Protein AF-0000000078030167 (afdb_homodimer)

Foldseek 3Di:
DEEEEEVLLDPLNVLLLVLCVVVPYAYEYEEADLPSHDPVSCVRHPYYQHAPDLPRLVSLLVRLAPGAAYEYQDDLDLCCLAVSQVSNQVSNVVNVHQFYAHNAAAFDCVLPDQPLALSVNRNVVNQVCCVPPHPFAYAHEYAFAELLCCQALQRAQGWDDDPAEIEREAAADCQQVFWTFYAHSNQVSLVVSCCCVPNPCNSVSPHYYAYRYLDIGGSVRLQVLLCVLVVHHYYYYYPYYLVVLVVVLVVCCVVPNPVVSVVCNSSSSNSVRNVNSRGDDPVRHDPSVVRDDRDDSNNSCNVND/DEEEEEVLLDPLNVLLLVLCVVVPYAYEYEEADLPSHDPVSCVRHPYYQHANDLPRLVSLLVRLAPGAAYEYQDDLDLCCLAVSQVSNLVSNQVNVHQFYAHNAAAFDCVLPDQPLAVSVNRNVVNQVCCVPPHPFAYAHEYAFAELLCCQALQRAQGWDDDPQEIEREAAADCQQVFWTFYAHSNQVSLVVSCCCVPNPCNSVSPHYYAYRYLDIGGSVRLQVLLCVLVVHHYYYYYPYYLVVLVVVLVVCCVVPPPVVSVVCNSSSSNSCRNVNSRGDDPVRHDPSVVRDPRDDSNNSCNVND

Nearest PDB structures (foldseek):
  2vut-assembly15_G  TM=6.793E-01  e=3.525E-13  Aspergillus nidulans FGSC A4
  2vut-assembly16_H  TM=6.956E-01  e=9.840E-13  Aspergillus nidulans FGSC A4
  2vut-assembly10_B  TM=7.172E-01  e=4.335E-12  Aspergillus nidulans FGSC A4
  1ti7-assembly1_A  TM=6.714E-01  e=8.779E-13  Aspergillus nidulans
  1k6x-assembly1_A  TM=6.812E-01  e=2.186E-12  Aspergillus nidulans

Radius of gyration: 26.74 Å; Cα contacts (8 Å, |Δi|>4): 1290; chains: 2; bounding box: 50×79×65 Å

pLDDT: mean 96.55, std 2.64, range [83.44, 98.94]

Sequence (610 aa):
MVVLIAGITGSLGQRLARTALDRGLAVRGLGRSPDKLDPTIAASLESFVQSASHEDIPALDKAVAGVDSIINAYSPIDVLNLDGSILLLRAAERAGIKVFIASSWNNDWTRMKYGTFEHYDIRIAFEHQAALTSTIRPVYLFTGIFSSYMLTPFGPGAPAVRPEKTVFRYWGDDGLKTKHPWVTQDDAAAYTIDVLLHGQGVQDGQGGFFYIPSGRSTIAEIAEAYGRVSGKPYDIEKAGSLDELRQQVDESRKQLGRGRAWDYAPLAGELQTSSGIFELADEQLYDVNKVKTATTLYDALRELVMVVLIAGITGSLGQRLARTALDRGLAVRGLGRSPDKLDPTIAASLESFVQSASHEDIPALDKAVAGVDSIINAYSPIDVLNLDGSILLLRAAERAGIKVFIASSWNNDWTRMKYGTFEHYDIRIAFEHQAALTSTIRPVYLFTGIFSSYMLTPFGPGAPAVRPEKTVFRYWGDDGLKTKHPWVTQDDAAAYTIDVLLHGQGVQDGQGGFFYIPSGRSTIAEIAEAYGRVSGKPYDIEKAGSLDELRQQVDESRKQLGRGRAWDYAPLAGELQTSSGIFELADEQLYDVNKVKTATTLYDALRELV

InterPro domains:
  IPR008030 NmrA-like domain [PF05368] (3-238)
  IPR036291 NAD(P)-binding domain superfamily [SSF51735] (1-240)
  IPR051609 NmrA-type/Isoflavone reductase-like domain-containing protein [PTHR47706] (2-296)

Structure (mmCIF, N/CA/C/O backbone):
data_AF-0000000078030167-model_v1
#
loop_
_entity.id
_entity.type
_entity.pdbx_description
1 polymer 'NmrA-like domain-containing protein'
#
loop_
_atom_site.group_PDB
_atom_site.id
_atom_site.type_symbol
_atom_site.label_atom_id
_atom_site.label_alt_id
_atom_site.label_comp_id
_atom_site.label_asym_id
_atom_site.label_entity_id
_atom_site.label_seq_id
_atom_site.pdbx_PDB_ins_code
_atom_site.Cartn_x
_atom_site.Cartn_y
_atom_site.Cartn_z
_atom_site.occupancy
_atom_site.B_iso_or_equiv
_atom_site.auth_seq_id
_atom_site.auth_comp_id
_atom_site.auth_asym_id
_atom_site.auth_atom_id
_atom_site.pdbx_PDB_model_num
ATOM 1 N N . MET A 1 1 ? 20.016 -26.297 2.654 1 94.19 1 MET A N 1
ATOM 2 C CA . MET A 1 1 ? 19.25 -25.062 2.561 1 94.19 1 MET A CA 1
ATOM 3 C C . MET A 1 1 ? 17.875 -25.219 3.201 1 94.19 1 MET A C 1
ATOM 5 O O . MET A 1 1 ? 17.188 -26.203 2.955 1 94.19 1 MET A O 1
ATOM 9 N N . VAL A 1 2 ? 17.547 -24.391 4.145 1 98.44 2 VAL A N 1
ATOM 10 C CA . VAL A 1 2 ? 16.234 -24.422 4.777 1 98.44 2 VAL A CA 1
ATOM 11 C C . VAL A 1 2 ? 15.344 -23.328 4.188 1 98.44 2 VAL A C 1
ATOM 13 O O . VAL A 1 2 ? 15.727 -22.156 4.18 1 98.44 2 VAL A O 1
ATOM 16 N N . VAL A 1 3 ? 14.219 -23.719 3.693 1 98.88 3 VAL A N 1
ATOM 17 C CA . VAL A 1 3 ? 13.266 -22.766 3.129 1 98.88 3 VAL A CA 1
ATOM 18 C C . VAL A 1 3 ? 12.031 -22.672 4.023 1 98.88 3 VAL A C 1
ATOM 20 O O . VAL A 1 3 ? 11.469 -23.703 4.422 1 98.88 3 VAL A O 1
ATOM 23 N N . LEU A 1 4 ? 11.703 -21.469 4.41 1 98.94 4 LEU A N 1
ATOM 24 C CA . LEU A 1 4 ? 10.43 -21.234 5.086 1 98.94 4 LEU A CA 1
ATOM 25 C C . LEU A 1 4 ? 9.297 -21.062 4.074 1 98.94 4 LEU A C 1
ATOM 27 O O . LEU A 1 4 ? 9.406 -20.266 3.143 1 98.94 4 LEU A O 1
ATOM 31 N N . ILE A 1 5 ? 8.281 -21.781 4.207 1 98.94 5 ILE A N 1
ATOM 32 C CA . ILE A 1 5 ? 7.07 -21.594 3.418 1 98.94 5 ILE A CA 1
ATOM 33 C C . ILE A 1 5 ? 5.941 -21.094 4.316 1 98.94 5 ILE A C 1
ATOM 35 O O . ILE A 1 5 ? 5.391 -21.859 5.117 1 98.94 5 ILE A O 1
ATOM 39 N N . ALA A 1 6 ? 5.645 -19.797 4.242 1 98.88 6 ALA A N 1
ATOM 40 C CA . ALA A 1 6 ? 4.484 -19.219 4.922 1 98.88 6 ALA A CA 1
ATOM 41 C C . ALA A 1 6 ? 3.193 -19.578 4.188 1 98.88 6 ALA A C 1
ATOM 43 O O . ALA A 1 6 ? 3.137 -19.516 2.957 1 98.88 6 ALA A O 1
ATOM 44 N N . GLY A 1 7 ? 2.156 -19.875 4.91 1 98.44 7 GLY A N 1
ATOM 45 C CA . GLY A 1 7 ? 0.952 -20.391 4.273 1 98.44 7 GLY A CA 1
ATOM 46 C C . GLY A 1 7 ? 1.098 -21.812 3.777 1 98.44 7 GLY A C 1
ATOM 47 O O . GLY A 1 7 ? 0.535 -22.172 2.74 1 98.44 7 GLY A O 1
ATOM 48 N N . ILE A 1 8 ? 1.813 -22.594 4.473 1 98.69 8 ILE A N 1
ATOM 49 C CA . ILE A 1 8 ? 2.195 -23.922 3.994 1 98.69 8 ILE A CA 1
ATOM 50 C C . ILE A 1 8 ? 0.971 -24.828 3.975 1 98.69 8 ILE A C 1
ATOM 52 O O . ILE A 1 8 ? 0.95 -25.828 3.256 1 98.69 8 ILE A O 1
ATOM 56 N N . THR A 1 9 ? -0.043 -24.484 4.75 1 97.94 9 THR A N 1
ATOM 57 C CA . THR A 1 9 ? -1.185 -25.391 4.875 1 97.94 9 THR A CA 1
ATOM 58 C C . THR A 1 9 ? -2.156 -25.188 3.715 1 97.94 9 THR A C 1
ATOM 60 O O . THR A 1 9 ? -3.102 -25.969 3.553 1 97.94 9 THR A O 1
ATOM 63 N N . GLY A 1 10 ? -1.956 -24.141 2.936 1 97.38 10 GLY A N 1
ATOM 64 C CA . GLY A 1 10 ? -2.793 -23.938 1.766 1 97.38 10 GLY A CA 1
ATOM 65 C C . GLY A 1 10 ? -2.486 -24.891 0.633 1 97.38 10 GLY A C 1
ATOM 66 O O . GLY A 1 10 ? -1.485 -25.609 0.676 1 97.38 10 GLY A O 1
ATOM 67 N N . SER A 1 11 ? -3.338 -24.906 -0.408 1 97 11 SER A N 1
ATOM 68 C CA . SER A 1 11 ? -3.195 -25.797 -1.554 1 97 11 SER A CA 1
ATOM 69 C C . SER A 1 11 ? -1.833 -25.625 -2.217 1 97 11 SER A C 1
ATOM 71 O O . SER A 1 11 ? -1.085 -26.594 -2.357 1 97 11 SER A O 1
ATOM 73 N N . LEU A 1 12 ? -1.472 -24.422 -2.574 1 98.12 12 LEU A N 1
ATOM 74 C CA . LEU A 1 12 ? -0.177 -24.188 -3.203 1 98.12 12 LEU A CA 1
ATOM 75 C C . LEU A 1 12 ? 0.958 -24.406 -2.211 1 98.12 12 LEU A C 1
ATOM 77 O O . LEU A 1 12 ? 2.014 -24.938 -2.578 1 98.12 12 LEU A O 1
ATOM 81 N N . GLY A 1 13 ? 0.786 -24 -0.924 1 98.69 13 GLY A N 1
ATOM 82 C CA . GLY A 1 13 ? 1.803 -24.188 0.1 1 98.69 13 GLY A CA 1
ATOM 83 C C . GLY A 1 13 ? 2.26 -25.625 0.24 1 98.69 13 GLY A C 1
ATOM 84 O O . GLY A 1 13 ? 3.459 -25.891 0.317 1 98.69 13 GLY A O 1
ATOM 85 N N . GLN A 1 14 ? 1.32 -26.531 0.229 1 98.62 14 GLN A N 1
ATOM 86 C CA . GLN A 1 14 ? 1.656 -27.938 0.393 1 98.62 14 GLN A CA 1
ATOM 87 C C . GLN A 1 14 ? 2.375 -28.484 -0.839 1 98.62 14 GLN A C 1
ATOM 89 O O . GLN A 1 14 ? 3.273 -29.312 -0.723 1 98.62 14 GLN A O 1
ATOM 94 N N . ARG A 1 15 ? 1.963 -28.016 -2.025 1 98.5 15 ARG A N 1
ATOM 95 C CA . ARG A 1 15 ? 2.635 -28.438 -3.252 1 98.5 15 ARG A CA 1
ATOM 96 C C . ARG A 1 15 ? 4.066 -27.906 -3.299 1 98.5 15 ARG A C 1
ATOM 98 O O . ARG A 1 15 ? 4.98 -28.625 -3.727 1 98.5 15 ARG A O 1
ATOM 105 N N . LEU A 1 16 ? 4.238 -26.656 -2.834 1 98.88 16 LEU A N 1
ATOM 106 C CA . LEU A 1 16 ? 5.574 -26.078 -2.73 1 98.88 16 LEU A CA 1
ATOM 107 C C . LEU A 1 16 ? 6.438 -26.891 -1.77 1 98.88 16 LEU A C 1
ATOM 109 O O . LEU A 1 16 ? 7.602 -27.188 -2.066 1 98.88 16 LEU A O 1
ATOM 113 N N . ALA A 1 17 ? 5.863 -27.266 -0.631 1 98.88 17 ALA A N 1
ATOM 114 C CA . ALA A 1 17 ? 6.586 -28.047 0.37 1 98.88 17 ALA A CA 1
ATOM 115 C C . ALA A 1 17 ? 7.035 -29.391 -0.202 1 98.88 17 ALA A C 1
ATOM 117 O O . ALA A 1 17 ? 8.203 -29.766 -0.073 1 98.88 17 ALA A O 1
ATOM 118 N N . ARG A 1 18 ? 6.133 -30.109 -0.856 1 98.62 18 ARG A N 1
ATOM 119 C CA . ARG A 1 18 ? 6.465 -31.406 -1.444 1 98.62 18 ARG A CA 1
ATOM 120 C C . ARG A 1 18 ? 7.59 -31.266 -2.465 1 98.62 18 ARG A C 1
ATOM 122 O O . ARG A 1 18 ? 8.531 -32.062 -2.463 1 98.62 18 ARG A O 1
ATOM 129 N N . THR A 1 19 ? 7.402 -30.297 -3.35 1 98.62 19 THR A N 1
ATOM 130 C CA . THR A 1 19 ? 8.398 -30.078 -4.398 1 98.62 19 THR A CA 1
ATOM 131 C C . THR A 1 19 ? 9.758 -29.75 -3.795 1 98.62 19 THR A C 1
ATOM 133 O O . THR A 1 19 ? 10.781 -30.266 -4.246 1 98.62 19 THR A O 1
ATOM 136 N N . ALA A 1 20 ? 9.805 -28.844 -2.773 1 98.81 20 ALA A N 1
ATOM 137 C CA . ALA A 1 20 ? 11.047 -28.484 -2.109 1 98.81 20 ALA A CA 1
ATOM 138 C C . ALA A 1 20 ? 11.711 -29.688 -1.467 1 98.81 20 ALA A C 1
ATOM 140 O O . ALA A 1 20 ? 12.914 -29.906 -1.633 1 98.81 20 ALA A O 1
ATOM 141 N N . LEU A 1 21 ? 10.938 -30.5 -0.738 1 98.62 21 LEU A N 1
ATOM 142 C CA . LEU A 1 21 ? 11.438 -31.703 -0.093 1 98.62 21 LEU A CA 1
ATOM 143 C C . LEU A 1 21 ? 12.008 -32.688 -1.123 1 98.62 21 LEU A C 1
ATOM 145 O O . LEU A 1 21 ? 13.086 -33.25 -0.927 1 98.62 21 LEU A O 1
ATOM 149 N N . ASP A 1 22 ? 11.273 -32.812 -2.205 1 97.81 22 ASP A N 1
ATOM 150 C CA . ASP A 1 22 ? 11.695 -33.719 -3.275 1 97.81 22 ASP A CA 1
ATOM 151 C C . ASP A 1 22 ? 13.023 -33.25 -3.885 1 97.81 22 ASP A C 1
ATOM 153 O O . ASP A 1 22 ? 13.773 -34.062 -4.426 1 97.81 22 ASP A O 1
ATOM 157 N N . ARG A 1 23 ? 13.312 -32 -3.803 1 97.31 23 ARG A N 1
ATOM 158 C CA . ARG A 1 23 ? 14.547 -31.453 -4.359 1 97.31 23 ARG A CA 1
ATOM 159 C C . ARG A 1 23 ? 15.656 -31.438 -3.318 1 97.31 23 ARG A C 1
ATOM 161 O O . ARG A 1 23 ? 16.719 -30.844 -3.547 1 97.31 23 ARG A O 1
ATOM 168 N N . GLY A 1 24 ? 15.375 -31.906 -2.158 1 97.69 24 GLY A N 1
ATOM 169 C CA . GLY A 1 24 ? 16.406 -32.094 -1.145 1 97.69 24 GLY A CA 1
ATOM 170 C C . GLY A 1 24 ? 16.516 -30.906 -0.197 1 97.69 24 GLY A C 1
ATOM 171 O O . GLY A 1 24 ? 17.469 -30.797 0.566 1 97.69 24 GLY A O 1
ATOM 172 N N . LEU A 1 25 ? 15.617 -30.016 -0.266 1 98.62 25 LEU A N 1
ATOM 173 C CA . LEU A 1 25 ? 15.617 -28.875 0.648 1 98.62 25 LEU A CA 1
ATOM 174 C C . LEU A 1 25 ? 14.977 -29.25 1.979 1 98.62 25 LEU A C 1
ATOM 176 O O . LEU A 1 25 ? 14.086 -30.094 2.027 1 98.62 25 LEU A O 1
ATOM 180 N N . ALA A 1 26 ? 15.438 -28.656 3.039 1 98.81 26 ALA A N 1
ATOM 181 C CA . ALA A 1 26 ? 14.688 -28.672 4.293 1 98.81 26 ALA A CA 1
ATOM 182 C C . ALA A 1 26 ? 13.594 -27.625 4.293 1 98.81 26 ALA A C 1
ATOM 184 O O . ALA A 1 26 ? 13.789 -26.516 3.787 1 98.81 26 ALA A O 1
ATOM 185 N N . VAL A 1 27 ? 12.43 -28 4.844 1 98.94 27 VAL A N 1
ATOM 186 C CA . VAL A 1 27 ? 11.297 -27.094 4.789 1 98.94 27 VAL A CA 1
ATOM 187 C C . VAL A 1 27 ? 10.812 -26.781 6.203 1 98.94 27 VAL A C 1
ATOM 189 O O . VAL A 1 27 ? 10.578 -27.688 7 1 98.94 27 VAL A O 1
ATOM 192 N N . ARG A 1 28 ? 10.742 -25.609 6.555 1 98.88 28 ARG A N 1
ATOM 193 C CA . ARG A 1 28 ? 10.016 -25.109 7.727 1 98.88 28 ARG A CA 1
ATOM 194 C C . ARG A 1 28 ? 8.688 -24.484 7.32 1 98.88 28 ARG A C 1
ATOM 196 O O . ARG A 1 28 ? 8.625 -23.703 6.379 1 98.88 28 ARG A O 1
ATOM 203 N N . GLY A 1 29 ? 7.617 -24.844 8.008 1 98.88 29 GLY A N 1
ATOM 204 C CA . GLY A 1 29 ? 6.305 -24.312 7.691 1 98.88 29 GLY A CA 1
ATOM 205 C C . GLY A 1 29 ? 5.832 -23.25 8.672 1 98.88 29 GLY A C 1
ATOM 206 O O . GLY A 1 29 ? 6.145 -23.328 9.867 1 98.88 29 GLY A O 1
ATOM 207 N N . LEU A 1 30 ? 5.109 -22.281 8.211 1 98.81 30 LEU A N 1
ATOM 208 C CA . LEU A 1 30 ? 4.391 -21.297 9.008 1 98.81 30 LEU A CA 1
ATOM 209 C C . LEU A 1 30 ? 2.912 -21.266 8.633 1 98.81 30 LEU A C 1
ATOM 211 O O . LEU A 1 30 ? 2.564 -21.219 7.453 1 98.81 30 LEU A O 1
ATOM 215 N N . GLY A 1 31 ? 2.082 -21.375 9.531 1 98 31 GLY A N 1
ATOM 216 C CA . GLY A 1 31 ? 0.647 -21.344 9.297 1 98 31 GLY A CA 1
ATOM 217 C C . GLY A 1 31 ? -0.165 -21.359 10.578 1 98 31 GLY A C 1
ATOM 218 O O . GLY A 1 31 ? 0.395 -21.422 11.68 1 98 31 GLY A O 1
ATOM 219 N N . ARG A 1 32 ? -1.479 -21.391 10.555 1 95.94 32 ARG A N 1
ATOM 220 C CA . ARG A 1 32 ? -2.379 -21.312 11.695 1 95.94 32 ARG A CA 1
ATOM 221 C C . ARG A 1 32 ? -2.855 -22.688 12.117 1 95.94 32 ARG A C 1
ATOM 223 O O . ARG A 1 32 ? -3.201 -22.906 13.281 1 95.94 32 ARG A O 1
ATOM 230 N N . SER A 1 33 ? -2.799 -23.531 11.102 1 95.81 33 SER A N 1
ATOM 231 C CA . SER A 1 33 ? -3.48 -24.812 11.328 1 95.81 33 SER A CA 1
ATOM 232 C C . SER A 1 33 ? -2.611 -25.984 10.906 1 95.81 33 SER A C 1
ATOM 234 O O . SER A 1 33 ? -2.857 -26.609 9.875 1 95.81 33 SER A O 1
ATOM 236 N N . PRO A 1 34 ? -1.819 -26.422 11.758 1 95.25 34 PRO A N 1
ATOM 237 C CA . PRO A 1 34 ? -0.924 -27.531 11.406 1 95.25 34 PRO A CA 1
ATOM 238 C C . PRO A 1 34 ? -1.679 -28.797 11.039 1 95.25 34 PRO A C 1
ATOM 240 O O . PRO A 1 34 ? -1.19 -29.609 10.234 1 95.25 34 PRO A O 1
ATOM 243 N N . ASP A 1 35 ? -2.85 -28.922 11.5 1 96.06 35 ASP A N 1
ATOM 244 C CA . ASP A 1 35 ? -3.619 -30.141 11.297 1 96.06 35 ASP A CA 1
ATOM 245 C C . ASP A 1 35 ? -4.086 -30.266 9.844 1 96.06 35 ASP A C 1
ATOM 247 O O . ASP A 1 35 ? -4.52 -31.328 9.414 1 96.06 35 ASP A O 1
ATOM 251 N N . LYS A 1 36 ? -4.004 -29.203 9.117 1 97.06 36 LYS A N 1
ATOM 252 C CA . LYS A 1 36 ? -4.441 -29.219 7.723 1 97.06 36 LYS A CA 1
ATOM 253 C C . LYS A 1 36 ? -3.328 -29.703 6.801 1 97.06 36 LYS A C 1
ATOM 255 O O . LYS A 1 36 ? -3.551 -29.906 5.605 1 97.06 36 LYS A O 1
ATOM 260 N N . LEU A 1 37 ? -2.172 -29.922 7.316 1 97.06 37 LEU A N 1
ATOM 261 C CA . LEU A 1 37 ? -1.062 -30.406 6.504 1 97.06 37 LEU A CA 1
ATOM 262 C C . LEU A 1 37 ? -1.219 -31.891 6.203 1 97.06 37 LEU A C 1
ATOM 264 O O . LEU A 1 37 ? -1.604 -32.688 7.078 1 97.06 37 LEU A O 1
ATOM 268 N N . ASP A 1 38 ? -0.943 -32.219 4.973 1 97.12 38 ASP A N 1
ATOM 269 C CA . ASP A 1 38 ? -0.784 -33.625 4.664 1 97.12 38 ASP A CA 1
ATOM 270 C C . ASP A 1 38 ? 0.195 -34.281 5.625 1 97.12 38 ASP A C 1
ATOM 272 O O . ASP A 1 38 ? 1.289 -33.781 5.863 1 97.12 38 ASP A O 1
ATOM 276 N N . PRO A 1 39 ? -0.136 -35.438 6.168 1 97.12 39 PRO A N 1
ATOM 277 C CA . PRO A 1 39 ? 0.702 -36.094 7.18 1 97.12 39 PRO A CA 1
ATOM 278 C C . PRO A 1 39 ? 2.111 -36.375 6.676 1 97.12 39 PRO A C 1
ATOM 280 O O . PRO A 1 39 ? 3.074 -36.312 7.441 1 97.12 39 PRO A O 1
ATOM 283 N N . THR A 1 40 ? 2.217 -36.75 5.465 1 97.19 40 THR A N 1
ATOM 284 C CA . THR A 1 40 ? 3.529 -37.094 4.91 1 97.19 40 THR A CA 1
ATOM 285 C C . THR A 1 40 ? 4.406 -35.844 4.855 1 97.19 40 THR A C 1
ATOM 287 O O . THR A 1 40 ? 5.609 -35.906 5.117 1 97.19 40 THR A O 1
ATOM 290 N N . ILE A 1 41 ? 3.777 -34.719 4.531 1 97.88 41 ILE A N 1
ATOM 291 C CA . ILE A 1 41 ? 4.504 -33.438 4.531 1 97.88 41 ILE A CA 1
ATOM 292 C C . ILE A 1 41 ? 4.887 -33.062 5.965 1 97.88 41 ILE A C 1
ATOM 294 O O . ILE A 1 41 ? 6.043 -32.75 6.238 1 97.88 41 ILE A O 1
ATOM 298 N N . ALA A 1 42 ? 3.939 -33.156 6.832 1 97.75 42 ALA A N 1
ATOM 299 C CA . ALA A 1 42 ? 4.148 -32.781 8.234 1 97.75 42 ALA A CA 1
ATOM 300 C C . ALA A 1 42 ? 5.324 -33.562 8.828 1 97.75 42 ALA A C 1
ATOM 302 O O . ALA A 1 42 ? 6.152 -33 9.539 1 97.75 42 ALA A O 1
ATOM 303 N N . ALA A 1 43 ? 5.438 -34.812 8.492 1 97.31 43 ALA A N 1
ATOM 304 C CA . ALA A 1 43 ? 6.461 -35.688 9.055 1 97.31 43 ALA A CA 1
ATOM 305 C C . ALA A 1 43 ? 7.84 -35.375 8.484 1 97.31 43 ALA A C 1
ATOM 307 O O . ALA A 1 43 ? 8.859 -35.719 9.086 1 97.31 43 ALA A O 1
ATOM 308 N N . SER A 1 44 ? 7.867 -34.719 7.371 1 98.06 44 SER A N 1
ATOM 309 C CA . SER A 1 44 ? 9.125 -34.469 6.676 1 98.06 44 SER A CA 1
ATOM 310 C C . SER A 1 44 ? 9.633 -33.062 6.918 1 98.06 44 SER A C 1
ATOM 312 O O . SER A 1 44 ? 10.727 -32.688 6.477 1 98.06 44 SER A O 1
ATOM 314 N N . LEU A 1 45 ? 8.883 -32.219 7.602 1 98.44 45 LEU A N 1
ATOM 315 C CA . LEU A 1 45 ? 9.258 -30.844 7.836 1 98.44 45 LEU A CA 1
ATOM 316 C C . LEU A 1 45 ? 10.422 -30.75 8.82 1 98.44 45 LEU A C 1
ATOM 318 O O . LEU A 1 45 ? 10.539 -31.578 9.727 1 98.44 45 LEU A O 1
ATOM 322 N N . GLU A 1 46 ? 11.273 -29.766 8.578 1 98.38 46 GLU A N 1
ATOM 323 C CA . GLU A 1 46 ? 12.227 -29.391 9.617 1 98.38 46 GLU A CA 1
ATOM 324 C C . GLU A 1 46 ? 11.516 -28.969 10.891 1 98.38 46 GLU A C 1
ATOM 326 O O . GLU A 1 46 ? 11.898 -29.375 11.992 1 98.38 46 GLU A O 1
ATOM 331 N N . SER A 1 47 ? 10.5 -28.094 10.719 1 98.31 47 SER A N 1
ATOM 332 C CA . SER A 1 47 ? 9.617 -27.703 11.812 1 98.31 47 SER A CA 1
ATOM 333 C C . SER A 1 47 ? 8.391 -26.953 11.289 1 98.31 47 SER A C 1
ATOM 335 O O . SER A 1 47 ? 8.336 -26.594 10.117 1 98.31 47 SER A O 1
ATOM 337 N N . PHE A 1 48 ? 7.41 -26.938 12.109 1 98.56 48 PHE A N 1
ATOM 338 C CA . PHE A 1 48 ? 6.215 -26.125 11.867 1 98.56 48 PHE A CA 1
ATOM 339 C C . PHE A 1 48 ? 6.047 -25.062 12.945 1 98.56 48 PHE A C 1
ATOM 341 O O . PHE A 1 48 ? 6.039 -25.391 14.141 1 98.56 48 PHE A O 1
ATOM 348 N N . VAL A 1 49 ? 6.012 -23.828 12.555 1 98.81 49 VAL A N 1
ATOM 349 C CA . VAL A 1 49 ? 5.73 -22.734 13.477 1 98.81 49 VAL A CA 1
ATOM 350 C C . VAL A 1 49 ? 4.266 -22.312 13.359 1 98.81 49 VAL A C 1
ATOM 352 O O . VAL A 1 49 ? 3.824 -21.875 12.297 1 98.81 49 VAL A O 1
ATOM 355 N N . GLN A 1 50 ? 3.523 -22.516 14.359 1 98.69 50 GLN A N 1
ATOM 356 C CA . GLN A 1 50 ? 2.115 -22.141 14.375 1 98.69 50 GLN A CA 1
ATOM 357 C C . GLN A 1 50 ? 1.944 -20.672 14.742 1 98.69 50 GLN A C 1
ATOM 359 O O . GLN A 1 50 ? 2.545 -20.188 15.711 1 98.69 50 GLN A O 1
ATOM 364 N N . SER A 1 51 ? 1.248 -19.922 13.969 1 98.25 51 SER A N 1
ATOM 365 C CA . SER A 1 51 ? 0.944 -18.531 14.242 1 98.25 51 SER A CA 1
ATOM 366 C C . SER A 1 51 ? -0.544 -18.328 14.508 1 98.25 51 SER A C 1
ATOM 368 O O . SER A 1 51 ? -1.383 -18.984 13.891 1 98.25 51 SER A O 1
ATOM 370 N N . ALA A 1 52 ? -0.908 -17.391 15.375 1 97.31 52 ALA A N 1
ATOM 371 C CA . ALA A 1 52 ? -2.307 -17.078 15.656 1 97.31 52 ALA A CA 1
ATOM 372 C C . ALA A 1 52 ? -2.914 -16.234 14.539 1 97.31 52 ALA A C 1
ATOM 374 O O . ALA A 1 52 ? -4.121 -16.297 14.297 1 97.31 52 ALA A O 1
ATOM 375 N N . SER A 1 53 ? -2.168 -15.445 13.922 1 96.5 53 SER A N 1
ATOM 376 C CA . SER A 1 53 ? -2.562 -14.578 12.828 1 96.5 53 SER A CA 1
ATOM 377 C C . SER A 1 53 ? -1.342 -14.008 12.109 1 96.5 53 SER A C 1
ATOM 379 O O . SER A 1 53 ? -0.205 -14.258 12.508 1 96.5 53 SER A O 1
ATOM 381 N N . HIS A 1 54 ? -1.581 -13.258 11.086 1 96.81 54 HIS A N 1
ATOM 382 C CA . HIS A 1 54 ? -0.481 -12.625 10.367 1 96.81 54 HIS A CA 1
ATOM 383 C C . HIS A 1 54 ? 0.189 -11.555 11.219 1 96.81 54 HIS A C 1
ATOM 385 O O . HIS A 1 54 ? 1.283 -11.094 10.898 1 96.81 54 HIS A O 1
ATOM 391 N N . GLU A 1 55 ? -0.424 -11.125 12.344 1 97.94 55 GLU A N 1
ATOM 392 C CA . GLU A 1 55 ? 0.12 -10.094 13.227 1 97.94 55 GLU A CA 1
ATOM 393 C C . GLU A 1 55 ? 0.876 -10.711 14.398 1 97.94 55 GLU A C 1
ATOM 395 O O . GLU A 1 55 ? 1.281 -10 15.32 1 97.94 55 GLU A O 1
ATOM 400 N N . ASP A 1 56 ? 0.965 -12.055 14.391 1 98.38 56 ASP A N 1
ATOM 401 C CA . ASP A 1 56 ? 1.69 -12.75 15.453 1 98.38 56 ASP A CA 1
ATOM 402 C C . ASP A 1 56 ? 3.199 -12.578 15.289 1 98.38 56 ASP A C 1
ATOM 404 O O . ASP A 1 56 ? 3.893 -13.5 14.859 1 98.38 56 ASP A O 1
ATOM 408 N N . ILE A 1 57 ? 3.75 -11.43 15.758 1 98.56 57 ILE A N 1
ATOM 409 C CA . ILE A 1 57 ? 5.129 -11.016 15.5 1 98.56 57 ILE A CA 1
ATOM 410 C C . ILE A 1 57 ? 6.09 -12.031 16.109 1 98.56 57 ILE A C 1
ATOM 412 O O . ILE A 1 57 ? 7.047 -12.461 15.461 1 98.56 57 ILE A O 1
ATOM 416 N N . PRO A 1 58 ? 5.859 -12.492 17.312 1 98.31 58 PRO A N 1
ATOM 417 C CA . PRO A 1 58 ? 6.758 -13.516 17.859 1 98.31 58 PRO A CA 1
ATOM 418 C C . PRO A 1 58 ? 6.816 -14.773 17 1 98.31 58 PRO A C 1
ATOM 420 O O . PRO A 1 58 ? 7.895 -15.336 16.781 1 98.31 58 PRO A O 1
ATOM 423 N N . ALA A 1 59 ? 5.703 -15.234 16.516 1 98.75 59 ALA A N 1
ATOM 424 C CA . ALA A 1 59 ? 5.684 -16.406 15.656 1 98.75 59 ALA A CA 1
ATOM 425 C C . ALA A 1 59 ? 6.43 -16.156 14.352 1 98.75 59 ALA A C 1
ATOM 427 O O . ALA A 1 59 ? 7.141 -17.031 13.852 1 98.75 59 ALA A O 1
ATOM 428 N N . LEU A 1 60 ? 6.234 -14.992 13.789 1 98.88 60 LEU A N 1
ATOM 429 C CA . LEU A 1 60 ? 6.949 -14.641 12.562 1 98.88 60 LEU A CA 1
ATOM 430 C C . LEU A 1 60 ? 8.453 -14.664 12.789 1 98.88 60 LEU A C 1
ATOM 432 O O . LEU A 1 60 ? 9.203 -15.234 11.992 1 98.88 60 LEU A O 1
ATOM 436 N N . ASP A 1 61 ? 8.898 -14.016 13.883 1 98.81 61 ASP A N 1
ATOM 437 C CA . ASP A 1 61 ? 10.32 -13.969 14.195 1 98.81 61 ASP A CA 1
ATOM 438 C C . ASP A 1 61 ? 10.891 -15.375 14.391 1 98.81 61 ASP A C 1
ATOM 440 O O . ASP A 1 61 ? 11.992 -15.672 13.922 1 98.81 61 ASP A O 1
ATOM 444 N N . LYS A 1 62 ? 10.109 -16.188 15.055 1 98.81 62 LYS A N 1
ATOM 445 C CA . LYS A 1 62 ? 10.523 -17.562 15.242 1 98.81 62 LYS A CA 1
ATOM 446 C C . LYS A 1 62 ? 10.633 -18.297 13.906 1 98.81 62 LYS A C 1
ATOM 448 O O . LYS A 1 62 ? 11.586 -19.031 13.664 1 98.81 62 LYS A O 1
ATOM 453 N N . ALA A 1 63 ? 9.703 -18.109 13.023 1 98.88 63 ALA A N 1
ATOM 454 C CA . ALA A 1 63 ? 9.617 -18.812 11.75 1 98.88 63 ALA A CA 1
ATOM 455 C C . ALA A 1 63 ? 10.789 -18.453 10.844 1 98.88 63 ALA A C 1
ATOM 457 O O . ALA A 1 63 ? 11.312 -19.328 10.133 1 98.88 63 ALA A O 1
ATOM 458 N N . VAL A 1 64 ? 11.219 -17.234 10.883 1 98.81 64 VAL A N 1
ATOM 459 C CA . VAL A 1 64 ? 12.211 -16.797 9.914 1 98.81 64 VAL A CA 1
ATOM 460 C C . VAL A 1 64 ? 13.617 -17.047 10.461 1 98.81 64 VAL A C 1
ATOM 462 O O . VAL A 1 64 ? 14.602 -16.969 9.727 1 98.81 64 VAL A O 1
ATOM 465 N N . ALA A 1 65 ? 13.758 -17.266 11.719 1 98.5 65 ALA A N 1
ATOM 466 C CA . ALA A 1 65 ? 15.062 -17.406 12.367 1 98.5 65 ALA A CA 1
ATOM 467 C C . ALA A 1 65 ? 15.867 -18.547 11.75 1 98.5 65 ALA A C 1
ATOM 469 O O . ALA A 1 65 ? 15.438 -19.703 11.781 1 98.5 65 ALA A O 1
ATOM 470 N N . GLY A 1 66 ? 16.984 -18.219 11.141 1 98 66 GLY A N 1
ATOM 471 C CA . GLY A 1 66 ? 17.953 -19.219 10.719 1 98 66 GLY A CA 1
ATOM 472 C C . GLY A 1 66 ? 17.625 -19.844 9.375 1 98 66 GLY A C 1
ATOM 473 O O . GLY A 1 66 ? 18.328 -20.734 8.914 1 98 66 GLY A O 1
ATOM 474 N N . VAL A 1 67 ? 16.609 -19.469 8.703 1 98.5 67 VAL A N 1
ATOM 475 C CA . VAL A 1 67 ? 16.312 -20.047 7.402 1 98.5 67 VAL A CA 1
ATOM 476 C C . VAL A 1 67 ? 17.109 -19.328 6.32 1 98.5 67 VAL A C 1
ATOM 478 O O . VAL A 1 67 ? 17.625 -18.234 6.543 1 98.5 67 VAL A O 1
ATOM 481 N N . ASP A 1 68 ? 17.219 -20.016 5.168 1 98.5 68 ASP A N 1
ATOM 482 C CA . ASP A 1 68 ? 18.016 -19.484 4.07 1 98.5 68 ASP A CA 1
ATOM 483 C C . ASP A 1 68 ? 17.156 -18.656 3.111 1 98.5 68 ASP A C 1
ATOM 485 O O . ASP A 1 68 ? 17.672 -17.75 2.449 1 98.5 68 ASP A O 1
ATOM 489 N N . SER A 1 69 ? 15.93 -19 3.002 1 98.81 69 SER A N 1
ATOM 490 C CA . SER A 1 69 ? 15.016 -18.359 2.068 1 98.81 69 SER A CA 1
ATOM 491 C C . SER A 1 69 ? 13.57 -18.469 2.535 1 98.81 69 SER A C 1
ATOM 493 O O . SER A 1 69 ? 13.266 -19.297 3.404 1 98.81 69 SER A O 1
ATOM 495 N N . ILE A 1 70 ? 12.758 -17.609 2.045 1 98.94 70 ILE A N 1
ATOM 496 C CA . ILE A 1 70 ? 11.344 -17.562 2.402 1 98.94 70 ILE A CA 1
ATOM 497 C C . ILE A 1 70 ? 10.492 -17.578 1.137 1 98.94 70 ILE A C 1
ATOM 499 O O . ILE A 1 70 ? 10.797 -16.891 0.165 1 98.94 70 ILE A O 1
ATOM 503 N N . ILE A 1 71 ? 9.508 -18.406 1.127 1 98.94 71 ILE A N 1
ATOM 504 C CA . ILE A 1 71 ? 8.438 -18.359 0.142 1 98.94 71 ILE A CA 1
ATOM 505 C C . ILE A 1 71 ? 7.129 -17.969 0.823 1 98.94 71 ILE A C 1
ATOM 507 O O . ILE A 1 71 ? 6.637 -18.672 1.702 1 98.94 71 ILE A O 1
ATOM 511 N N . ASN A 1 72 ? 6.59 -16.828 0.457 1 98.94 72 ASN A N 1
ATOM 512 C CA . ASN A 1 72 ? 5.305 -16.359 0.968 1 98.94 72 ASN A CA 1
ATOM 513 C C . ASN A 1 72 ? 4.141 -16.938 0.161 1 98.94 72 ASN A C 1
ATOM 515 O O . ASN A 1 72 ? 3.771 -16.375 -0.876 1 98.94 72 ASN A O 1
ATOM 519 N N . ALA A 1 73 ? 3.531 -17.938 0.632 1 98.69 73 ALA A N 1
ATOM 520 C CA . ALA A 1 73 ? 2.404 -18.578 -0.044 1 98.69 73 ALA A CA 1
ATOM 521 C C . ALA A 1 73 ? 1.094 -18.297 0.682 1 98.69 73 ALA A C 1
ATOM 523 O O . ALA A 1 73 ? 0.203 -19.141 0.731 1 98.69 73 ALA A O 1
ATOM 524 N N . TYR A 1 74 ? 0.974 -17.125 1.325 1 97.81 74 TYR A N 1
ATOM 525 C CA . TYR A 1 74 ? -0.281 -16.703 1.94 1 97.81 74 TYR A CA 1
ATOM 526 C C . TYR A 1 74 ? -1.422 -16.734 0.931 1 97.81 74 TYR A C 1
ATOM 528 O O . TYR A 1 74 ? -1.214 -16.5 -0.26 1 97.81 74 TYR A O 1
ATOM 536 N N . SER A 1 75 ? -2.641 -17.078 1.43 1 93.19 75 SER A N 1
ATOM 537 C CA . SER A 1 75 ? -3.832 -16.969 0.593 1 93.19 75 SER A CA 1
ATOM 538 C C . SER A 1 75 ? -4 -15.562 0.037 1 93.19 75 SER A C 1
ATOM 540 O O . SER A 1 75 ? -3.617 -14.586 0.683 1 93.19 75 SER A O 1
ATOM 542 N N . PRO A 1 76 ? -4.551 -15.516 -1.162 1 89.94 76 PRO A N 1
ATOM 543 C CA . PRO A 1 76 ? -4.676 -14.203 -1.811 1 89.94 76 PRO A CA 1
ATOM 544 C C . PRO A 1 76 ? -5.844 -13.383 -1.271 1 89.94 76 PRO A C 1
ATOM 546 O O . PRO A 1 76 ? -6.703 -12.945 -2.041 1 89.94 76 PRO A O 1
ATOM 549 N N . ILE A 1 77 ? -5.902 -13.125 -0.098 1 93.5 77 ILE A N 1
ATOM 550 C CA . ILE A 1 77 ? -6.879 -12.219 0.502 1 93.5 77 ILE A CA 1
ATOM 551 C C . ILE A 1 77 ? -6.234 -10.859 0.748 1 93.5 77 ILE A C 1
ATOM 553 O O . ILE A 1 77 ? -5.035 -10.766 1.02 1 93.5 77 ILE A O 1
ATOM 557 N N . ASP A 1 78 ? -7.043 -9.859 0.662 1 95.56 78 ASP A N 1
ATOM 558 C CA . ASP A 1 78 ? -6.539 -8.492 0.574 1 95.56 78 ASP A CA 1
ATOM 559 C C . ASP A 1 78 ? -5.691 -8.141 1.795 1 95.56 78 ASP A C 1
ATOM 561 O O . ASP A 1 78 ? -4.602 -7.574 1.66 1 95.56 78 ASP A O 1
ATOM 565 N N . VAL A 1 79 ? -6.094 -8.5 2.996 1 97.06 79 VAL A N 1
ATOM 566 C CA . VAL A 1 79 ? -5.371 -8.188 4.223 1 97.06 79 VAL A CA 1
ATOM 567 C C . VAL A 1 79 ? -4.023 -8.906 4.23 1 97.06 79 VAL A C 1
ATOM 569 O O . VAL A 1 79 ? -2.996 -8.305 4.559 1 97.06 79 VAL A O 1
ATOM 572 N N . LEU A 1 80 ? -3.943 -10.133 3.799 1 96.88 80 LEU A N 1
ATOM 573 C CA . LEU A 1 80 ? -2.695 -10.883 3.809 1 96.88 80 LEU A CA 1
ATOM 574 C C . LEU A 1 80 ? -1.761 -10.406 2.703 1 96.88 80 LEU A C 1
ATOM 576 O O . LEU A 1 80 ? -0.54 -10.406 2.871 1 96.88 80 LEU A O 1
ATOM 580 N N . ASN A 1 81 ? -2.373 -10.062 1.624 1 96.75 81 ASN A N 1
ATOM 581 C CA . ASN A 1 81 ? -1.571 -9.656 0.473 1 96.75 81 ASN A CA 1
ATOM 582 C C . ASN A 1 81 ? -0.737 -8.414 0.778 1 96.75 81 ASN A C 1
ATOM 584 O O . ASN A 1 81 ? 0.359 -8.25 0.24 1 96.75 81 ASN A O 1
ATOM 588 N N . LEU A 1 82 ? -1.225 -7.602 1.684 1 98.5 82 LEU A N 1
ATOM 589 C CA . LEU A 1 82 ? -0.43 -6.426 2.016 1 98.5 82 LEU A CA 1
ATOM 590 C C . LEU A 1 82 ? 0.068 -6.496 3.455 1 98.5 82 LEU A C 1
ATOM 592 O O . LEU A 1 82 ? 1.271 -6.621 3.695 1 98.5 82 LEU A O 1
ATOM 596 N N . ASP A 1 83 ? -0.892 -6.527 4.477 1 98.62 83 ASP A N 1
ATOM 597 C CA . ASP A 1 83 ? -0.505 -6.547 5.883 1 98.62 83 ASP A CA 1
ATOM 598 C C . ASP A 1 83 ? 0.437 -7.711 6.18 1 98.62 83 ASP A C 1
ATOM 600 O O . ASP A 1 83 ? 1.531 -7.512 6.711 1 98.62 83 ASP A O 1
ATOM 604 N N . GLY A 1 84 ? -0.071 -8.883 5.789 1 98.69 84 GLY A N 1
ATOM 605 C CA . GLY A 1 84 ? 0.692 -10.078 6.082 1 98.69 84 GLY A CA 1
ATOM 606 C C . GLY A 1 84 ? 2.041 -10.117 5.387 1 98.69 84 GLY A C 1
ATOM 607 O O . GLY A 1 84 ? 3.047 -10.492 5.992 1 98.69 84 GLY A O 1
ATOM 608 N N . SER A 1 85 ? 2.037 -9.773 4.113 1 98.75 85 SER A N 1
ATOM 609 C CA . SER A 1 85 ? 3.271 -9.789 3.334 1 98.75 85 SER A CA 1
ATOM 610 C C . SER A 1 85 ? 4.293 -8.805 3.896 1 98.75 85 SER A C 1
ATOM 612 O O . SER A 1 85 ? 5.484 -9.117 3.967 1 98.75 85 SER A O 1
ATOM 614 N N . ILE A 1 86 ? 3.828 -7.621 4.328 1 98.81 86 ILE A N 1
ATOM 615 C CA . ILE A 1 86 ? 4.727 -6.609 4.879 1 98.81 86 ILE A CA 1
ATOM 616 C C . ILE A 1 86 ? 5.336 -7.117 6.184 1 98.81 86 ILE A C 1
ATOM 618 O O . ILE A 1 86 ? 6.547 -7.012 6.391 1 98.81 86 ILE A O 1
ATOM 622 N N . LEU A 1 87 ? 4.52 -7.672 7.055 1 98.88 87 LEU A N 1
ATOM 623 C CA . LEU A 1 87 ? 5.012 -8.133 8.352 1 98.88 87 LEU A CA 1
ATOM 624 C C . LEU A 1 87 ? 6 -9.281 8.18 1 98.88 87 LEU A C 1
ATOM 626 O O . LEU A 1 87 ? 6.992 -9.367 8.906 1 98.88 87 LEU A O 1
ATOM 630 N N . LEU A 1 88 ? 5.715 -10.172 7.211 1 98.88 88 LEU A N 1
ATOM 631 C CA . LEU A 1 88 ? 6.652 -11.25 6.926 1 98.88 88 LEU A CA 1
ATOM 632 C C . LEU A 1 88 ? 7.965 -10.703 6.383 1 98.88 88 LEU A C 1
ATOM 634 O O . LEU A 1 88 ? 9.039 -11.188 6.742 1 98.88 88 LEU A O 1
ATOM 638 N N . LEU A 1 89 ? 7.883 -9.703 5.5 1 98.81 89 LEU A N 1
ATOM 639 C CA . LEU A 1 89 ? 9.07 -9.047 4.965 1 98.81 89 LEU A CA 1
ATOM 640 C C . LEU A 1 89 ? 9.898 -8.422 6.082 1 98.81 89 LEU A C 1
ATOM 642 O O . LEU A 1 89 ? 11.125 -8.547 6.098 1 98.81 89 LEU A O 1
ATOM 646 N N . ARG A 1 90 ? 9.219 -7.742 7.004 1 98.81 90 ARG A N 1
ATOM 647 C CA . ARG A 1 90 ? 9.93 -7.121 8.117 1 98.81 90 ARG A CA 1
ATOM 648 C C . ARG A 1 90 ? 10.602 -8.172 9 1 98.81 90 ARG A C 1
ATOM 650 O O . ARG A 1 90 ? 11.727 -7.969 9.469 1 98.81 90 ARG A O 1
ATOM 657 N N . ALA A 1 91 ? 9.906 -9.289 9.258 1 98.81 91 ALA A N 1
ATOM 658 C CA . ALA A 1 91 ? 10.523 -10.391 9.992 1 98.81 91 ALA A CA 1
ATOM 659 C C . ALA A 1 91 ? 11.773 -10.898 9.281 1 98.81 91 ALA A C 1
ATOM 661 O O . ALA A 1 91 ? 12.797 -11.164 9.922 1 98.81 91 ALA A O 1
ATOM 662 N N . ALA A 1 92 ? 11.672 -11.062 7.988 1 98.88 92 ALA A N 1
ATOM 663 C CA . ALA A 1 92 ? 12.82 -11.484 7.188 1 98.88 92 ALA A CA 1
ATOM 664 C C . ALA A 1 92 ? 13.992 -10.523 7.363 1 98.88 92 ALA A C 1
ATOM 666 O O . ALA A 1 92 ? 15.141 -10.961 7.508 1 98.88 92 ALA A O 1
ATOM 667 N N . GLU A 1 93 ? 13.711 -9.242 7.363 1 98.44 93 GLU A N 1
ATOM 668 C CA . GLU A 1 93 ? 14.742 -8.227 7.555 1 98.44 93 GLU A CA 1
ATOM 669 C C . GLU A 1 93 ? 15.461 -8.414 8.891 1 98.44 93 GLU A C 1
ATOM 671 O O . GLU A 1 93 ? 16.688 -8.383 8.945 1 98.44 93 GLU A O 1
ATOM 676 N N . ARG A 1 94 ? 14.633 -8.547 9.875 1 97.81 94 ARG A N 1
ATOM 677 C CA . ARG A 1 94 ? 15.203 -8.68 11.211 1 97.81 94 ARG A CA 1
ATOM 678 C C . ARG A 1 94 ? 16.109 -9.898 11.305 1 97.81 94 ARG A C 1
ATOM 680 O O . ARG A 1 94 ? 17.078 -9.898 12.07 1 97.81 94 ARG A O 1
ATOM 687 N N . ALA A 1 95 ? 15.828 -10.906 10.508 1 98.38 95 ALA A N 1
ATOM 688 C CA . ALA A 1 95 ? 16.578 -12.156 10.562 1 98.38 95 ALA A CA 1
ATOM 689 C C . ALA A 1 95 ? 17.734 -12.148 9.578 1 98.38 95 ALA A C 1
ATOM 691 O O . ALA A 1 95 ? 18.516 -13.102 9.523 1 98.38 95 ALA A O 1
ATOM 692 N N . GLY A 1 96 ? 17.828 -11.07 8.734 1 98 96 GLY A N 1
ATOM 693 C CA . GLY A 1 96 ? 18.922 -10.953 7.785 1 98 96 GLY A CA 1
ATOM 694 C C . GLY A 1 96 ? 18.766 -11.844 6.574 1 98 96 GLY A C 1
ATOM 695 O O . GLY A 1 96 ? 19.766 -12.234 5.949 1 98 96 GLY A O 1
ATOM 696 N N . ILE A 1 97 ? 17.531 -12.25 6.293 1 98.19 97 ILE A N 1
ATOM 697 C CA . ILE A 1 97 ? 17.25 -13.094 5.137 1 98.19 97 ILE A CA 1
ATOM 698 C C . ILE A 1 97 ? 17.344 -12.266 3.857 1 98.19 97 ILE A C 1
ATOM 700 O O . ILE A 1 97 ? 16.828 -11.141 3.801 1 98.19 97 ILE A O 1
ATOM 704 N N . LYS A 1 98 ? 17.922 -12.82 2.812 1 97.06 98 LYS A N 1
ATOM 705 C CA . LYS A 1 98 ? 18.109 -12.055 1.585 1 97.06 98 LYS A CA 1
ATOM 706 C C . LYS A 1 98 ? 17.172 -12.531 0.482 1 97.06 98 LYS A C 1
ATOM 708 O O . LYS A 1 98 ? 16.844 -11.781 -0.436 1 97.06 98 LYS A O 1
ATOM 713 N N . VAL A 1 99 ? 16.859 -13.836 0.501 1 98.81 99 VAL A N 1
ATOM 714 C CA . VAL A 1 99 ? 16.047 -14.422 -0.559 1 98.81 99 VAL A CA 1
ATOM 715 C C . VAL A 1 99 ? 14.594 -14.531 -0.098 1 98.81 99 VAL A C 1
ATOM 717 O O . VAL A 1 99 ? 14.281 -15.281 0.829 1 98.81 99 VAL A O 1
ATOM 720 N N . PHE A 1 100 ? 13.734 -13.781 -0.747 1 98.94 100 PHE A N 1
ATOM 721 C CA . PHE A 1 100 ? 12.328 -13.656 -0.391 1 98.94 100 PHE A CA 1
ATOM 722 C C . PHE A 1 100 ? 11.445 -13.734 -1.632 1 98.94 100 PHE A C 1
ATOM 724 O O . PHE A 1 100 ? 11.445 -12.82 -2.459 1 98.94 100 PHE A O 1
ATOM 731 N N . ILE A 1 101 ? 10.719 -14.844 -1.806 1 98.94 101 ILE A N 1
ATOM 732 C CA . ILE A 1 101 ? 9.734 -14.945 -2.877 1 98.94 101 ILE A CA 1
ATOM 733 C C . ILE A 1 101 ? 8.383 -14.422 -2.391 1 98.94 101 ILE A C 1
ATOM 735 O O . ILE A 1 101 ? 7.785 -14.984 -1.474 1 98.94 101 ILE A O 1
ATOM 739 N N . ALA A 1 102 ? 7.938 -13.352 -2.996 1 98.75 102 ALA A N 1
ATOM 740 C CA . ALA A 1 102 ? 6.691 -12.703 -2.604 1 98.75 102 ALA A CA 1
ATOM 741 C C . ALA A 1 102 ? 5.48 -13.5 -3.082 1 98.75 102 ALA A C 1
ATOM 743 O O . ALA A 1 102 ? 5.578 -14.281 -4.027 1 98.75 102 ALA A O 1
ATOM 744 N N . SER A 1 103 ? 4.379 -13.344 -2.385 1 98 103 SER A N 1
ATOM 745 C CA . SER A 1 103 ? 3.107 -13.891 -2.848 1 98 103 SER A CA 1
ATOM 746 C C . SER A 1 103 ? 2.676 -13.25 -4.16 1 98 103 SER A C 1
ATOM 748 O O . SER A 1 103 ? 2.078 -12.172 -4.168 1 98 103 SER A O 1
ATOM 750 N N . SER A 1 104 ? 2.959 -13.945 -5.285 1 97.38 104 SER A N 1
ATOM 751 C CA . SER A 1 104 ? 2.768 -13.266 -6.562 1 97.38 104 SER A CA 1
ATOM 752 C C . SER A 1 104 ? 2.475 -14.266 -7.68 1 97.38 104 SER A C 1
ATOM 754 O O . SER A 1 104 ? 2.941 -14.086 -8.805 1 97.38 104 SER A O 1
ATOM 756 N N . TRP A 1 105 ? 1.786 -15.328 -7.535 1 98 105 TRP A N 1
ATOM 757 C CA . TRP A 1 105 ? 1.384 -16.25 -8.586 1 98 105 TRP A CA 1
ATOM 758 C C . TRP A 1 105 ? 0.14 -15.758 -9.305 1 98 105 TRP A C 1
ATOM 760 O O . TRP A 1 10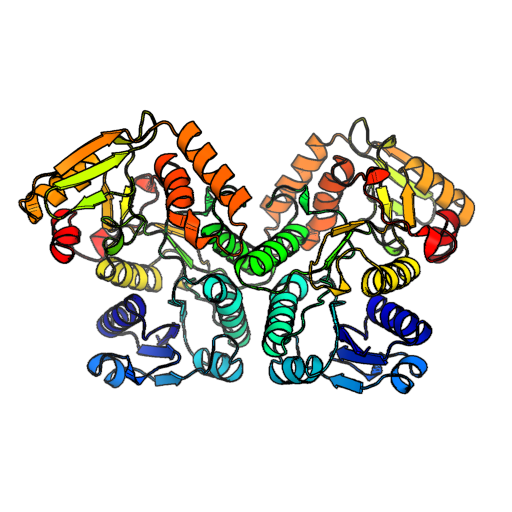5 ? -0.95 -16.312 -9.141 1 98 105 TRP A O 1
ATOM 770 N N . ASN A 1 106 ? 0.3 -14.789 -10.125 1 96.94 106 ASN A N 1
ATOM 771 C CA . ASN A 1 106 ? -0.77 -14.078 -10.82 1 96.94 106 ASN A CA 1
ATOM 772 C C . ASN A 1 106 ? -0.271 -13.438 -12.117 1 96.94 106 ASN A C 1
ATOM 774 O O . ASN A 1 106 ? 0.817 -13.758 -12.594 1 96.94 106 ASN A O 1
ATOM 778 N N . ASN A 1 107 ? -1.173 -12.68 -12.781 1 96.94 107 ASN A N 1
ATOM 779 C CA . ASN A 1 107 ? -0.784 -11.969 -13.992 1 96.94 107 ASN A CA 1
ATOM 780 C C . ASN A 1 107 ? 0.184 -10.828 -13.688 1 96.94 107 ASN A C 1
ATOM 782 O O . ASN A 1 107 ? 0.34 -10.43 -12.531 1 96.94 107 ASN A O 1
ATOM 786 N N . ASP A 1 108 ? 0.865 -10.367 -14.688 1 97.31 108 ASP A N 1
ATOM 787 C CA . ASP A 1 108 ? 1.879 -9.32 -14.578 1 97.31 108 ASP A CA 1
ATOM 788 C C . ASP A 1 108 ? 1.241 -7.965 -14.289 1 97.31 108 ASP A C 1
ATOM 790 O O . ASP A 1 108 ? 0.783 -7.277 -15.203 1 97.31 108 ASP A O 1
ATOM 794 N N . TRP A 1 109 ? 1.228 -7.555 -13.055 1 96.94 109 TRP A N 1
ATOM 795 C CA . TRP A 1 109 ? 0.607 -6.297 -12.648 1 96.94 109 TRP A CA 1
ATOM 796 C C . TRP A 1 109 ? 1.556 -5.125 -12.875 1 96.94 109 TRP A C 1
ATOM 798 O O . TRP A 1 109 ? 1.173 -3.965 -12.703 1 96.94 109 TRP A O 1
ATOM 808 N N . THR A 1 110 ? 2.818 -5.324 -13.25 1 95.44 110 THR A N 1
ATOM 809 C CA . THR A 1 110 ? 3.785 -4.242 -13.422 1 95.44 110 THR A CA 1
ATOM 810 C C . THR A 1 110 ? 3.4 -3.357 -14.602 1 95.44 110 THR A C 1
ATOM 812 O O . THR A 1 110 ? 3.896 -2.234 -14.727 1 95.44 110 THR A O 1
ATOM 815 N N . ARG A 1 111 ? 2.529 -3.846 -15.391 1 91.94 111 ARG A N 1
ATOM 816 C CA . ARG A 1 111 ? 2.131 -3.111 -16.594 1 91.94 111 ARG A CA 1
ATOM 817 C C . ARG A 1 111 ? 0.795 -2.406 -16.375 1 91.94 111 ARG A C 1
ATOM 819 O O . ARG A 1 111 ? 0.33 -1.671 -17.25 1 91.94 111 ARG A O 1
ATOM 826 N N . MET A 1 112 ? 0.243 -2.598 -15.289 1 95.19 112 MET A N 1
ATOM 827 C CA . MET A 1 112 ? -1.077 -2.047 -14.992 1 95.19 112 MET A CA 1
ATOM 828 C C . MET A 1 112 ? -0.962 -0.669 -14.352 1 95.19 112 MET A C 1
ATOM 830 O O . MET A 1 112 ? -0.02 -0.406 -13.602 1 95.19 112 MET A O 1
ATOM 834 N N . LYS A 1 113 ? -1.918 0.158 -14.711 1 93.94 113 LYS A N 1
ATOM 835 C CA . LYS A 1 113 ? -2.051 1.415 -13.977 1 93.94 113 LYS A CA 1
ATOM 836 C C . LYS A 1 113 ? -2.717 1.197 -12.625 1 93.94 113 LYS A C 1
ATOM 838 O O . LYS A 1 113 ? -3.758 0.544 -12.531 1 93.94 113 LYS A O 1
ATOM 843 N N . TYR A 1 114 ? -2.088 1.705 -11.578 1 96.81 114 TYR A N 1
ATOM 844 C CA . TYR A 1 114 ? -2.701 1.665 -10.258 1 96.81 114 TYR A CA 1
ATOM 845 C C . TYR A 1 114 ? -4.094 2.289 -10.281 1 96.81 114 TYR A C 1
ATOM 847 O O . TYR A 1 114 ? -4.301 3.332 -10.906 1 96.81 114 TYR A O 1
ATOM 855 N N . GLY A 1 115 ? -5.047 1.646 -9.633 1 95.25 115 GLY A N 1
ATOM 856 C CA . GLY A 1 115 ? -6.418 2.133 -9.617 1 95.25 115 GLY A CA 1
ATOM 857 C C . GLY A 1 115 ? -7.316 1.42 -10.609 1 95.25 115 GLY A C 1
ATOM 858 O O . GLY A 1 115 ? -8.531 1.606 -10.602 1 95.25 115 GLY A O 1
ATOM 859 N N . THR A 1 116 ? -6.75 0.509 -11.438 1 95.94 116 THR A N 1
ATOM 860 C CA . THR A 1 116 ? -7.566 -0.103 -12.477 1 95.94 116 THR A CA 1
ATOM 861 C C . THR A 1 116 ? -8.141 -1.436 -12 1 95.94 116 THR A C 1
ATOM 863 O O . THR A 1 116 ? -9.141 -1.912 -12.539 1 95.94 116 THR A O 1
ATOM 866 N N . PHE A 1 117 ? -7.492 -2.086 -11.086 1 96.94 117 PHE A N 1
ATOM 867 C CA . PHE A 1 117 ? -7.949 -3.352 -10.516 1 96.94 117 PHE A CA 1
ATOM 868 C C . PHE A 1 117 ? -7.551 -3.461 -9.055 1 96.94 117 PHE A C 1
ATOM 870 O O . PHE A 1 117 ? -6.387 -3.707 -8.734 1 96.94 117 PHE A O 1
ATOM 877 N N . GLU A 1 118 ? -8.484 -3.355 -8.133 1 97 118 GLU A N 1
ATOM 878 C CA . GLU A 1 118 ? -8.289 -3.168 -6.703 1 97 118 GLU A CA 1
ATOM 879 C C . GLU A 1 118 ? -7.391 -4.258 -6.121 1 97 118 GLU A C 1
ATOM 881 O O . GLU A 1 118 ? -6.484 -3.971 -5.336 1 97 118 GLU A O 1
ATOM 886 N N . HIS A 1 119 ? -7.508 -5.422 -6.539 1 93.5 119 HIS A N 1
ATOM 887 C CA . HIS A 1 119 ? -6.797 -6.562 -5.969 1 93.5 119 HIS A CA 1
ATOM 888 C C . HIS A 1 119 ? -5.332 -6.562 -6.391 1 93.5 119 HIS A C 1
ATOM 890 O O . HIS A 1 119 ? -4.473 -7.07 -5.664 1 93.5 119 HIS A O 1
ATOM 896 N N . TYR A 1 120 ? -5.055 -6.086 -7.582 1 96.81 120 TYR A N 1
ATOM 897 C CA . TYR A 1 120 ? -3.674 -5.992 -8.039 1 96.81 120 TYR A CA 1
ATOM 898 C C . TYR A 1 120 ? -3.006 -4.73 -7.508 1 96.81 120 TYR A C 1
ATOM 900 O O . TYR A 1 120 ? -1.787 -4.695 -7.328 1 96.81 120 TYR A O 1
ATOM 908 N N . ASP A 1 121 ? -3.842 -3.693 -7.203 1 97.88 121 ASP A N 1
ATOM 909 C CA . ASP A 1 121 ? -3.303 -2.488 -6.578 1 97.88 121 ASP A CA 1
ATOM 910 C C . ASP A 1 121 ? -2.57 -2.824 -5.281 1 97.88 121 ASP A C 1
ATOM 912 O O . ASP A 1 121 ? -1.544 -2.219 -4.969 1 97.88 121 ASP A O 1
ATOM 916 N N . ILE A 1 122 ? -3.07 -3.785 -4.566 1 98 122 ILE A N 1
ATOM 917 C CA . ILE A 1 122 ? -2.492 -4.199 -3.295 1 98 122 ILE A CA 1
ATOM 918 C C . ILE A 1 122 ? -1.094 -4.77 -3.523 1 98 122 ILE A C 1
ATOM 920 O O . ILE A 1 122 ? -0.165 -4.477 -2.766 1 98 122 ILE A O 1
ATOM 924 N N . ARG A 1 123 ? -0.945 -5.523 -4.566 1 97.75 123 ARG A N 1
ATOM 925 C CA . ARG A 1 123 ? 0.339 -6.137 -4.895 1 97.75 123 ARG A CA 1
ATOM 926 C C . ARG A 1 123 ? 1.344 -5.086 -5.355 1 97.75 123 ARG A C 1
ATOM 928 O O . ARG A 1 123 ? 2.521 -5.148 -5 1 97.75 123 ARG A O 1
ATOM 935 N N . ILE A 1 124 ? 0.836 -4.18 -6.16 1 98.25 124 ILE A N 1
ATOM 936 C CA . ILE A 1 124 ? 1.678 -3.072 -6.594 1 98.25 124 ILE A CA 1
ATOM 937 C C . ILE A 1 124 ? 2.148 -2.275 -5.379 1 98.25 124 ILE A C 1
ATOM 939 O O . ILE A 1 124 ? 3.32 -1.896 -5.293 1 98.25 124 ILE A O 1
ATOM 943 N N . ALA A 1 125 ? 1.268 -2.033 -4.43 1 98.5 125 ALA A N 1
ATOM 944 C CA . ALA A 1 125 ? 1.604 -1.297 -3.215 1 98.5 125 ALA A CA 1
ATOM 945 C C . ALA A 1 125 ? 2.672 -2.029 -2.406 1 98.5 125 ALA A C 1
ATOM 947 O O . ALA A 1 125 ? 3.588 -1.404 -1.867 1 98.5 125 ALA A O 1
ATOM 948 N N . PHE A 1 126 ? 2.555 -3.354 -2.285 1 98.75 126 PHE A N 1
ATOM 949 C CA . PHE A 1 126 ? 3.568 -4.125 -1.575 1 98.75 126 PHE A CA 1
ATOM 950 C C . PHE A 1 126 ? 4.93 -3.975 -2.244 1 98.75 126 PHE A C 1
ATOM 952 O O . PHE A 1 126 ? 5.93 -3.709 -1.575 1 98.75 126 PHE A O 1
ATOM 959 N N . GLU A 1 127 ? 4.934 -4.172 -3.545 1 98.56 127 GLU A N 1
ATOM 960 C CA . GLU A 1 127 ? 6.18 -4.051 -4.293 1 98.56 127 GLU A CA 1
ATOM 961 C C . GLU A 1 127 ? 6.816 -2.678 -4.086 1 98.56 127 GLU A C 1
ATOM 963 O O . GLU A 1 127 ? 8.023 -2.576 -3.842 1 98.56 127 GLU A O 1
ATOM 968 N N . HIS A 1 128 ? 6.008 -1.666 -4.172 1 98.06 128 HIS A N 1
ATOM 969 C CA . HIS A 1 128 ? 6.488 -0.302 -3.98 1 98.06 128 HIS A CA 1
ATOM 970 C C . HIS A 1 128 ? 7.062 -0.113 -2.58 1 98.06 128 HIS A C 1
ATOM 972 O O . HIS A 1 128 ? 8.156 0.441 -2.422 1 98.06 128 HIS A O 1
ATOM 978 N N . GLN A 1 129 ? 6.344 -0.533 -1.562 1 98.56 129 GLN A N 1
ATOM 979 C CA . GLN A 1 129 ? 6.777 -0.387 -0.177 1 98.56 129 GLN A CA 1
ATOM 980 C C . GLN A 1 129 ? 8.086 -1.133 0.073 1 98.56 129 GLN A C 1
ATOM 982 O O . GLN A 1 129 ? 8.984 -0.614 0.736 1 98.56 129 GLN A O 1
ATOM 987 N N . ALA A 1 130 ? 8.172 -2.35 -0.436 1 98.5 130 ALA A N 1
ATOM 988 C CA . ALA A 1 130 ? 9.398 -3.125 -0.3 1 98.5 130 ALA A CA 1
ATOM 989 C C . ALA A 1 130 ? 10.578 -2.4 -0.944 1 98.5 130 ALA A C 1
ATOM 991 O O . ALA A 1 130 ? 11.641 -2.271 -0.334 1 98.5 130 ALA A O 1
ATOM 992 N N . ALA A 1 131 ? 10.391 -1.905 -2.127 1 97.56 131 ALA A N 1
ATOM 993 C CA . ALA A 1 131 ? 11.453 -1.235 -2.875 1 97.56 131 ALA A CA 1
ATOM 994 C C . ALA A 1 131 ? 11.922 0.025 -2.152 1 97.56 131 ALA A C 1
ATOM 996 O O . ALA A 1 131 ? 13.102 0.372 -2.201 1 97.56 131 ALA A O 1
ATOM 997 N N . LEU A 1 132 ? 11.008 0.634 -1.457 1 97.62 132 LEU A N 1
ATOM 998 C CA . LEU A 1 132 ? 11.297 1.911 -0.814 1 97.62 132 LEU A CA 1
ATOM 999 C C . LEU A 1 132 ? 12 1.699 0.522 1 97.62 132 LEU A C 1
ATOM 1001 O O . LEU A 1 132 ? 12.859 2.498 0.911 1 97.62 132 LEU A O 1
ATOM 1005 N N . THR A 1 133 ? 11.648 0.637 1.206 1 97.94 133 THR A N 1
ATOM 1006 C CA . THR A 1 133 ? 11.953 0.649 2.633 1 97.94 133 THR A CA 1
ATOM 1007 C C . THR A 1 133 ? 12.844 -0.536 3.006 1 97.94 133 THR A C 1
ATOM 1009 O O . THR A 1 133 ? 13.328 -0.622 4.137 1 97.94 133 THR A O 1
ATOM 1012 N N . SER A 1 134 ? 13.047 -1.432 2.082 1 98 134 SER A N 1
ATOM 1013 C CA . SER A 1 134 ? 13.75 -2.658 2.443 1 98 134 SER A CA 1
ATOM 1014 C C . SER A 1 134 ? 15.016 -2.836 1.606 1 98 134 SER A C 1
ATOM 1016 O O . SER A 1 134 ? 15.07 -2.398 0.456 1 98 134 SER A O 1
ATOM 1018 N N . THR A 1 135 ? 16 -3.443 2.166 1 96.62 135 THR A N 1
ATOM 1019 C CA . THR A 1 135 ? 17.172 -3.859 1.403 1 96.62 135 THR A CA 1
ATOM 1020 C C . THR A 1 135 ? 16.922 -5.199 0.718 1 96.62 135 THR A C 1
ATOM 1022 O O . THR A 1 135 ? 17.672 -5.59 -0.182 1 96.62 135 THR A O 1
ATOM 1025 N N . ILE A 1 136 ? 15.883 -5.926 1.202 1 98.44 136 ILE A N 1
ATOM 1026 C CA . ILE A 1 136 ? 15.492 -7.164 0.542 1 98.44 136 ILE A CA 1
ATOM 1027 C C . ILE A 1 136 ? 14.789 -6.844 -0.775 1 98.44 136 ILE A C 1
ATOM 1029 O O . ILE A 1 136 ? 13.914 -5.977 -0.824 1 98.44 136 ILE A O 1
ATOM 1033 N N . ARG A 1 137 ? 15.234 -7.457 -1.829 1 98.12 137 ARG A N 1
ATOM 1034 C CA . ARG A 1 137 ? 14.578 -7.387 -3.129 1 98.12 137 ARG A CA 1
ATOM 1035 C C . ARG A 1 137 ? 13.781 -8.656 -3.406 1 98.12 137 ARG A C 1
ATOM 1037 O O . ARG A 1 137 ? 14.352 -9.688 -3.758 1 98.12 137 ARG A O 1
ATOM 1044 N N . PRO A 1 138 ? 12.492 -8.578 -3.311 1 98.75 138 PRO A N 1
ATOM 1045 C CA . PRO A 1 138 ? 11.688 -9.797 -3.465 1 98.75 138 PRO A CA 1
ATOM 1046 C C . PRO A 1 138 ? 11.711 -10.344 -4.891 1 98.75 138 PRO A C 1
ATOM 1048 O O . PRO A 1 138 ? 12.008 -9.602 -5.832 1 98.75 138 PRO A O 1
ATOM 1051 N N . VAL A 1 139 ? 11.477 -11.617 -4.949 1 98.88 139 VAL A N 1
ATOM 1052 C CA . VAL A 1 139 ? 11.211 -12.297 -6.211 1 98.88 139 VAL A CA 1
ATOM 1053 C C . VAL A 1 139 ? 9.703 -12.336 -6.469 1 98.88 139 VAL A C 1
ATOM 1055 O O . VAL A 1 139 ? 8.922 -12.68 -5.574 1 98.88 139 VAL A O 1
ATOM 1058 N N . TYR A 1 140 ? 9.328 -11.922 -7.609 1 98.81 140 TYR A N 1
ATOM 1059 C CA . TYR A 1 140 ? 7.93 -11.977 -8.016 1 98.81 140 TYR A CA 1
ATOM 1060 C C . TYR A 1 140 ? 7.734 -12.961 -9.172 1 98.81 140 TYR A C 1
ATOM 1062 O O . TYR A 1 140 ? 8.523 -12.984 -10.109 1 98.81 140 TYR A O 1
ATOM 1070 N N . LEU A 1 141 ? 6.664 -13.719 -9.047 1 98.69 141 LEU A N 1
ATOM 1071 C CA . LEU A 1 141 ? 6.391 -14.781 -10.008 1 98.69 141 LEU A CA 1
ATOM 1072 C C . LEU A 1 141 ? 5.082 -14.516 -10.75 1 98.69 141 LEU A C 1
ATOM 1074 O O . LEU A 1 141 ? 4.008 -14.516 -10.141 1 98.69 141 LEU A O 1
ATOM 1078 N N . PHE A 1 142 ? 5.164 -14.312 -12.023 1 98.56 142 PHE A N 1
ATOM 1079 C CA . PHE A 1 142 ? 3.986 -14.133 -12.859 1 98.56 142 PHE A CA 1
ATOM 1080 C C . PHE A 1 142 ? 3.637 -15.422 -13.594 1 98.56 142 PHE A C 1
ATOM 1082 O O . PHE A 1 142 ? 4.395 -15.875 -14.453 1 98.56 142 PHE A O 1
ATOM 1089 N N . THR A 1 143 ? 2.482 -15.93 -13.297 1 97.94 143 THR A N 1
ATOM 1090 C CA . THR A 1 143 ? 2.084 -17.266 -13.734 1 97.94 143 THR A CA 1
ATOM 1091 C C . THR A 1 143 ? 0.887 -17.188 -14.672 1 97.94 143 THR A C 1
ATOM 1093 O O . THR A 1 143 ? 0.562 -18.172 -15.352 1 97.94 143 THR A O 1
ATOM 1096 N N . GLY A 1 144 ? 0.269 -16.078 -14.703 1 97.06 144 GLY A N 1
ATOM 1097 C CA . GLY A 1 144 ? -1.092 -16.062 -15.219 1 97.06 144 GLY A CA 1
ATOM 1098 C C . GLY A 1 144 ? -2.107 -16.625 -14.242 1 97.06 144 GLY A C 1
ATOM 1099 O O . GLY A 1 144 ? -1.878 -16.625 -13.031 1 97.06 144 GLY A O 1
ATOM 1100 N N . ILE A 1 145 ? -3.215 -17 -14.781 1 96.69 145 ILE A N 1
ATOM 1101 C CA . ILE A 1 145 ? -4.297 -17.484 -13.93 1 96.69 145 ILE A CA 1
ATOM 1102 C C . ILE A 1 145 ? -4.082 -18.969 -13.609 1 96.69 145 ILE A C 1
ATOM 1104 O O . ILE A 1 145 ? -3.574 -19.719 -14.445 1 96.69 145 ILE A O 1
ATOM 1108 N N . PHE A 1 146 ? -4.406 -19.359 -12.398 1 97.12 146 PHE A N 1
ATOM 1109 C CA . PHE A 1 146 ? -4.422 -20.781 -12.102 1 97.12 146 PHE A CA 1
ATOM 1110 C C . PHE A 1 146 ? -5.461 -21.5 -12.953 1 97.12 146 PHE A C 1
ATOM 1112 O O . PHE A 1 146 ? -6.586 -21.031 -13.102 1 97.12 146 PHE A O 1
ATOM 1119 N N . SER A 1 147 ? -5.102 -22.641 -13.445 1 96.19 147 SER A N 1
ATOM 1120 C CA . SER A 1 147 ? -5.984 -23.391 -14.328 1 96.19 147 SER A CA 1
ATOM 1121 C C . SER A 1 147 ? -7.309 -23.719 -13.641 1 96.19 147 SER A C 1
ATOM 1123 O O . SER A 1 147 ? -8.352 -23.781 -14.297 1 96.19 147 SER A O 1
ATOM 1125 N N . SER A 1 148 ? -7.281 -23.812 -12.336 1 94.69 148 SER A N 1
ATOM 1126 C CA . SER A 1 148 ? -8.477 -24.141 -11.57 1 94.69 148 SER A CA 1
ATOM 1127 C C . SER A 1 148 ? -9.523 -23.047 -11.68 1 94.69 148 SER A C 1
ATOM 1129 O O . SER A 1 148 ? -10.695 -23.25 -11.359 1 94.69 148 SER A O 1
ATOM 1131 N N . TYR A 1 149 ? -9.117 -21.875 -12.125 1 94.38 149 TYR A N 1
ATOM 1132 C CA . TYR A 1 149 ? -10.047 -20.766 -12.211 1 94.38 149 TYR A CA 1
ATOM 1133 C C . TYR A 1 149 ? -10.5 -20.547 -13.648 1 94.38 149 TYR A C 1
ATOM 1135 O O . TYR A 1 149 ? -11.375 -19.719 -13.914 1 94.38 149 TYR A O 1
ATOM 1143 N N . MET A 1 150 ? -10.008 -21.234 -14.562 1 94 150 MET A N 1
ATOM 1144 C CA . MET A 1 150 ? -10.188 -20.953 -15.984 1 94 150 MET A CA 1
ATOM 1145 C C . MET A 1 150 ? -11.648 -21.078 -16.391 1 94 150 MET A C 1
ATOM 1147 O O . MET A 1 150 ? -12.125 -20.359 -17.266 1 94 150 MET A O 1
ATOM 1151 N N . LEU A 1 151 ? -12.352 -21.984 -15.727 1 94.06 151 LEU A N 1
ATOM 1152 C CA . LEU A 1 151 ? -13.742 -22.219 -16.094 1 94.06 151 LEU A CA 1
ATOM 1153 C C . LEU A 1 151 ? -14.688 -21.562 -15.102 1 94.06 151 LEU A C 1
ATOM 1155 O O . LEU A 1 151 ? -15.836 -21.984 -14.945 1 94.06 151 LEU A O 1
ATOM 1159 N N . THR A 1 152 ? -14.211 -20.578 -14.344 1 93.94 152 THR A N 1
ATOM 1160 C CA . THR A 1 152 ? -14.992 -19.781 -13.391 1 93.94 152 THR A CA 1
ATOM 1161 C C . THR A 1 152 ? -15.172 -18.359 -13.891 1 93.94 152 THR A C 1
ATOM 1163 O O . THR A 1 152 ? -14.609 -17.984 -14.922 1 93.94 152 THR A O 1
ATOM 1166 N N . PRO A 1 153 ? -15.922 -17.516 -13.188 1 92.69 153 PRO A N 1
ATOM 1167 C CA . PRO A 1 153 ? -16.094 -16.125 -13.586 1 92.69 153 PRO A CA 1
ATOM 1168 C C . PRO A 1 153 ? -14.773 -15.336 -13.57 1 92.69 153 PRO A C 1
ATOM 1170 O O . PRO A 1 153 ? -14.703 -14.234 -14.109 1 92.69 153 PRO A O 1
ATOM 1173 N N . PHE A 1 154 ? -13.734 -15.969 -13.008 1 92.5 154 PHE A N 1
ATOM 1174 C CA . PHE A 1 154 ? -12.445 -15.297 -12.945 1 92.5 154 PHE A CA 1
ATOM 1175 C C . PHE A 1 154 ? -11.57 -15.688 -14.125 1 92.5 154 PHE A C 1
ATOM 1177 O O . PHE A 1 154 ? -10.523 -15.086 -14.359 1 92.5 154 PHE A O 1
ATOM 1184 N N . GLY A 1 155 ? -12.016 -16.625 -14.781 1 93.5 155 GLY A N 1
ATOM 1185 C CA . GLY A 1 155 ? -11.266 -17.062 -15.953 1 93.5 155 GLY A CA 1
ATOM 1186 C C . GLY A 1 155 ? -11.406 -16.109 -17.125 1 93.5 155 GLY A C 1
ATOM 1187 O O . GLY A 1 155 ? -12.273 -15.234 -17.125 1 93.5 155 GLY A O 1
ATOM 1188 N N . PRO A 1 156 ? -10.516 -16.266 -18.078 1 93.62 156 PRO A N 1
ATOM 1189 C CA . PRO A 1 156 ? -10.617 -15.414 -19.266 1 93.62 156 PRO A CA 1
ATOM 1190 C C . PRO A 1 156 ? -11.984 -15.508 -19.938 1 93.62 156 PRO A C 1
ATOM 1192 O O . PRO A 1 156 ? -12.484 -16.609 -20.188 1 93.62 156 PRO A O 1
ATOM 1195 N N . GLY A 1 157 ? -12.555 -14.344 -20.141 1 91.31 157 GLY A N 1
ATOM 1196 C CA . GLY A 1 157 ? -13.852 -14.258 -20.797 1 91.31 157 GLY A CA 1
ATOM 1197 C C . GLY A 1 157 ? -15.008 -14.547 -19.859 1 91.31 157 GLY A C 1
ATOM 1198 O O . GLY A 1 157 ? -16.172 -14.406 -20.25 1 91.31 157 GLY A O 1
ATOM 1199 N N . ALA A 1 158 ? -14.68 -15.023 -18.656 1 91.75 158 ALA A N 1
ATOM 1200 C CA . ALA A 1 158 ? -15.695 -15.367 -17.656 1 91.75 158 ALA A CA 1
ATOM 1201 C C . ALA A 1 158 ? -16.703 -16.359 -18.234 1 91.75 158 ALA A C 1
ATOM 1203 O O . ALA A 1 158 ? -17.891 -16.047 -18.359 1 91.75 158 ALA A O 1
ATOM 1204 N N . PRO A 1 159 ? -16.266 -17.5 -18.516 1 91.88 159 PRO A N 1
ATOM 1205 C CA . PRO A 1 159 ? -17.172 -18.469 -19.125 1 91.88 159 PRO A CA 1
ATOM 1206 C C . PRO A 1 159 ? -18.391 -18.781 -18.25 1 91.88 159 PRO A C 1
ATOM 1208 O O . PRO A 1 159 ? -18.281 -18.781 -17.016 1 91.88 159 PRO A O 1
ATOM 1211 N N . ALA A 1 160 ? -19.516 -19.016 -18.906 1 91.31 160 ALA A N 1
ATOM 1212 C CA . ALA A 1 160 ? -20.734 -19.469 -18.266 1 91.31 160 ALA A CA 1
ATOM 1213 C C . ALA A 1 160 ? -20.891 -20.984 -18.391 1 91.31 160 ALA A C 1
ATOM 1215 O O . ALA A 1 160 ? -21.375 -21.484 -19.406 1 91.31 160 ALA A O 1
ATOM 1216 N N . VAL A 1 161 ? -20.516 -21.641 -17.312 1 85.75 161 VAL A N 1
ATOM 1217 C CA . VAL A 1 161 ? -20.578 -23.094 -17.328 1 85.75 161 VAL A CA 1
ATOM 1218 C C . VAL A 1 161 ? -21.938 -23.562 -16.844 1 85.75 161 VAL A C 1
ATOM 1220 O O . VAL A 1 161 ? -22.344 -23.281 -15.703 1 85.75 161 VAL A O 1
ATOM 1223 N N . ARG A 1 162 ? -22.75 -24.203 -17.75 1 86.5 162 ARG A N 1
ATOM 1224 C CA . ARG A 1 162 ? -24.062 -24.75 -17.453 1 86.5 162 ARG A CA 1
ATOM 1225 C C . ARG A 1 162 ? -24.125 -26.25 -17.719 1 86.5 162 ARG A C 1
ATOM 1227 O O . ARG A 1 162 ? -23.266 -26.781 -18.422 1 86.5 162 ARG A O 1
ATOM 1234 N N . PRO A 1 163 ? -25.062 -26.906 -17.078 1 84.19 163 PRO A N 1
ATOM 1235 C CA . PRO A 1 163 ? -25.156 -28.359 -17.297 1 84.19 163 PRO A CA 1
ATOM 1236 C C . PRO A 1 163 ? -25.312 -28.734 -18.766 1 84.19 163 PRO A C 1
ATOM 1238 O O . PRO A 1 163 ? -24.734 -29.734 -19.203 1 84.19 163 PRO A O 1
ATOM 1241 N N . GLU A 1 164 ? -26.016 -27.953 -19.484 1 88 164 GLU A N 1
ATOM 1242 C CA . GLU A 1 164 ? -26.328 -28.328 -20.859 1 88 164 GLU A CA 1
ATOM 1243 C C . GLU A 1 164 ? -25.234 -27.875 -21.812 1 88 164 GLU A C 1
ATOM 1245 O O . GLU A 1 164 ? -24.906 -28.578 -22.766 1 88 164 GLU A O 1
ATOM 1250 N N . LYS A 1 165 ? -24.734 -26.734 -21.578 1 91.75 165 LYS A N 1
ATOM 1251 C CA . LYS A 1 165 ? -23.766 -26.141 -22.5 1 91.75 165 LYS A CA 1
ATOM 1252 C C . LYS A 1 165 ? -22.922 -25.078 -21.797 1 91.75 165 LYS A C 1
ATOM 1254 O O . LYS A 1 165 ? -23.422 -24.359 -20.922 1 91.75 165 LYS A O 1
ATOM 1259 N N . THR A 1 166 ? -21.656 -25.078 -22.141 1 94 166 THR A N 1
ATOM 1260 C CA . THR A 1 166 ? -20.781 -24.016 -21.672 1 94 166 THR A CA 1
ATOM 1261 C C . THR A 1 166 ? -20.594 -22.953 -22.75 1 94 166 THR A C 1
ATOM 1263 O O . THR A 1 166 ? -20.391 -23.281 -23.922 1 94 166 THR A O 1
ATOM 1266 N N . VAL A 1 167 ? -20.75 -21.719 -22.375 1 96.75 167 VAL A N 1
ATOM 1267 C CA . VAL A 1 167 ? -20.531 -20.625 -23.312 1 96.75 167 VAL A CA 1
ATOM 1268 C C . VAL A 1 167 ? -19.266 -19.859 -22.938 1 96.75 167 VAL A C 1
ATOM 1270 O O . VAL A 1 167 ? -19.203 -19.25 -21.859 1 96.75 167 VAL A O 1
ATOM 1273 N N . PHE A 1 168 ? -18.312 -19.922 -23.797 1 96.88 168 PHE A N 1
ATOM 1274 C CA . PHE A 1 168 ? -17.094 -19.109 -23.656 1 96.88 168 PHE A CA 1
ATOM 1275 C C . PHE A 1 168 ? -17.281 -17.734 -24.297 1 96.88 168 PHE A C 1
ATOM 1277 O O . PHE A 1 168 ? -17.766 -17.625 -25.422 1 96.88 168 PHE A O 1
ATOM 1284 N N . ARG A 1 169 ? -16.938 -16.75 -23.516 1 95.94 169 ARG A N 1
ATOM 1285 C CA . ARG A 1 169 ? -17.172 -15.391 -23.969 1 95.94 169 ARG A CA 1
ATOM 1286 C C . ARG A 1 169 ? -15.867 -14.656 -24.234 1 95.94 169 ARG A C 1
ATOM 1288 O O . ARG A 1 169 ? -14.812 -15.062 -23.734 1 95.94 169 ARG A O 1
ATOM 1295 N N . TYR A 1 170 ? -15.898 -13.656 -25.047 1 96.19 170 TYR A N 1
ATOM 1296 C CA . TYR A 1 170 ? -14.758 -12.758 -25.219 1 96.19 170 TYR A CA 1
ATOM 1297 C C . TYR A 1 170 ? -15.227 -11.32 -25.406 1 96.19 170 TYR A C 1
ATOM 1299 O O . TYR A 1 170 ? -16.391 -11.07 -25.719 1 96.19 170 TYR A O 1
ATOM 1307 N N . TRP A 1 171 ? -14.375 -10.422 -25.094 1 96.12 171 TRP A N 1
ATOM 1308 C CA . TRP A 1 171 ? -14.664 -8.992 -25.172 1 96.12 171 TRP A CA 1
ATOM 1309 C C . TRP A 1 171 ? -13.727 -8.305 -26.156 1 96.12 171 TRP A C 1
ATOM 1311 O O . TRP A 1 171 ? -12.555 -8.672 -26.266 1 96.12 171 TRP A O 1
ATOM 1321 N N . GLY A 1 172 ? -14.25 -7.266 -26.734 1 94.69 172 GLY A N 1
ATOM 1322 C CA . GLY A 1 172 ? -13.438 -6.473 -27.625 1 94.69 172 GLY A CA 1
ATOM 1323 C C . GLY A 1 172 ? -13.203 -7.145 -28.969 1 94.69 172 GLY A C 1
ATOM 1324 O O . GLY A 1 172 ? -13.539 -8.32 -29.156 1 94.69 172 GLY A O 1
ATOM 1325 N N . ASP A 1 173 ? -12.562 -6.48 -29.906 1 92.69 173 ASP A N 1
ATOM 1326 C CA . ASP A 1 173 ? -12.414 -6.961 -31.266 1 92.69 173 ASP A CA 1
ATOM 1327 C C . ASP A 1 173 ? -11.258 -7.957 -31.391 1 92.69 173 ASP A C 1
ATOM 1329 O O . ASP A 1 173 ? -11.273 -8.828 -32.25 1 92.69 173 ASP A O 1
ATOM 1333 N N . ASP A 1 174 ? -10.352 -7.895 -30.5 1 90.12 174 ASP A N 1
ATOM 1334 C CA . ASP A 1 174 ? -9.188 -8.773 -30.547 1 90.12 174 ASP A CA 1
ATOM 1335 C C . ASP A 1 174 ? -9.289 -9.891 -29.516 1 90.12 174 ASP A C 1
ATOM 1337 O O . ASP A 1 174 ? -8.305 -10.578 -29.25 1 90.12 174 ASP A O 1
ATOM 1341 N N . GLY A 1 175 ? -10.375 -10.008 -28.938 1 92.12 175 GLY A N 1
ATOM 1342 C CA . GLY A 1 175 ? -10.547 -10.914 -27.828 1 92.12 175 GLY A CA 1
ATOM 1343 C C . GLY A 1 175 ? -10.273 -12.367 -28.172 1 92.12 175 GLY A C 1
ATOM 1344 O O . GLY A 1 175 ? -9.844 -13.148 -27.328 1 92.12 175 GLY A O 1
ATOM 1345 N N . LEU A 1 176 ? -10.5 -12.742 -29.375 1 93.31 176 LEU A N 1
ATOM 1346 C CA . LEU A 1 176 ? -10.297 -14.125 -29.797 1 93.31 176 LEU A CA 1
ATOM 1347 C C . LEU A 1 176 ? -8.82 -14.391 -30.094 1 93.31 176 LEU A C 1
ATOM 1349 O O . LEU A 1 176 ? -8.398 -15.547 -30.188 1 93.31 176 LEU A O 1
ATOM 1353 N N . LYS A 1 177 ? -8.094 -13.367 -30.266 1 93.69 177 LYS A N 1
ATOM 1354 C CA . LYS A 1 177 ? -6.691 -13.516 -30.641 1 93.69 177 LYS A CA 1
ATOM 1355 C C . LYS A 1 177 ? -5.785 -13.438 -29.422 1 93.69 177 LYS A C 1
ATOM 1357 O O . LYS A 1 177 ? -4.637 -13.891 -29.453 1 93.69 177 LYS A O 1
ATOM 1362 N N . THR A 1 178 ? -6.309 -12.883 -28.375 1 95 178 THR A N 1
ATOM 1363 C CA . THR A 1 178 ? -5.52 -12.672 -27.172 1 95 178 THR A CA 1
ATOM 1364 C C . THR A 1 178 ? -5.172 -14 -26.5 1 95 178 THR A C 1
ATOM 1366 O O . THR A 1 178 ? -6.043 -14.852 -26.328 1 95 178 THR A O 1
ATOM 1369 N N . LYS A 1 179 ? -3.871 -14.156 -26.172 1 96.38 179 LYS A N 1
ATOM 1370 C CA . LYS A 1 179 ? -3.449 -15.344 -25.438 1 96.38 179 LYS A CA 1
ATOM 1371 C C . LYS A 1 179 ? -3.395 -15.07 -23.938 1 96.38 179 LYS A C 1
ATOM 1373 O O . LYS A 1 179 ? -2.789 -14.094 -23.5 1 96.38 179 LYS A O 1
ATOM 1378 N N . HIS A 1 180 ? -3.969 -15.945 -23.234 1 96.94 180 HIS A N 1
ATOM 1379 C CA . HIS A 1 180 ? -4.039 -15.82 -21.781 1 96.94 180 HIS A CA 1
ATOM 1380 C C . HIS A 1 180 ? -3.1 -16.797 -21.094 1 96.94 180 HIS A C 1
ATOM 1382 O O . HIS A 1 180 ? -3.213 -18.016 -21.297 1 96.94 180 HIS A O 1
ATOM 1388 N N . PRO A 1 181 ? -2.158 -16.266 -20.359 1 97.69 181 PRO A N 1
ATOM 1389 C CA . PRO A 1 181 ? -1.288 -17.188 -19.625 1 97.69 181 PRO A CA 1
ATOM 1390 C C . PRO A 1 181 ? -2.018 -17.906 -18.484 1 97.69 181 PRO A C 1
ATOM 1392 O O . PRO A 1 181 ? -2.902 -17.328 -17.844 1 97.69 181 PRO A O 1
ATOM 1395 N N . TRP A 1 182 ? -1.663 -19.156 -18.281 1 97.31 182 TRP A N 1
ATOM 1396 C CA . TRP A 1 182 ? -2.246 -19.984 -17.219 1 97.31 182 TRP A CA 1
ATOM 1397 C C . TRP A 1 182 ? -1.215 -20.953 -16.656 1 97.31 182 TRP A C 1
ATOM 1399 O O . TRP A 1 182 ? -0.18 -21.203 -17.281 1 97.31 182 TRP A O 1
ATOM 1409 N N . VAL A 1 183 ? -1.479 -21.422 -15.461 1 97.88 183 VAL A N 1
ATOM 1410 C CA . VAL A 1 183 ? -0.554 -22.344 -14.805 1 97.88 183 VAL A CA 1
ATOM 1411 C C . VAL A 1 183 ? -1.334 -23.328 -13.938 1 97.88 183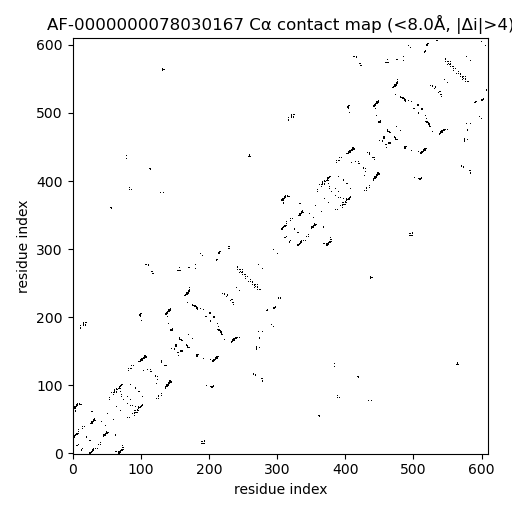 VAL A C 1
ATOM 1413 O O . VAL A 1 183 ? -2.365 -22.984 -13.359 1 97.88 183 VAL A O 1
ATOM 1416 N N . THR A 1 184 ? -0.891 -24.594 -13.891 1 97.56 184 THR A N 1
ATOM 1417 C CA . THR A 1 184 ? -1.393 -25.5 -12.859 1 97.56 184 THR A CA 1
ATOM 1418 C C . THR A 1 184 ? -0.663 -25.266 -11.539 1 97.56 184 THR A C 1
ATOM 1420 O O . THR A 1 184 ? 0.476 -24.797 -11.523 1 97.56 184 THR A O 1
ATOM 1423 N N . GLN A 1 185 ? -1.284 -25.562 -10.438 1 97.19 185 GLN A N 1
ATOM 1424 C CA . GLN A 1 185 ? -0.634 -25.359 -9.148 1 97.19 185 GLN A CA 1
ATOM 1425 C C . GLN A 1 185 ? 0.607 -26.234 -9.008 1 97.19 185 GLN A C 1
ATOM 1427 O O . GLN A 1 185 ? 1.59 -25.828 -8.383 1 97.19 185 GLN A O 1
ATOM 1432 N N . ASP A 1 186 ? 0.573 -27.438 -9.586 1 97.25 186 ASP A N 1
ATOM 1433 C CA . ASP A 1 186 ? 1.746 -28.297 -9.562 1 97.25 186 ASP A CA 1
ATOM 1434 C C . ASP A 1 186 ? 2.91 -27.672 -10.328 1 97.25 186 ASP A C 1
ATOM 1436 O O . ASP A 1 186 ? 4.051 -27.703 -9.867 1 97.25 186 ASP A O 1
ATOM 1440 N N . ASP A 1 187 ? 2.596 -27.188 -11.531 1 98.12 187 ASP A N 1
ATOM 1441 C CA . ASP A 1 187 ? 3.629 -26.484 -12.297 1 98.12 187 ASP A CA 1
ATOM 1442 C C . ASP A 1 187 ? 4.148 -25.266 -11.539 1 98.12 187 ASP A C 1
ATOM 1444 O O . ASP A 1 187 ? 5.359 -25.031 -11.492 1 98.12 187 ASP A O 1
ATOM 1448 N N . ALA A 1 188 ? 3.201 -24.484 -10.977 1 98.44 188 ALA A N 1
ATOM 1449 C CA . ALA A 1 188 ? 3.6 -23.312 -10.203 1 98.44 188 ALA A CA 1
ATOM 1450 C C . ALA A 1 188 ? 4.586 -23.688 -9.102 1 98.44 188 ALA A C 1
ATOM 1452 O O . ALA A 1 188 ? 5.59 -23 -8.891 1 98.44 188 ALA A O 1
ATOM 1453 N N . ALA A 1 189 ? 4.324 -24.75 -8.391 1 98.69 189 ALA A N 1
ATOM 1454 C CA . ALA A 1 189 ? 5.211 -25.203 -7.324 1 98.69 189 ALA A CA 1
ATOM 1455 C C . ALA A 1 189 ? 6.574 -25.609 -7.875 1 98.69 189 ALA A C 1
ATOM 1457 O O . ALA A 1 189 ? 7.609 -25.156 -7.379 1 98.69 189 ALA A O 1
ATOM 1458 N N . ALA A 1 190 ? 6.574 -26.422 -8.922 1 98.62 190 ALA A N 1
ATOM 1459 C CA . ALA A 1 190 ? 7.816 -26.922 -9.516 1 98.62 190 ALA A CA 1
ATOM 1460 C C . ALA A 1 190 ? 8.672 -25.766 -10.039 1 98.62 190 ALA A C 1
ATOM 1462 O O . ALA A 1 190 ? 9.875 -25.703 -9.773 1 98.62 190 ALA A O 1
ATOM 1463 N N . TYR A 1 191 ? 8.031 -24.891 -10.797 1 98.75 191 TYR A N 1
ATOM 1464 C CA . TYR A 1 191 ? 8.75 -23.766 -11.398 1 98.75 191 TYR A CA 1
ATOM 1465 C C . TYR A 1 191 ? 9.25 -22.812 -10.328 1 98.75 191 TYR A C 1
ATOM 1467 O O . TYR A 1 191 ? 10.344 -22.25 -10.445 1 98.75 191 TYR A O 1
ATOM 1475 N N . THR A 1 192 ? 8.461 -22.562 -9.258 1 98.81 192 THR A N 1
ATOM 1476 C CA . THR A 1 192 ? 8.859 -21.688 -8.156 1 98.81 192 THR A CA 1
ATOM 1477 C C . THR A 1 192 ? 10.133 -22.203 -7.484 1 98.81 192 THR A C 1
ATOM 1479 O O . THR A 1 192 ? 11.078 -21.438 -7.266 1 98.81 192 THR A O 1
ATOM 1482 N N . ILE A 1 193 ? 10.148 -23.469 -7.148 1 98.81 193 ILE A N 1
ATOM 1483 C CA . ILE A 1 193 ? 11.312 -24.047 -6.488 1 98.81 193 ILE A CA 1
ATOM 1484 C C . ILE A 1 193 ? 12.516 -23.984 -7.418 1 98.81 193 ILE A C 1
ATOM 1486 O O . ILE A 1 193 ? 13.641 -23.75 -6.973 1 98.81 193 ILE A O 1
ATOM 1490 N N . ASP A 1 194 ? 12.289 -24.203 -8.727 1 98.75 194 ASP A N 1
ATOM 1491 C CA . ASP A 1 194 ? 13.391 -24.078 -9.672 1 98.75 194 ASP A CA 1
ATOM 1492 C C . ASP A 1 194 ? 13.922 -22.641 -9.719 1 98.75 194 ASP A C 1
ATOM 1494 O O . ASP A 1 194 ? 15.141 -22.422 -9.719 1 98.75 194 ASP A O 1
ATOM 1498 N N . VAL A 1 195 ? 13.039 -21.641 -9.773 1 98.75 195 VAL A N 1
ATOM 1499 C CA . VAL A 1 195 ? 13.445 -20.234 -9.742 1 98.75 195 VAL A CA 1
ATOM 1500 C C . VAL A 1 195 ? 14.219 -19.953 -8.461 1 98.75 195 VAL A C 1
ATOM 1502 O O . VAL A 1 195 ? 15.234 -19.25 -8.484 1 98.75 195 VAL A O 1
ATOM 1505 N N . LEU A 1 196 ? 13.727 -20.453 -7.297 1 98.75 196 LEU A N 1
ATOM 1506 C CA . LEU A 1 196 ? 14.406 -20.266 -6.02 1 98.75 196 LEU A CA 1
ATOM 1507 C C . LEU A 1 196 ? 15.852 -20.75 -6.094 1 98.75 196 LEU A C 1
ATOM 1509 O O . LEU A 1 196 ? 16.766 -20.062 -5.648 1 98.75 196 LEU A O 1
ATOM 1513 N N . LEU A 1 197 ? 16.047 -21.859 -6.699 1 97.94 197 LEU A N 1
ATOM 1514 C CA . LEU A 1 197 ? 17.344 -22.531 -6.691 1 97.94 197 LEU A CA 1
ATOM 1515 C C . LEU A 1 197 ? 18.234 -22.016 -7.812 1 97.94 197 LEU A C 1
ATOM 1517 O O . LEU A 1 197 ? 19.453 -21.859 -7.629 1 97.94 197 LEU A O 1
ATOM 1521 N N . HIS A 1 198 ? 17.594 -21.703 -8.969 1 97.56 198 HIS A N 1
ATOM 1522 C CA . HIS A 1 198 ? 18.422 -21.531 -10.148 1 97.56 198 HIS A CA 1
ATOM 1523 C C . HIS A 1 198 ? 18.125 -20.203 -10.844 1 97.56 198 HIS A C 1
ATOM 1525 O O . HIS A 1 198 ? 18.797 -19.828 -11.805 1 97.56 198 HIS A O 1
ATOM 1531 N N . GLY A 1 199 ? 17.078 -19.5 -10.422 1 98 199 GLY A N 1
ATOM 1532 C CA . GLY A 1 199 ? 16.766 -18.234 -11.062 1 98 199 GLY A CA 1
ATOM 1533 C C . GLY A 1 199 ? 17.922 -17.25 -11.039 1 98 199 GLY A C 1
ATOM 1534 O O . GLY A 1 199 ? 18.625 -17.141 -10.031 1 98 199 GLY A O 1
ATOM 1535 N N . GLN A 1 200 ? 18.078 -16.609 -12.117 1 97.56 200 GLN A N 1
ATOM 1536 C CA . GLN A 1 200 ? 19.188 -15.672 -12.234 1 97.56 200 GLN A CA 1
ATOM 1537 C C . GLN A 1 200 ? 19.141 -14.609 -11.133 1 97.56 200 GLN A C 1
ATOM 1539 O O . GLN A 1 200 ? 18.156 -13.891 -11.008 1 97.56 200 GLN A O 1
ATOM 1544 N N . GLY A 1 201 ? 20.156 -14.547 -10.297 1 98 201 GLY A N 1
ATOM 1545 C CA . GLY A 1 201 ? 20.328 -13.516 -9.289 1 98 201 GLY A CA 1
ATOM 1546 C C . GLY A 1 201 ? 19.547 -13.789 -8.016 1 98 201 GLY A C 1
ATOM 1547 O O . GLY A 1 201 ? 19.688 -13.07 -7.027 1 98 201 GLY A O 1
ATOM 1548 N N . VAL A 1 202 ? 18.719 -14.867 -8.023 1 98.5 202 VAL A N 1
ATOM 1549 C CA . VAL A 1 202 ? 17.812 -15.102 -6.91 1 98.5 202 VAL A CA 1
ATOM 1550 C C . VAL A 1 202 ? 18.609 -15.461 -5.656 1 98.5 202 VAL A C 1
ATOM 1552 O O . VAL A 1 202 ? 18.453 -14.82 -4.609 1 98.5 202 VAL A O 1
ATOM 1555 N N . GLN A 1 203 ? 19.531 -16.344 -5.754 1 98 203 GLN A N 1
ATOM 1556 C CA . GLN A 1 203 ? 20.297 -16.797 -4.598 1 98 203 GLN A CA 1
ATOM 1557 C C . GLN A 1 203 ? 21.234 -15.703 -4.098 1 98 203 GLN A C 1
ATOM 1559 O O . GLN A 1 203 ? 21.719 -15.75 -2.961 1 98 203 GLN A O 1
ATOM 1564 N N . ASP A 1 204 ? 21.516 -14.688 -4.934 1 97.75 204 ASP A N 1
ATOM 1565 C CA . ASP A 1 204 ? 22.375 -13.562 -4.555 1 97.75 204 ASP A CA 1
ATOM 1566 C C . ASP A 1 204 ? 21.547 -12.438 -3.936 1 97.75 204 ASP A C 1
ATOM 1568 O O . ASP A 1 204 ? 22.094 -11.367 -3.627 1 97.75 204 ASP A O 1
ATOM 1572 N N . GLY A 1 205 ? 20.281 -12.648 -3.809 1 97.81 205 GLY A N 1
ATOM 1573 C CA . GLY A 1 205 ? 19.422 -11.648 -3.197 1 97.81 205 GLY A CA 1
ATOM 1574 C C . GLY A 1 205 ? 19.078 -10.508 -4.133 1 97.81 205 GLY A C 1
ATOM 1575 O O . GLY A 1 205 ? 18.719 -9.414 -3.684 1 97.81 205 GLY A O 1
ATOM 1576 N N . GLN A 1 206 ? 19.172 -10.719 -5.457 1 97.81 206 GLN A N 1
ATOM 1577 C CA . GLN A 1 206 ? 18.922 -9.656 -6.418 1 97.81 206 GLN A CA 1
ATOM 1578 C C . GLN A 1 206 ? 17.438 -9.523 -6.73 1 97.81 206 GLN A C 1
ATOM 1580 O O . GLN A 1 206 ? 17 -8.539 -7.34 1 97.81 206 GLN A O 1
ATOM 1585 N N . GLY A 1 207 ? 16.625 -10.484 -6.211 1 98.06 207 GLY A N 1
ATOM 1586 C CA . GLY A 1 207 ? 15.203 -10.469 -6.508 1 98.06 207 GLY A CA 1
ATOM 1587 C C . GLY A 1 207 ? 14.898 -10.664 -7.984 1 98.06 207 GLY A C 1
ATOM 1588 O O . GLY A 1 207 ? 15.547 -11.461 -8.656 1 98.06 207 GLY A O 1
ATOM 1589 N N . GLY A 1 208 ? 13.812 -10.055 -8.43 1 97.56 208 GLY A N 1
ATOM 1590 C CA . GLY A 1 208 ? 13.5 -10.102 -9.852 1 97.56 208 GLY A CA 1
ATOM 1591 C C . GLY A 1 208 ? 12.07 -10.516 -10.133 1 97.56 208 GLY A C 1
ATOM 1592 O O . GLY A 1 208 ? 11.328 -10.875 -9.219 1 97.56 208 GLY A O 1
ATOM 1593 N N . PHE A 1 209 ? 11.711 -10.375 -11.383 1 98.44 209 PHE A N 1
ATOM 1594 C CA . PHE A 1 209 ? 10.422 -10.789 -11.93 1 98.44 209 PHE A CA 1
ATOM 1595 C C . PHE A 1 209 ? 10.586 -11.977 -12.867 1 98.44 209 PHE A C 1
ATOM 1597 O O . PHE A 1 209 ? 11.391 -11.938 -13.797 1 98.44 209 PHE A O 1
ATOM 1604 N N . PHE A 1 210 ? 9.883 -13.031 -12.594 1 98.75 210 PHE A N 1
ATOM 1605 C CA . PHE A 1 210 ? 9.969 -14.234 -13.406 1 98.75 210 PHE A CA 1
ATOM 1606 C C . PHE A 1 210 ? 8.602 -14.633 -13.945 1 98.75 210 PHE A C 1
ATOM 1608 O O . PHE A 1 210 ? 7.613 -14.617 -13.211 1 98.75 210 PHE A O 1
ATOM 1615 N N . TYR A 1 211 ? 8.523 -14.969 -15.227 1 98.56 211 TYR A N 1
ATOM 1616 C CA . TYR A 1 211 ? 7.301 -15.406 -15.898 1 98.56 211 TYR A CA 1
ATOM 1617 C C . TYR A 1 211 ? 7.285 -16.922 -16.062 1 98.56 211 TYR A C 1
ATOM 1619 O O . TYR A 1 211 ? 8.023 -17.469 -16.891 1 98.56 211 TYR A O 1
ATOM 1627 N N . ILE A 1 212 ? 6.305 -17.547 -15.32 1 98.31 212 ILE A N 1
ATOM 1628 C CA . ILE A 1 212 ? 6.418 -19 -15.258 1 98.31 212 ILE A CA 1
ATOM 1629 C C . ILE A 1 212 ? 5.062 -19.641 -15.547 1 98.31 212 ILE A C 1
ATOM 1631 O O . ILE A 1 212 ? 4.617 -20.531 -14.812 1 98.31 212 ILE A O 1
ATOM 1635 N N . PRO A 1 213 ? 4.414 -19.312 -16.609 1 98 213 PRO A N 1
ATOM 1636 C CA . PRO A 1 213 ? 3.166 -19.984 -16.969 1 98 213 PRO A CA 1
ATOM 1637 C C . PRO A 1 213 ? 3.389 -21.422 -17.438 1 98 213 PRO A C 1
ATOM 1639 O O . PRO A 1 213 ? 4.48 -21.766 -17.906 1 98 213 PRO A O 1
ATOM 1642 N N . SER A 1 214 ? 2.338 -22.281 -17.25 1 97.44 214 SER A N 1
ATOM 1643 C CA . SER A 1 214 ? 2.32 -23.594 -17.906 1 97.44 214 SER A CA 1
ATOM 1644 C C . SER A 1 214 ? 2.105 -23.438 -19.406 1 97.44 214 SER A C 1
ATOM 1646 O O . SER A 1 214 ? 2.639 -24.219 -20.203 1 97.44 214 SER A O 1
ATOM 1648 N N . GLY A 1 215 ? 1.3 -22.5 -19.734 1 96.56 215 GLY A N 1
ATOM 1649 C CA . GLY A 1 215 ? 0.959 -22.25 -21.125 1 96.56 215 GLY A CA 1
ATOM 1650 C C . GLY A 1 215 ? 0.242 -20.922 -21.328 1 96.56 215 GLY A C 1
ATOM 1651 O O . GLY A 1 215 ? -0.001 -20.188 -20.375 1 96.56 215 GLY A O 1
ATOM 1652 N N . ARG A 1 216 ? 0.041 -20.531 -22.562 1 97 216 ARG A N 1
ATOM 1653 C CA . ARG A 1 216 ? -0.738 -19.391 -23.031 1 97 216 ARG A CA 1
ATOM 1654 C C . ARG A 1 216 ? -1.731 -19.812 -24.109 1 97 216 ARG A C 1
ATOM 1656 O O . ARG A 1 216 ? -1.355 -20.453 -25.094 1 97 216 ARG A O 1
ATOM 1663 N N . SER A 1 217 ? -2.98 -19.469 -23.859 1 97 217 SER A N 1
ATOM 1664 C CA . SER A 1 217 ? -4.008 -19.984 -24.766 1 97 217 SER A CA 1
ATOM 1665 C C . SER A 1 217 ? -5.059 -18.922 -25.062 1 97 217 SER A C 1
ATOM 1667 O O . SER A 1 217 ? -5.34 -18.062 -24.219 1 97 217 SER A O 1
ATOM 1669 N N . THR A 1 218 ? -5.59 -19 -26.25 1 96.81 218 THR A N 1
ATOM 1670 C CA . THR A 1 218 ? -6.73 -18.156 -26.609 1 96.81 218 THR A CA 1
ATOM 1671 C C . THR A 1 218 ? -8.023 -18.75 -26.047 1 96.81 218 THR A C 1
ATOM 1673 O O . THR A 1 218 ? -8.062 -19.906 -25.656 1 96.81 218 THR A O 1
ATOM 1676 N N . ILE A 1 219 ? -9.023 -17.922 -26.078 1 96.56 219 ILE A N 1
ATOM 1677 C CA . ILE A 1 219 ? -10.336 -18.375 -25.641 1 96.56 219 ILE A CA 1
ATOM 1678 C C . ILE A 1 219 ? -10.797 -19.547 -26.516 1 96.56 219 ILE A C 1
ATOM 1680 O O . ILE A 1 219 ? -11.375 -20.516 -26.016 1 96.56 219 ILE A O 1
ATOM 1684 N N . ALA A 1 220 ? -10.516 -19.469 -27.781 1 96.62 220 ALA A N 1
ATOM 1685 C CA . ALA A 1 220 ? -10.891 -20.531 -28.703 1 96.62 220 ALA A CA 1
ATOM 1686 C C . ALA A 1 220 ? -10.195 -21.844 -28.344 1 96.62 220 ALA A C 1
ATOM 1688 O O . ALA A 1 220 ? -10.82 -22.906 -28.359 1 96.62 220 ALA A O 1
ATOM 1689 N N . GLU A 1 221 ? -8.977 -21.766 -28.078 1 97.44 221 GLU A N 1
ATOM 1690 C CA . GLU A 1 221 ? -8.211 -22.938 -27.703 1 97.44 221 GLU A CA 1
ATOM 1691 C C . GLU A 1 221 ? -8.719 -23.531 -26.391 1 97.44 221 GLU A C 1
ATOM 1693 O O . GLU A 1 221 ? -8.797 -24.766 -26.25 1 97.44 221 GLU A O 1
ATOM 1698 N N . ILE A 1 222 ? -9.031 -22.703 -25.422 1 97.06 222 ILE A N 1
ATOM 1699 C CA . ILE A 1 222 ? -9.555 -23.156 -24.125 1 97.06 222 ILE A CA 1
ATOM 1700 C C . ILE A 1 222 ? -10.898 -23.859 -24.344 1 97.06 222 ILE A C 1
ATOM 1702 O O . ILE A 1 222 ? -11.125 -24.938 -23.797 1 97.06 222 ILE A O 1
ATOM 1706 N N . ALA A 1 223 ? -11.703 -23.25 -25.156 1 96.38 223 ALA A N 1
ATOM 1707 C CA . ALA A 1 223 ? -13.016 -23.828 -25.453 1 96.38 223 ALA A CA 1
ATOM 1708 C C . ALA A 1 223 ? -12.875 -25.188 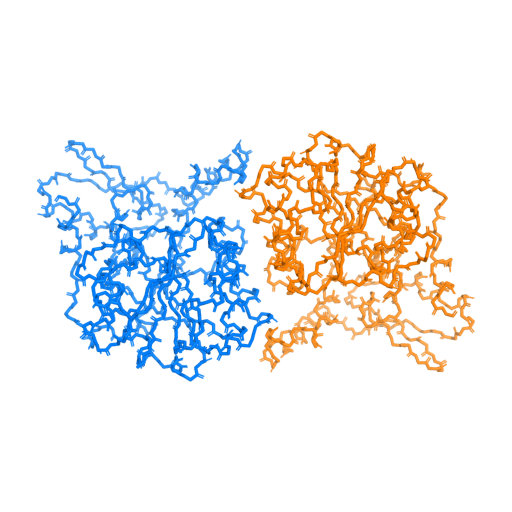-26.125 1 96.38 223 ALA A C 1
ATOM 1710 O O . ALA A 1 223 ? -13.562 -26.141 -25.766 1 96.38 223 ALA A O 1
ATOM 1711 N N . GLU A 1 224 ? -12.047 -25.219 -27.078 1 96.62 224 GLU A N 1
ATOM 1712 C CA . GLU A 1 224 ? -11.82 -26.484 -27.797 1 96.62 224 GLU A CA 1
ATOM 1713 C C . GLU A 1 224 ? -11.32 -27.562 -26.844 1 96.62 224 GLU A C 1
ATOM 1715 O O . GLU A 1 224 ? -11.805 -28.703 -26.891 1 96.62 224 GLU A O 1
ATOM 1720 N N . ALA A 1 225 ? -10.32 -27.234 -26.078 1 96.62 225 ALA A N 1
ATOM 1721 C CA . ALA A 1 225 ? -9.789 -28.188 -25.109 1 96.62 225 ALA A CA 1
ATOM 1722 C C . ALA A 1 225 ? -10.867 -28.656 -24.141 1 96.62 225 ALA A C 1
ATOM 1724 O O . ALA A 1 225 ? -10.961 -29.844 -23.812 1 96.62 225 ALA A O 1
ATOM 1725 N N . TYR A 1 226 ? -11.633 -27.719 -23.625 1 95.19 226 TYR A N 1
ATOM 1726 C CA . TYR A 1 226 ? -12.75 -28.031 -22.75 1 95.19 226 TYR A CA 1
ATOM 1727 C C . TYR A 1 226 ? -13.695 -29.031 -23.406 1 95.19 226 TYR A C 1
ATOM 1729 O O . TYR A 1 226 ? -14.094 -30.016 -22.781 1 95.19 226 TYR A O 1
ATOM 1737 N N . GLY A 1 227 ? -14.094 -28.75 -24.609 1 94.19 227 GLY A N 1
ATOM 1738 C CA . GLY A 1 227 ? -14.977 -29.641 -25.344 1 94.19 227 GLY A CA 1
ATOM 1739 C C . GLY A 1 227 ? -14.43 -31.047 -25.469 1 94.19 227 GLY A C 1
ATOM 1740 O O . GLY A 1 227 ? -15.148 -32.031 -25.281 1 94.19 227 GLY A O 1
ATOM 1741 N N . ARG A 1 228 ? -13.211 -31.094 -25.781 1 94.75 228 ARG A N 1
ATOM 1742 C CA . ARG A 1 228 ? -12.562 -32.406 -25.984 1 94.75 228 ARG A CA 1
ATOM 1743 C C . ARG A 1 228 ? -12.523 -33.188 -24.672 1 94.75 228 ARG A C 1
ATOM 1745 O O . ARG A 1 228 ? -12.773 -34.406 -24.672 1 94.75 228 ARG A O 1
ATOM 1752 N N . VAL A 1 229 ? -12.203 -32.562 -23.641 1 94.06 229 VAL A N 1
ATOM 1753 C CA . VAL A 1 229 ? -12.016 -33.25 -22.375 1 94.06 229 VAL A CA 1
ATOM 1754 C C . VAL A 1 229 ? -13.367 -33.594 -21.75 1 94.06 229 VAL A C 1
ATOM 1756 O O . VAL A 1 229 ? -13.539 -34.656 -21.156 1 94.06 229 VAL A O 1
ATOM 1759 N N . SER A 1 230 ? -14.312 -32.719 -21.922 1 92.5 230 SER A N 1
ATOM 1760 C CA . SER A 1 230 ? -15.594 -32.875 -21.25 1 92.5 230 SER A CA 1
ATOM 1761 C C . SER A 1 230 ? -16.578 -33.688 -22.094 1 92.5 230 SER A C 1
ATOM 1763 O O . SER A 1 230 ? -17.516 -34.281 -21.578 1 92.5 230 SER A O 1
ATOM 1765 N N . GLY A 1 231 ? -16.359 -33.594 -23.328 1 92.5 231 GLY A N 1
ATOM 1766 C CA . GLY A 1 231 ? -17.328 -34.156 -24.266 1 92.5 231 GLY A CA 1
ATOM 1767 C C . GLY A 1 231 ? -18.609 -33.344 -24.344 1 92.5 231 GLY A C 1
ATOM 1768 O O . GLY A 1 231 ? -19.594 -33.812 -24.938 1 92.5 231 GLY A O 1
ATOM 1769 N N . LYS A 1 232 ? -18.641 -32.25 -23.797 1 92.88 232 LYS A N 1
ATOM 1770 C CA . LYS A 1 232 ? -19.844 -31.422 -23.75 1 92.88 232 LYS A CA 1
ATOM 1771 C C . LYS A 1 232 ? -19.828 -30.359 -24.844 1 92.88 232 LYS A C 1
ATOM 1773 O O . LYS A 1 232 ? -18.766 -29.906 -25.266 1 92.88 232 LYS A O 1
ATOM 1778 N N . PRO A 1 233 ? -21.016 -30.031 -25.281 1 95.12 233 PRO A N 1
ATOM 1779 C CA . PRO A 1 233 ? -21.078 -28.938 -26.25 1 95.12 233 PRO A CA 1
ATOM 1780 C C . PRO A 1 233 ? -20.641 -27.594 -25.656 1 95.12 233 PRO A C 1
ATOM 1782 O O . PRO A 1 233 ? -20.797 -27.375 -24.453 1 95.12 233 PRO A O 1
ATOM 1785 N N . TYR A 1 234 ? -20.062 -26.781 -26.422 1 96.75 234 TYR A N 1
ATOM 1786 C CA . TYR A 1 234 ? -19.703 -25.422 -26.016 1 96.75 234 TYR A CA 1
ATOM 1787 C C . TYR A 1 234 ? -19.875 -24.438 -27.156 1 96.75 234 TYR A C 1
ATOM 1789 O O . TYR A 1 234 ? -19.953 -24.844 -28.328 1 96.75 234 TYR A O 1
ATOM 1797 N N . ASP A 1 235 ? -20.047 -23.172 -26.875 1 97.25 235 ASP A N 1
ATOM 1798 C CA . ASP A 1 235 ? -20.094 -22.078 -27.828 1 97.25 235 ASP A CA 1
ATOM 1799 C C . ASP A 1 235 ? -19.078 -20.984 -27.469 1 97.25 235 ASP A C 1
ATOM 1801 O O . ASP A 1 235 ? -18.594 -20.938 -26.344 1 97.25 235 ASP A O 1
ATOM 1805 N N . ILE A 1 236 ? -18.75 -20.219 -28.453 1 97.44 236 ILE A N 1
ATOM 1806 C CA . ILE A 1 236 ? -17.938 -19.016 -28.266 1 97.44 236 ILE A CA 1
ATOM 1807 C C . ILE A 1 236 ? -18.719 -17.781 -28.734 1 97.44 236 ILE A C 1
ATOM 1809 O O . ILE A 1 236 ? -19.203 -17.734 -29.859 1 97.44 236 ILE A O 1
ATOM 1813 N N . GLU A 1 237 ? -18.844 -16.812 -27.844 1 96.44 237 GLU A N 1
ATOM 1814 C CA . GLU A 1 237 ? -19.625 -15.633 -28.188 1 96.44 237 GLU A CA 1
ATOM 1815 C C . GLU A 1 237 ? -18.922 -14.352 -27.766 1 96.44 237 GLU A C 1
ATOM 1817 O O . GLU A 1 237 ? -18.203 -14.328 -26.766 1 96.44 237 GLU A O 1
ATOM 1822 N N . LYS A 1 238 ? -19.156 -13.297 -28.594 1 96.5 238 LYS A N 1
ATOM 1823 C CA . LYS A 1 238 ? -18.703 -11.969 -28.172 1 96.5 238 LYS A CA 1
ATOM 1824 C C . LYS A 1 238 ? -19.641 -11.359 -27.141 1 96.5 238 LYS A C 1
ATOM 1826 O O . LYS A 1 238 ? -20.844 -11.203 -27.406 1 96.5 238 LYS A O 1
ATOM 1831 N N . ALA A 1 239 ? -19.125 -11.055 -26.031 1 95.88 239 ALA A N 1
ATOM 1832 C CA . ALA A 1 239 ? -19.938 -10.508 -24.938 1 95.88 239 ALA A CA 1
ATOM 1833 C C . ALA A 1 239 ? -20.172 -9.016 -25.125 1 95.88 239 ALA A C 1
ATOM 1835 O O . ALA A 1 239 ? -21.203 -8.484 -24.703 1 95.88 239 ALA A O 1
ATOM 1836 N N . GLY A 1 240 ? -19.266 -8.297 -25.766 1 96.94 240 GLY A N 1
ATOM 1837 C CA . GLY A 1 240 ? -19.375 -6.859 -25.984 1 96.94 240 GLY A CA 1
ATOM 1838 C C . GLY A 1 240 ? -18.031 -6.199 -26.25 1 96.94 240 GLY A C 1
ATOM 1839 O O . GLY A 1 240 ? -17.031 -6.879 -26.484 1 96.94 240 GLY A O 1
ATOM 1840 N N . SER A 1 241 ? -18.062 -4.863 -26.312 1 97.25 241 SER A N 1
ATOM 1841 C CA . SER A 1 241 ? -16.828 -4.098 -26.469 1 97.25 241 SER A CA 1
ATOM 1842 C C . SER A 1 241 ? -16.141 -3.875 -25.141 1 97.25 241 SER A C 1
ATOM 1844 O O . SER A 1 241 ? -16.734 -4.051 -24.078 1 97.25 241 SER A O 1
ATOM 1846 N N . LEU A 1 242 ? -14.883 -3.498 -25.219 1 96.62 242 LEU A N 1
ATOM 1847 C CA . LEU A 1 242 ? -14.156 -3.172 -24 1 96.62 242 LEU A CA 1
ATOM 1848 C C . LEU A 1 242 ? -14.758 -1.943 -23.312 1 96.62 242 LEU A C 1
ATOM 1850 O O . LEU A 1 242 ? -14.758 -1.848 -22.094 1 96.62 242 LEU A O 1
ATOM 1854 N N . ASP A 1 243 ? -15.242 -1.011 -24.109 1 97.62 243 ASP A N 1
ATOM 1855 C CA . ASP A 1 243 ? -15.875 0.185 -23.562 1 97.62 243 ASP A CA 1
ATOM 1856 C C . ASP A 1 243 ? -17.109 -0.173 -22.75 1 97.62 243 ASP A C 1
ATOM 1858 O O . ASP A 1 243 ? -17.359 0.406 -21.688 1 97.62 243 ASP A O 1
ATOM 1862 N N . GLU A 1 244 ? -17.859 -1.071 -23.297 1 97.88 244 GLU A N 1
ATOM 1863 C CA . GLU A 1 244 ? -19.031 -1.533 -22.562 1 97.88 244 GLU A CA 1
ATOM 1864 C C . GLU A 1 244 ? -18.641 -2.197 -21.25 1 97.88 244 GLU A C 1
ATOM 1866 O O . GLU A 1 244 ? -19.281 -1.982 -20.234 1 97.88 244 GLU A O 1
ATOM 1871 N N . LEU A 1 245 ? -17.641 -3.012 -21.344 1 97.44 245 LEU A N 1
ATOM 1872 C CA . LEU A 1 245 ? -17.156 -3.67 -20.141 1 97.44 245 LEU A CA 1
ATOM 1873 C C . LEU A 1 245 ? -16.656 -2.646 -19.125 1 97.44 245 LEU A C 1
ATOM 1875 O O . LEU A 1 245 ? -16.938 -2.756 -17.938 1 97.44 245 LEU A O 1
ATOM 1879 N N . ARG A 1 246 ? -15.906 -1.667 -19.547 1 97.88 246 ARG A N 1
ATOM 1880 C CA . ARG A 1 246 ? -15.422 -0.594 -18.688 1 97.88 246 ARG A CA 1
ATOM 1881 C C . ARG A 1 246 ? -16.578 0.122 -18 1 97.88 246 ARG A C 1
ATOM 1883 O O . ARG A 1 246 ? -16.516 0.436 -16.812 1 97.88 246 ARG A O 1
ATOM 1890 N N . GLN A 1 247 ? -17.609 0.397 -18.734 1 98.31 247 GLN A N 1
ATOM 1891 C CA . GLN A 1 247 ? -18.781 1.057 -18.172 1 98.31 247 GLN A CA 1
ATOM 1892 C C . GLN A 1 247 ? -19.422 0.207 -17.078 1 98.31 247 GLN A C 1
ATOM 1894 O O . GLN A 1 247 ? -19.859 0.732 -16.047 1 98.31 247 GLN A O 1
ATOM 1899 N N . GLN A 1 248 ? -19.484 -1.094 -17.328 1 97.94 248 GLN A N 1
ATOM 1900 C CA . GLN A 1 248 ? -20.031 -1.999 -16.312 1 97.94 248 GLN A CA 1
ATOM 1901 C C . GLN A 1 248 ? -19.203 -1.967 -15.039 1 97.94 248 GLN A C 1
ATOM 1903 O O . GLN A 1 248 ? -19.75 -1.959 -13.938 1 97.94 248 GLN A O 1
ATOM 1908 N N . VAL A 1 249 ? -17.922 -1.98 -15.195 1 98.06 249 VAL A N 1
ATOM 1909 C CA . VAL A 1 249 ? -17.016 -1.925 -14.047 1 98.06 249 VAL A CA 1
ATOM 1910 C C . VAL A 1 249 ? -17.234 -0.614 -13.289 1 98.06 249 VAL A C 1
ATOM 1912 O O . VAL A 1 249 ? -17.375 -0.615 -12.07 1 98.06 249 VAL A O 1
ATOM 1915 N N . ASP A 1 250 ? -17.266 0.529 -14.008 1 98.12 250 ASP A N 1
ATOM 1916 C CA . ASP A 1 250 ? -17.438 1.844 -13.398 1 98.12 250 ASP A CA 1
ATOM 1917 C C . ASP A 1 250 ? -18.766 1.934 -12.648 1 98.12 250 ASP A C 1
ATOM 1919 O O . ASP A 1 250 ? -18.828 2.473 -11.539 1 98.12 250 ASP A O 1
ATOM 1923 N N . GLU A 1 251 ? -19.781 1.412 -13.227 1 98.38 251 GLU A N 1
ATOM 1924 C CA . GLU A 1 251 ? -21.094 1.409 -12.594 1 98.38 251 GLU A CA 1
ATOM 1925 C C . GLU A 1 251 ? -21.094 0.575 -11.312 1 98.38 251 GLU A C 1
ATOM 1927 O O . GLU A 1 251 ? -21.656 0.977 -10.297 1 98.38 251 GLU A O 1
ATOM 1932 N N . SER A 1 252 ? -20.438 -0.591 -11.383 1 98.12 252 SER A N 1
ATOM 1933 C CA . SER A 1 252 ? -20.344 -1.448 -10.211 1 98.12 252 SER A CA 1
ATOM 1934 C C . SER A 1 252 ? -19.562 -0.765 -9.086 1 98.12 252 SER A C 1
ATOM 1936 O O . SER A 1 252 ? -19.953 -0.834 -7.922 1 98.12 252 SER A O 1
ATOM 1938 N N . ARG A 1 253 ? -18.5 -0.108 -9.438 1 97.62 253 ARG A N 1
ATOM 1939 C CA . ARG A 1 253 ? -17.688 0.619 -8.461 1 97.62 253 ARG A CA 1
ATOM 1940 C C . ARG A 1 253 ? -18.5 1.712 -7.781 1 97.62 253 ARG A C 1
ATOM 1942 O O . ARG A 1 253 ? -18.438 1.88 -6.562 1 97.62 253 ARG A O 1
ATOM 1949 N N . LYS A 1 254 ? -19.219 2.469 -8.562 1 97.19 254 LYS A N 1
ATOM 1950 C CA . LYS A 1 254 ? -20.047 3.551 -8.039 1 97.19 254 LYS A CA 1
ATOM 1951 C C . LYS A 1 254 ? -21.141 3.012 -7.113 1 97.19 254 LYS A C 1
ATOM 1953 O O . LYS A 1 254 ? -21.406 3.59 -6.059 1 97.19 254 LYS A O 1
ATOM 1958 N N . GLN A 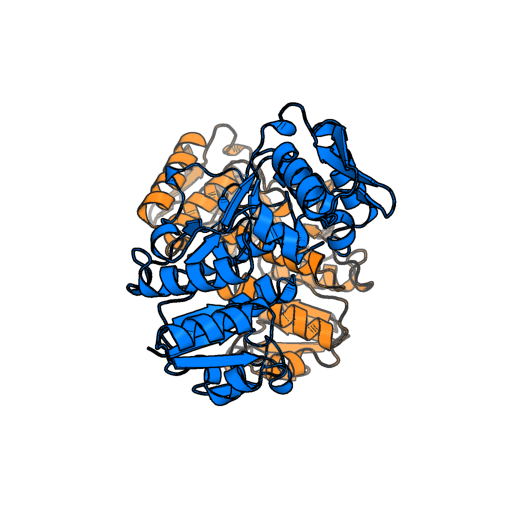1 255 ? -21.703 1.884 -7.457 1 97.69 255 GLN A N 1
ATOM 1959 C CA . GLN A 1 255 ? -22.844 1.327 -6.73 1 97.69 255 GLN A CA 1
ATOM 1960 C C . GLN A 1 255 ? -22.391 0.619 -5.457 1 97.69 255 GLN A C 1
ATOM 1962 O O . GLN A 1 255 ? -23.062 0.71 -4.422 1 97.69 255 GLN A O 1
ATOM 1967 N N . LEU A 1 256 ? -21.328 -0.095 -5.473 1 97.25 256 LEU A N 1
ATOM 1968 C CA . LEU A 1 256 ? -20.984 -1.015 -4.391 1 97.25 256 LEU A CA 1
ATOM 1969 C C . LEU A 1 256 ? -19.906 -0.424 -3.488 1 97.25 256 LEU A C 1
ATOM 1971 O O . LEU A 1 256 ? -19.891 -0.679 -2.283 1 97.25 256 LEU A O 1
ATOM 1975 N N . GLY A 1 257 ? -18.984 0.379 -4.113 1 95.38 257 GLY A N 1
ATOM 1976 C CA . GLY A 1 257 ? -17.828 0.891 -3.385 1 95.38 257 GLY A CA 1
ATOM 1977 C C . GLY A 1 257 ? -16.734 -0.138 -3.207 1 95.38 257 GLY A C 1
ATOM 1978 O O . GLY A 1 257 ? -16.922 -1.319 -3.498 1 95.38 257 GLY A O 1
ATOM 1979 N N . ARG A 1 258 ? -15.609 0.213 -2.639 1 95.75 258 ARG A N 1
ATOM 1980 C CA . ARG A 1 258 ? -14.422 -0.627 -2.582 1 95.75 258 ARG A CA 1
ATOM 1981 C C . ARG A 1 258 ? -14.539 -1.679 -1.483 1 95.75 258 ARG A C 1
ATOM 1983 O O . ARG A 1 258 ? -13.859 -2.703 -1.52 1 95.75 258 ARG A O 1
ATOM 1990 N N . GLY A 1 259 ? -15.375 -1.398 -0.528 1 95.25 259 GLY A N 1
ATOM 1991 C CA . GLY A 1 259 ? -15.609 -2.404 0.497 1 95.25 259 GLY A CA 1
ATOM 1992 C C . GLY A 1 259 ? -16.203 -3.688 -0.048 1 95.25 259 GLY A C 1
ATOM 1993 O O . GLY A 1 259 ? -16.141 -4.73 0.604 1 95.25 259 GLY A O 1
ATOM 1994 N N . ARG A 1 260 ? -16.859 -3.596 -1.209 1 96.88 260 ARG A N 1
ATOM 1995 C CA . ARG A 1 260 ? -17.453 -4.75 -1.877 1 96.88 260 ARG A CA 1
ATOM 1996 C C . ARG A 1 260 ? -16.75 -5.035 -3.201 1 96.88 260 ARG A C 1
ATOM 1998 O O . ARG A 1 260 ? -17.375 -5.496 -4.156 1 96.88 260 ARG A O 1
ATOM 2005 N N . ALA A 1 261 ? -15.461 -4.719 -3.225 1 96.88 261 ALA A N 1
ATOM 2006 C CA . ALA A 1 261 ? -14.68 -4.852 -4.453 1 96.88 261 ALA A CA 1
ATOM 2007 C C . ALA A 1 261 ? -14.742 -6.281 -4.984 1 96.88 261 ALA A C 1
ATOM 2009 O O . ALA A 1 261 ? -14.727 -6.504 -6.199 1 96.88 261 ALA A O 1
ATOM 2010 N N . TRP A 1 262 ? -14.812 -7.262 -4.172 1 95.69 262 TRP A N 1
ATOM 2011 C CA . TRP A 1 262 ? -14.836 -8.656 -4.605 1 95.69 262 TRP A CA 1
ATOM 2012 C C . TRP A 1 262 ? -16.109 -8.961 -5.387 1 95.69 262 TRP A C 1
ATOM 2014 O O . TRP A 1 262 ? -16.125 -9.875 -6.215 1 95.69 262 TRP A O 1
ATOM 2024 N N . ASP A 1 263 ? -17.188 -8.18 -5.137 1 96.62 263 ASP A N 1
ATOM 2025 C CA . ASP A 1 263 ? -18.438 -8.383 -5.84 1 96.62 263 ASP A CA 1
ATOM 2026 C C . ASP A 1 263 ? -18.312 -8.023 -7.32 1 96.62 263 ASP A C 1
ATOM 2028 O O . ASP A 1 263 ? -19.031 -8.562 -8.164 1 96.62 263 ASP A O 1
ATOM 2032 N N . TYR A 1 264 ? -17.375 -7.141 -7.621 1 97.19 264 TYR A N 1
ATOM 2033 C CA . TYR A 1 264 ? -17.234 -6.781 -9.031 1 97.19 264 TYR A CA 1
ATOM 2034 C C . TYR A 1 264 ? -15.836 -7.145 -9.539 1 97.19 264 TYR A C 1
ATOM 2036 O O . TYR A 1 264 ? -15.445 -6.738 -10.633 1 97.19 264 TYR A O 1
ATOM 2044 N N . ALA A 1 265 ? -15.117 -7.898 -8.766 1 96.31 265 ALA A N 1
ATOM 2045 C CA . ALA A 1 265 ? -13.758 -8.305 -9.117 1 96.31 265 ALA A CA 1
ATOM 2046 C C . ALA A 1 265 ? -13.742 -9.078 -10.43 1 96.31 265 ALA A C 1
ATOM 2048 O O . ALA A 1 265 ? -12.859 -8.891 -11.266 1 96.31 265 ALA A O 1
ATOM 2049 N N . PRO A 1 266 ? -14.672 -9.984 -10.68 1 95.5 266 PRO A N 1
ATOM 2050 C CA . PRO A 1 266 ? -14.633 -10.688 -11.969 1 95.5 266 PRO A CA 1
ATOM 2051 C C . PRO A 1 266 ? -14.719 -9.742 -13.156 1 95.5 266 PRO A C 1
ATOM 2053 O O . PRO A 1 266 ? -13.992 -9.914 -14.141 1 95.5 266 PRO A O 1
ATOM 2056 N N . LEU A 1 267 ? -15.562 -8.727 -13.07 1 96.38 267 LEU A N 1
ATOM 2057 C CA . LEU A 1 267 ? -15.703 -7.754 -14.156 1 96.38 267 LEU A CA 1
ATOM 2058 C C . LEU A 1 267 ? -14.43 -6.93 -14.305 1 96.38 267 LEU A C 1
ATOM 2060 O O . LEU A 1 267 ? -13.938 -6.742 -15.422 1 96.38 267 LEU A O 1
ATOM 2064 N N . ALA A 1 268 ? -13.945 -6.484 -13.195 1 96.75 268 ALA A N 1
ATOM 2065 C CA . ALA A 1 268 ? -12.734 -5.664 -13.219 1 96.75 268 ALA A CA 1
ATOM 2066 C C . ALA A 1 268 ? -11.539 -6.465 -13.742 1 96.75 268 ALA A C 1
ATOM 2068 O O . ALA A 1 268 ? -10.75 -5.961 -14.539 1 96.75 268 ALA A O 1
ATOM 2069 N N . GLY A 1 269 ? -11.422 -7.703 -13.273 1 95.62 269 GLY A N 1
ATOM 2070 C CA . GLY A 1 269 ? -10.375 -8.586 -13.773 1 95.62 269 GLY A CA 1
ATOM 2071 C C . GLY A 1 269 ? -10.5 -8.875 -15.258 1 95.62 269 GLY A C 1
ATOM 2072 O O . GLY A 1 269 ? -9.492 -8.891 -15.977 1 95.62 269 GLY A O 1
ATOM 2073 N N . GLU A 1 270 ? -11.648 -9.07 -15.672 1 95.56 270 GLU A N 1
ATOM 2074 C CA . GLU A 1 270 ? -11.898 -9.367 -17.078 1 95.56 270 GLU A CA 1
ATOM 2075 C C . GLU A 1 270 ? -11.516 -8.18 -17.969 1 95.56 270 GLU A C 1
ATOM 2077 O O . GLU A 1 270 ? -11 -8.367 -19.078 1 95.56 270 GLU A O 1
ATOM 2082 N N . LEU A 1 271 ? -11.836 -7.016 -17.5 1 96.44 271 LEU A N 1
ATOM 2083 C CA . LEU A 1 271 ? -11.477 -5.828 -18.266 1 96.44 271 LEU A CA 1
ATOM 2084 C C . LEU A 1 271 ? -9.969 -5.793 -18.531 1 96.44 271 LEU A C 1
ATOM 2086 O O . LEU A 1 271 ? -9.547 -5.531 -19.656 1 96.44 271 LEU A O 1
ATOM 2090 N N . GLN A 1 272 ? -9.219 -6.086 -17.469 1 94.94 272 GLN A N 1
ATOM 2091 C CA . GLN A 1 272 ? -7.766 -6.102 -17.656 1 94.94 272 GLN A CA 1
ATOM 2092 C C . GLN A 1 272 ? -7.336 -7.27 -18.531 1 94.94 272 GLN A C 1
ATOM 2094 O O . GLN A 1 272 ? -6.504 -7.102 -19.438 1 94.94 272 GLN A O 1
ATOM 2099 N N . THR A 1 273 ? -7.891 -8.367 -18.266 1 93.62 273 THR A N 1
ATOM 2100 C CA . THR A 1 273 ? -7.559 -9.57 -19.016 1 93.62 273 THR A CA 1
ATOM 2101 C C . THR A 1 273 ? -7.855 -9.383 -20.516 1 93.62 273 THR A C 1
ATOM 2103 O O . THR A 1 273 ? -7.031 -9.727 -21.359 1 93.62 273 THR A O 1
ATOM 2106 N N . SER A 1 274 ? -8.93 -8.781 -20.828 1 94.31 274 SER A N 1
ATOM 2107 C CA . SER A 1 274 ? -9.391 -8.648 -22.203 1 94.31 274 SER A CA 1
ATOM 2108 C C . SER A 1 274 ? -8.672 -7.5 -22.906 1 94.31 274 SER A C 1
ATOM 2110 O O . SER A 1 274 ? -8.734 -7.391 -24.141 1 94.31 274 SER A O 1
ATOM 2112 N N . SER A 1 275 ? -8.031 -6.668 -22.188 1 93.06 275 SER A N 1
ATOM 2113 C CA . SER A 1 275 ? -7.301 -5.559 -22.797 1 93.06 275 SER A CA 1
ATOM 2114 C C . SER A 1 275 ? -6.008 -6.043 -23.453 1 93.06 275 SER A C 1
ATOM 2116 O O . SER A 1 275 ? -5.375 -5.309 -24.203 1 93.06 275 SER A O 1
ATOM 2118 N N . GLY A 1 276 ? -5.566 -7.246 -23.109 1 93 276 GLY A N 1
ATOM 2119 C CA . GLY A 1 276 ? -4.34 -7.805 -23.641 1 93 276 GLY A CA 1
ATOM 2120 C C . GLY A 1 276 ? -3.105 -7.414 -22.859 1 93 276 GLY A C 1
ATOM 2121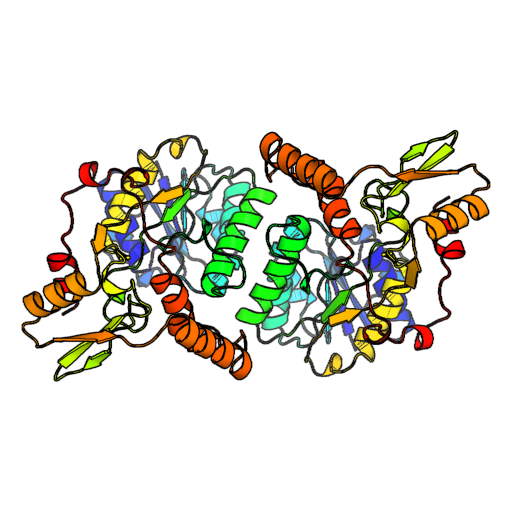 O O . GLY A 1 276 ? -1.984 -7.77 -23.219 1 93 276 GLY A O 1
ATOM 2122 N N . ILE A 1 277 ? -3.236 -6.781 -21.766 1 94.12 277 ILE A N 1
ATOM 2123 C CA . ILE A 1 277 ? -2.115 -6.215 -21.016 1 94.12 277 ILE A CA 1
ATOM 2124 C C . ILE A 1 277 ? -1.285 -7.34 -20.406 1 94.12 277 ILE A C 1
ATOM 2126 O O . ILE A 1 277 ? -0.117 -7.141 -20.062 1 94.12 277 ILE A O 1
ATOM 2130 N N . PHE A 1 278 ? -1.852 -8.562 -20.266 1 95.06 278 PHE A N 1
ATOM 2131 C CA . PHE A 1 278 ? -1.174 -9.648 -19.562 1 95.06 278 PHE A CA 1
ATOM 2132 C C . PHE A 1 278 ? -0.505 -10.594 -20.547 1 95.06 278 PHE A C 1
ATOM 2134 O O . PHE A 1 278 ? 0.047 -11.625 -20.141 1 95.06 278 PHE A O 1
ATOM 2141 N N . GLU A 1 279 ? -0.591 -10.266 -21.781 1 95.12 279 GLU A N 1
ATOM 2142 C CA . GLU A 1 279 ? 0.082 -11.117 -22.766 1 95.12 279 GLU A CA 1
ATOM 2143 C C . GLU A 1 279 ? 1.594 -11.109 -22.547 1 95.12 279 GLU A C 1
ATOM 2145 O O . GLU A 1 279 ? 2.174 -10.078 -22.219 1 95.12 279 GLU A O 1
ATOM 2150 N N . LEU A 1 280 ? 2.16 -12.281 -22.781 1 95.62 280 LEU A N 1
ATOM 2151 C CA . LEU A 1 280 ? 3.594 -12.445 -22.562 1 95.62 280 LEU A CA 1
ATOM 2152 C C . LEU A 1 280 ? 4.312 -12.758 -23.875 1 95.62 280 LEU A C 1
ATOM 2154 O O . LEU A 1 280 ? 3.824 -13.555 -24.672 1 95.62 280 LEU A O 1
ATOM 2158 N N . ALA A 1 281 ? 5.441 -12.078 -24.016 1 93.88 281 ALA A N 1
ATOM 2159 C CA . ALA A 1 281 ? 6.312 -12.438 -25.141 1 93.88 281 ALA A CA 1
ATOM 2160 C C . ALA A 1 281 ? 7.191 -13.633 -24.781 1 93.88 281 ALA A C 1
ATOM 2162 O O . ALA A 1 281 ? 7.516 -13.852 -23.625 1 93.88 281 ALA A O 1
ATOM 2163 N N . ASP A 1 282 ? 7.547 -14.336 -25.828 1 94.31 282 ASP A N 1
ATOM 2164 C CA . ASP A 1 282 ? 8.328 -15.555 -25.625 1 94.31 282 ASP A CA 1
ATOM 2165 C C . ASP A 1 282 ? 9.633 -15.25 -24.906 1 94.31 282 ASP A C 1
ATOM 2167 O O . ASP A 1 282 ? 10.094 -16.047 -24.078 1 94.31 282 ASP A O 1
ATOM 2171 N N . GLU A 1 283 ? 10.211 -14.094 -25.234 1 94.25 283 GLU A N 1
ATOM 2172 C CA . GLU A 1 283 ? 11.523 -13.742 -24.688 1 94.25 283 GLU A CA 1
ATOM 2173 C C . GLU A 1 283 ? 11.445 -13.469 -23.188 1 94.25 283 GLU A C 1
ATOM 2175 O O . GLU A 1 283 ? 12.469 -13.453 -22.5 1 94.25 283 GLU A O 1
ATOM 2180 N N . GLN A 1 284 ? 10.258 -13.266 -22.625 1 94.56 284 GLN A N 1
ATOM 2181 C CA . GLN A 1 284 ? 10.07 -12.953 -21.203 1 94.56 284 GLN A CA 1
ATOM 2182 C C . GLN A 1 284 ? 9.992 -14.227 -20.375 1 94.56 284 GLN A C 1
ATOM 2184 O O . GLN A 1 284 ? 10.148 -14.18 -19.141 1 94.56 284 GLN A O 1
ATOM 2189 N N . LEU A 1 285 ? 9.773 -15.344 -21 1 97.12 285 LEU A N 1
ATOM 2190 C CA . LEU A 1 285 ? 9.383 -16.562 -20.297 1 97.12 285 LEU A CA 1
ATOM 2191 C C . LEU A 1 285 ? 1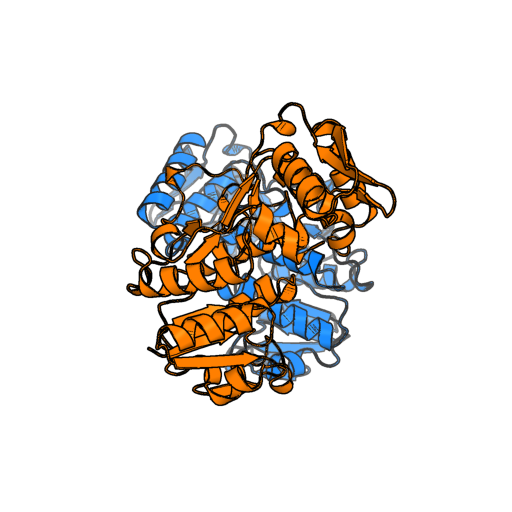0.602 -17.234 -19.672 1 97.12 285 LEU A C 1
ATOM 2193 O O . LEU A 1 285 ? 11.656 -17.328 -20.312 1 97.12 285 LEU A O 1
ATOM 2197 N N . TYR A 1 286 ? 10.438 -17.578 -18.422 1 96.88 286 TYR A N 1
ATOM 2198 C CA . TYR A 1 286 ? 11.375 -18.5 -17.797 1 96.88 286 TYR A CA 1
ATOM 2199 C C . TYR A 1 286 ? 11.422 -19.828 -18.531 1 96.88 286 TYR A C 1
ATOM 2201 O O . TYR A 1 286 ? 10.398 -20.297 -19.031 1 96.88 286 TYR A O 1
ATOM 2209 N N . ASP A 1 287 ? 12.594 -20.453 -18.672 1 94.62 287 ASP A N 1
ATOM 2210 C CA . ASP A 1 287 ? 12.711 -21.719 -19.391 1 94.62 287 ASP A CA 1
ATOM 2211 C C . ASP A 1 287 ? 12.203 -22.875 -18.531 1 94.62 287 ASP A C 1
ATOM 2213 O O . ASP A 1 287 ? 13 -23.672 -18 1 94.62 287 ASP A O 1
ATOM 2217 N N . VAL A 1 288 ? 10.961 -23.062 -18.5 1 92.12 288 VAL A N 1
ATOM 2218 C CA . VAL A 1 288 ? 10.32 -24.031 -17.625 1 92.12 288 VAL A CA 1
ATOM 2219 C C . VAL A 1 288 ? 10.508 -25.438 -18.188 1 92.12 288 VAL A C 1
ATOM 2221 O O . VAL A 1 288 ? 10.344 -26.438 -17.484 1 92.12 288 VAL A O 1
ATOM 2224 N N . ASN A 1 289 ? 10.836 -25.516 -19.406 1 88.75 289 ASN A N 1
ATOM 2225 C CA . ASN A 1 289 ? 11.031 -26.812 -20.047 1 88.75 289 ASN A CA 1
ATOM 2226 C C . ASN A 1 289 ? 12.234 -27.547 -19.453 1 88.75 289 ASN A C 1
ATOM 2228 O O . ASN A 1 289 ? 12.344 -28.781 -19.578 1 88.75 289 ASN A O 1
ATOM 2232 N N . LYS A 1 290 ? 13.055 -26.844 -18.859 1 91.94 290 LYS A N 1
ATOM 2233 C CA . LYS A 1 290 ? 14.203 -27.453 -18.203 1 91.94 290 LYS A CA 1
ATOM 2234 C C . LYS A 1 290 ? 13.812 -28.062 -16.859 1 91.94 290 LYS A C 1
ATOM 2236 O O . LYS A 1 290 ? 14.57 -28.844 -16.266 1 91.94 290 LYS A O 1
ATOM 2241 N N . VAL A 1 291 ? 12.688 -27.75 -16.422 1 94 291 VAL A N 1
ATOM 2242 C CA . VAL A 1 291 ? 12.266 -28.156 -15.07 1 94 291 VAL A CA 1
ATOM 2243 C C . VAL A 1 291 ? 11.5 -29.469 -15.141 1 94 291 VAL A C 1
ATOM 2245 O O . VAL A 1 291 ? 11.734 -30.375 -14.336 1 94 291 VAL A O 1
ATOM 2248 N N . LYS A 1 292 ? 10.555 -29.516 -16.062 1 93.44 292 LYS A N 1
ATOM 2249 C CA . LYS A 1 292 ? 9.742 -30.719 -16.25 1 93.44 292 LYS A CA 1
ATOM 2250 C C . LYS A 1 292 ? 9.062 -30.719 -17.609 1 93.44 292 LYS A C 1
ATOM 2252 O O . LYS A 1 292 ? 9.109 -29.719 -18.344 1 93.44 292 LYS A O 1
ATOM 2257 N N . THR A 1 293 ? 8.383 -31.922 -17.797 1 92.62 293 THR A N 1
ATOM 2258 C CA . THR A 1 293 ? 7.594 -32 -19.031 1 92.62 293 THR A CA 1
ATOM 2259 C C . THR A 1 293 ? 6.453 -31 -19.016 1 92.62 293 THR A C 1
ATOM 2261 O O . THR A 1 293 ? 5.777 -30.828 -18 1 92.62 293 THR A O 1
ATOM 2264 N N . ALA A 1 294 ? 6.305 -30.469 -20.141 1 89.25 294 ALA A N 1
ATOM 2265 C CA . ALA A 1 294 ? 5.316 -29.406 -20.281 1 89.25 294 ALA A CA 1
ATOM 2266 C C . ALA A 1 294 ? 3.908 -29.922 -20.016 1 89.25 294 ALA A C 1
ATOM 2268 O O . ALA A 1 294 ? 3.539 -31 -20.469 1 89.25 294 ALA A O 1
ATOM 2269 N N . THR A 1 295 ? 3.156 -29.203 -19.188 1 95.12 295 THR A N 1
ATOM 2270 C CA . THR A 1 295 ? 1.737 -29.469 -19 1 95.12 295 THR A CA 1
ATOM 2271 C C . THR A 1 295 ? 0.917 -28.938 -20.156 1 95.12 295 THR A C 1
ATOM 2273 O O . THR A 1 295 ? 1.104 -27.797 -20.578 1 95.12 295 THR A O 1
ATOM 2276 N N . THR A 1 296 ? 0.045 -29.781 -20.734 1 95.5 296 THR A N 1
ATOM 2277 C CA . THR A 1 296 ? -0.799 -29.328 -21.844 1 95.5 296 THR A CA 1
ATOM 2278 C C . THR A 1 296 ? -2.094 -28.719 -21.312 1 95.5 296 THR A C 1
ATOM 2280 O O . THR A 1 296 ? -2.5 -28.984 -20.172 1 95.5 296 THR A O 1
ATOM 2283 N N . LEU A 1 297 ? -2.66 -27.906 -22.172 1 97.06 297 LEU A N 1
ATOM 2284 C CA . LEU A 1 297 ? -3.959 -27.328 -21.828 1 97.06 297 LEU A CA 1
ATOM 2285 C C . LEU A 1 297 ? -4.984 -28.438 -21.578 1 97.06 297 LEU A C 1
ATOM 2287 O O . LEU A 1 297 ? -5.797 -28.328 -20.656 1 97.06 297 LEU A O 1
ATOM 2291 N N . TYR A 1 298 ? -4.875 -29.5 -22.281 1 95.62 298 TYR A N 1
ATOM 2292 C CA . TYR A 1 298 ? -5.777 -30.641 -22.141 1 95.62 298 TYR A CA 1
ATOM 2293 C C . TYR A 1 298 ? -5.625 -31.281 -20.766 1 95.62 298 TYR A C 1
ATOM 2295 O O . TYR A 1 298 ? -6.617 -31.531 -20.078 1 95.62 298 TYR A O 1
ATOM 2303 N N . ASP A 1 299 ? -4.438 -31.516 -20.391 1 95.56 299 ASP A N 1
ATOM 2304 C CA . ASP A 1 299 ? -4.18 -32.125 -19.094 1 95.56 299 ASP A CA 1
ATOM 2305 C C . ASP A 1 299 ? -4.637 -31.219 -17.953 1 95.56 299 ASP A C 1
ATOM 2307 O O . ASP A 1 299 ? -5.164 -31.688 -16.953 1 95.56 299 ASP A O 1
ATOM 2311 N N . ALA A 1 300 ? -4.406 -29.891 -18.125 1 96.5 300 ALA A N 1
ATOM 2312 C CA . ALA A 1 300 ? -4.797 -28.922 -17.109 1 96.5 300 ALA A CA 1
ATOM 2313 C C . ALA A 1 300 ? -6.309 -28.922 -16.906 1 96.5 300 ALA A C 1
ATOM 2315 O O . ALA A 1 300 ? -6.793 -28.828 -15.781 1 96.5 300 ALA A O 1
ATOM 2316 N N . LEU A 1 301 ? -7.07 -29.062 -17.984 1 95 301 LEU A N 1
ATOM 2317 C CA . LEU A 1 301 ? -8.523 -28.969 -17.922 1 95 301 LEU A CA 1
ATOM 2318 C C . LEU A 1 301 ? -9.133 -30.297 -17.516 1 95 301 LEU A C 1
ATOM 2320 O O . LEU A 1 301 ? -10.234 -30.344 -16.953 1 95 301 LEU A O 1
ATOM 2324 N N . ARG A 1 302 ? -8.438 -31.375 -17.797 1 92.62 302 ARG A N 1
ATOM 2325 C CA . ARG A 1 302 ? -8.938 -32.688 -17.438 1 92.62 302 ARG A CA 1
ATOM 2326 C C . ARG A 1 302 ? -9.148 -32.812 -15.922 1 92.62 302 ARG A C 1
ATOM 2328 O O . ARG A 1 302 ? -10.078 -33.5 -15.469 1 92.62 302 ARG A O 1
ATOM 2335 N N . GLU A 1 303 ? -8.375 -32.094 -15.211 1 85.5 303 GLU A N 1
ATOM 2336 C CA . GLU A 1 303 ? -8.461 -32.094 -13.75 1 85.5 303 GLU A CA 1
ATOM 2337 C C . GLU A 1 303 ? -9.688 -31.312 -13.266 1 85.5 303 GLU A C 1
ATOM 2339 O O . GLU A 1 303 ? -10.086 -31.438 -12.109 1 85.5 303 GLU A O 1
ATOM 2344 N N . LEU A 1 304 ? -10.273 -30.562 -14.141 1 85.62 304 LEU A N 1
ATOM 2345 C CA . LEU A 1 304 ? -11.336 -29.641 -13.734 1 85.62 304 LEU A CA 1
ATOM 2346 C C . LEU A 1 304 ? -12.703 -30.172 -14.148 1 85.62 304 LEU A C 1
ATOM 2348 O O . LEU A 1 304 ? -13.734 -29.625 -13.734 1 85.62 304 LEU A O 1
ATOM 2352 N N . VAL A 1 305 ? -12.75 -31.125 -15.07 1 83.44 305 VAL A N 1
ATOM 2353 C CA . VAL A 1 305 ? -14.023 -31.562 -15.617 1 83.44 305 VAL A CA 1
ATOM 2354 C C . VAL A 1 305 ? -14.312 -33 -15.18 1 83.44 305 VAL A C 1
ATOM 2356 O O . VAL A 1 305 ? -13.391 -33.781 -14.938 1 83.44 305 VAL A O 1
ATOM 2359 N N . MET B 1 1 ? -14.992 12.297 26.297 1 94.31 1 MET B N 1
ATOM 2360 C CA . MET B 1 1 ? -14.43 11.656 25.109 1 94.31 1 MET B CA 1
ATOM 2361 C C . MET B 1 1 ? -12.93 11.43 25.266 1 94.31 1 MET B C 1
ATOM 2363 O O . MET B 1 1 ? -12.203 12.336 25.688 1 94.31 1 MET B O 1
ATOM 2367 N N . VAL B 1 2 ? -12.461 10.227 25.141 1 98.44 2 VAL B N 1
ATOM 2368 C CA . VAL B 1 2 ? -11.039 9.93 25.219 1 98.44 2 VAL B CA 1
ATOM 2369 C C . VAL B 1 2 ? -10.469 9.766 23.797 1 98.44 2 VAL B C 1
ATOM 2371 O O . VAL B 1 2 ? -10.984 8.969 23.016 1 98.44 2 VAL B O 1
ATOM 2374 N N . VAL B 1 3 ? -9.461 10.523 23.516 1 98.88 3 VAL B N 1
ATOM 2375 C CA . VAL B 1 3 ? -8.812 10.445 22.203 1 98.88 3 VAL B CA 1
ATOM 2376 C C . VAL B 1 3 ? -7.41 9.852 22.375 1 98.88 3 VAL B C 1
ATOM 2378 O O . VAL B 1 3 ? -6.645 10.281 23.234 1 98.88 3 VAL B O 1
ATOM 2381 N N . LEU B 1 4 ? -7.137 8.828 21.609 1 98.94 4 LEU B N 1
ATOM 2382 C CA . LEU B 1 4 ? -5.777 8.312 21.516 1 98.94 4 LEU B CA 1
ATOM 2383 C C . LEU B 1 4 ? -4.965 9.102 20.5 1 98.94 4 LEU B C 1
ATOM 2385 O O . LEU B 1 4 ? -5.398 9.273 19.359 1 98.94 4 LEU B O 1
ATOM 2389 N N . ILE B 1 5 ? -3.871 9.586 20.859 1 98.94 5 ILE B N 1
ATOM 2390 C CA . ILE B 1 5 ? -2.93 10.195 19.938 1 98.94 5 ILE B CA 1
ATOM 2391 C C . ILE B 1 5 ? -1.682 9.328 19.812 1 98.94 5 ILE B C 1
ATOM 2393 O O . ILE B 1 5 ? -0.859 9.281 20.734 1 98.94 5 ILE B O 1
ATOM 2397 N N . ALA B 1 6 ? -1.571 8.578 18.719 1 98.88 6 ALA B N 1
ATOM 2398 C CA . ALA B 1 6 ? -0.356 7.836 18.391 1 98.88 6 ALA B CA 1
ATOM 2399 C C . ALA B 1 6 ? 0.742 8.766 17.891 1 98.88 6 ALA B C 1
ATOM 2401 O O . ALA B 1 6 ? 0.481 9.672 17.094 1 98.88 6 ALA B O 1
ATOM 2402 N N . GLY B 1 7 ? 1.957 8.531 18.297 1 98.44 7 GLY B N 1
ATOM 2403 C CA . GLY B 1 7 ? 3.014 9.484 18 1 98.44 7 GLY B CA 1
ATOM 2404 C C . GLY B 1 7 ? 2.918 10.766 18.797 1 98.44 7 GLY B C 1
ATOM 2405 O O . GLY B 1 7 ? 3.236 11.844 18.297 1 98.44 7 GLY B O 1
ATOM 2406 N N . ILE B 1 8 ? 2.502 10.664 20 1 98.69 8 ILE B N 1
ATOM 2407 C CA . ILE B 1 8 ? 2.174 11.836 20.797 1 98.69 8 ILE B CA 1
ATOM 2408 C C . ILE B 1 8 ? 3.453 12.586 21.172 1 98.69 8 ILE B C 1
ATOM 2410 O O . ILE B 1 8 ? 3.412 13.781 21.484 1 98.69 8 ILE B O 1
ATOM 2414 N N . THR B 1 9 ? 4.586 11.898 21.125 1 97.94 9 THR B N 1
ATOM 2415 C CA . THR B 1 9 ? 5.82 12.516 21.578 1 97.94 9 THR B CA 1
ATOM 2416 C C . THR B 1 9 ? 6.438 13.383 20.484 1 97.94 9 THR B C 1
ATOM 2418 O O . THR B 1 9 ? 7.398 14.109 20.734 1 97.94 9 THR B O 1
ATOM 2421 N N . GLY B 1 10 ? 5.918 13.273 19.266 1 97.44 10 GLY B N 1
ATOM 2422 C CA . GLY B 1 10 ? 6.398 14.117 18.188 1 97.44 10 GLY B CA 1
ATOM 2423 C C . GLY B 1 10 ? 5.938 15.555 18.312 1 97.44 10 GLY B C 1
ATOM 2424 O O . GLY B 1 10 ? 5.07 15.867 19.141 1 97.44 10 GLY B O 1
ATOM 2425 N N . SER B 1 11 ? 6.5 16.438 17.469 1 97.06 11 SER B N 1
ATOM 2426 C CA . SER B 1 11 ? 6.184 17.875 17.484 1 97.06 11 SER B CA 1
ATOM 2427 C C . SER B 1 11 ? 4.688 18.109 17.312 1 97.06 11 SER B C 1
ATOM 2429 O O . SER B 1 11 ? 4.055 18.75 18.141 1 97.06 11 SER B O 1
ATOM 2431 N N . LEU B 1 12 ? 4.098 17.562 16.266 1 98.19 12 LEU B N 1
ATOM 2432 C CA . LEU B 1 12 ? 2.67 17.734 16.047 1 98.19 12 LEU B CA 1
ATOM 2433 C C . LEU B 1 12 ? 1.855 17 17.109 1 98.19 12 LEU B C 1
ATOM 2435 O O . LEU B 1 12 ? 0.815 17.484 17.547 1 98.19 12 LEU B O 1
ATOM 2439 N N . GLY B 1 13 ? 2.297 15.773 17.516 1 98.69 13 GLY B N 1
ATOM 2440 C CA . GLY B 1 13 ? 1.6 14.992 18.531 1 98.69 13 GLY B CA 1
ATOM 2441 C C . GLY B 1 13 ? 1.37 15.766 19.828 1 98.69 13 GLY B C 1
ATOM 2442 O O . GLY B 1 13 ? 0.27 15.742 20.375 1 98.69 13 GLY B O 1
ATOM 2443 N N . GLN B 1 14 ? 2.379 16.469 20.266 1 98.62 14 GLN B N 1
ATOM 2444 C CA . GLN B 1 14 ? 2.268 17.219 21.516 1 98.62 14 GLN B CA 1
ATOM 2445 C C . GLN B 1 14 ? 1.333 18.406 21.359 1 98.62 14 GLN B C 1
ATOM 2447 O O . GLN B 1 14 ? 0.6 18.75 22.297 1 98.62 14 GLN B O 1
ATOM 2452 N N . ARG B 1 15 ? 1.376 19.062 20.188 1 98.56 15 ARG B N 1
ATOM 2453 C CA . ARG B 1 15 ? 0.472 20.172 19.938 1 98.56 15 ARG B CA 1
ATOM 2454 C C . ARG B 1 15 ? -0.977 19.703 19.859 1 98.56 15 ARG B C 1
ATOM 2456 O O . ARG B 1 15 ? -1.878 20.375 20.375 1 98.56 15 ARG B O 1
ATOM 2463 N N . LEU B 1 16 ? -1.178 18.516 19.234 1 98.88 16 LEU B N 1
ATOM 2464 C CA . LEU B 1 16 ? -2.506 17.922 19.219 1 98.88 16 LEU B CA 1
ATOM 2465 C C . LEU B 1 16 ? -2.994 17.609 20.625 1 98.88 16 LEU B C 1
ATOM 2467 O O . LEU B 1 16 ? -4.148 17.891 20.953 1 98.88 16 LEU B O 1
ATOM 2471 N N . ALA B 1 17 ? -2.109 17.062 21.453 1 98.88 17 ALA B N 1
ATOM 2472 C CA . ALA B 1 17 ? -2.455 16.719 22.828 1 98.88 17 ALA B CA 1
ATOM 2473 C C . ALA B 1 17 ? -2.871 17.969 23.609 1 98.88 17 ALA B C 1
ATOM 2475 O O . ALA B 1 17 ? -3.916 17.984 24.266 1 98.88 17 ALA B O 1
ATOM 2476 N N . ARG B 1 18 ? -2.078 19.031 23.531 1 98.62 18 ARG B N 1
ATOM 2477 C CA . ARG B 1 18 ? -2.389 20.266 24.234 1 98.62 18 ARG B CA 1
ATOM 2478 C C . ARG B 1 18 ? -3.742 20.828 23.797 1 98.62 18 ARG B C 1
ATOM 2480 O O . ARG B 1 18 ? -4.555 21.219 24.641 1 98.62 18 ARG B O 1
ATOM 2487 N N . THR B 1 19 ? -3.906 20.891 22.484 1 98.62 19 THR B N 1
ATOM 2488 C CA . THR B 1 19 ? -5.148 21.422 21.938 1 98.62 19 THR B CA 1
ATOM 2489 C C . THR B 1 19 ? -6.344 20.594 22.391 1 98.62 19 THR B C 1
ATOM 2491 O O . THR B 1 19 ? -7.383 21.141 22.766 1 98.62 19 THR B O 1
ATOM 2494 N N . ALA B 1 20 ? -6.238 19.234 22.344 1 98.81 20 ALA B N 1
ATOM 2495 C CA . ALA B 1 20 ? -7.316 18.344 22.781 1 98.81 20 ALA B CA 1
ATOM 2496 C C . ALA B 1 20 ? -7.645 18.562 24.25 1 98.81 20 ALA B C 1
ATOM 2498 O O . ALA B 1 20 ? -8.812 18.688 24.625 1 98.81 20 ALA B O 1
ATOM 2499 N N . LEU B 1 21 ? -6.617 18.625 25.109 1 98.62 21 LEU B N 1
ATOM 2500 C CA . LEU B 1 21 ? -6.793 18.859 26.547 1 98.62 21 LEU B CA 1
ATOM 2501 C C . LEU B 1 21 ? -7.48 20.203 26.797 1 98.62 21 LEU B C 1
ATOM 2503 O O . LEU B 1 21 ? -8.406 20.281 27.609 1 98.62 21 LEU B O 1
ATOM 2507 N N . ASP B 1 22 ? -7.031 21.188 26.047 1 97.81 22 ASP B N 1
ATOM 2508 C CA . ASP B 1 22 ? -7.594 22.531 26.188 1 97.81 22 ASP B CA 1
ATOM 2509 C C . ASP B 1 22 ? -9.078 22.531 25.812 1 97.81 22 ASP B C 1
ATOM 2511 O O . ASP B 1 22 ? -9.836 23.391 26.281 1 97.81 22 ASP B O 1
ATOM 2515 N N . ARG B 1 23 ? -9.484 21.641 25 1 97.31 23 ARG B N 1
ATOM 2516 C CA . ARG B 1 23 ? -10.875 21.547 24.547 1 97.31 23 ARG B CA 1
ATOM 2517 C C . ARG B 1 23 ? -11.688 20.625 25.453 1 97.31 23 ARG B C 1
ATOM 2519 O O . ARG B 1 23 ? -12.828 20.281 25.125 1 97.31 23 ARG B O 1
ATOM 2526 N N . GLY B 1 24 ? -11.078 20.094 26.438 1 97.69 24 GLY B N 1
ATOM 2527 C CA . GLY B 1 24 ? -11.789 19.312 27.438 1 97.69 24 GLY B CA 1
ATOM 2528 C C . GLY B 1 24 ? -11.789 17.828 27.156 1 97.69 24 GLY B C 1
ATOM 2529 O O . GLY B 1 24 ? -12.531 17.062 27.781 1 97.69 24 GLY B O 1
ATOM 2530 N N . LEU B 1 25 ? -11.047 17.406 26.219 1 98.62 25 LEU B N 1
ATOM 2531 C CA . LEU B 1 25 ? -10.961 15.984 25.906 1 98.62 25 LEU B CA 1
ATOM 2532 C C . LEU B 1 25 ? -9.961 15.297 26.828 1 98.62 25 LEU B C 1
ATOM 2534 O O . LEU B 1 25 ? -9 15.922 27.281 1 98.62 25 LEU B O 1
ATOM 2538 N N . ALA B 1 26 ? -10.203 14.062 27.141 1 98.81 26 ALA B N 1
ATOM 2539 C CA . ALA B 1 26 ? -9.164 13.219 27.734 1 98.81 26 ALA B CA 1
ATOM 2540 C C . ALA B 1 26 ? -8.234 12.664 26.656 1 98.81 26 ALA B C 1
ATOM 2542 O O . ALA B 1 26 ? -8.688 12.312 25.562 1 98.81 26 ALA B O 1
ATOM 2543 N N . VAL B 1 27 ? -6.941 12.633 26.984 1 98.94 27 VAL B N 1
ATOM 2544 C CA . VAL B 1 27 ? -5.977 12.219 25.969 1 98.94 27 VAL B CA 1
ATOM 2545 C C . VAL B 1 27 ? -5.191 11 26.469 1 98.94 27 VAL B C 1
ATOM 2547 O O . VAL B 1 27 ? -4.656 11.016 27.578 1 98.94 27 VAL B O 1
ATOM 2550 N N . ARG B 1 28 ? -5.184 9.984 25.781 1 98.88 28 ARG B N 1
ATOM 2551 C CA . ARG B 1 28 ? -4.254 8.875 25.938 1 98.88 28 ARG B CA 1
ATOM 2552 C C . ARG B 1 28 ? -3.15 8.93 24.891 1 98.88 28 ARG B C 1
ATOM 2554 O O . ARG B 1 28 ? -3.422 9.133 23.703 1 98.88 28 ARG B O 1
ATOM 2561 N N . GLY B 1 29 ? -1.903 8.766 25.297 1 98.88 29 GLY B N 1
ATOM 2562 C CA . GLY B 1 29 ? -0.784 8.82 24.375 1 98.88 29 GLY B CA 1
ATOM 2563 C C . GLY B 1 29 ? -0.214 7.449 24.047 1 98.88 29 GLY B C 1
ATOM 2564 O O . GLY B 1 29 ? -0.203 6.559 24.906 1 98.88 29 GLY B O 1
ATOM 2565 N N . LEU B 1 30 ? 0.249 7.258 22.859 1 98.81 30 LEU B N 1
ATOM 2566 C CA . LEU B 1 30 ? 1.018 6.102 22.406 1 98.81 30 LEU B CA 1
ATOM 2567 C C . LEU B 1 30 ? 2.342 6.539 21.797 1 98.81 30 LEU B C 1
ATOM 2569 O O . LEU B 1 30 ? 2.373 7.441 20.953 1 98.81 30 LEU B O 1
ATOM 2573 N N . GLY B 1 31 ? 3.367 6.023 22.203 1 98 31 GLY B N 1
ATOM 2574 C CA . GLY B 1 31 ? 4.68 6.34 21.672 1 98 31 GLY B CA 1
ATOM 2575 C C . GLY B 1 31 ? 5.785 5.477 22.25 1 98 31 GLY B C 1
ATOM 2576 O O . GLY B 1 31 ? 5.531 4.629 23.109 1 98 31 GLY B O 1
ATOM 2577 N N . ARG B 1 32 ? 7.055 5.672 21.922 1 95.88 32 ARG B N 1
ATOM 2578 C CA . ARG B 1 32 ? 8.195 4.863 22.328 1 95.88 32 ARG B CA 1
ATOM 2579 C C . ARG B 1 32 ? 8.93 5.5 23.5 1 95.88 32 ARG B C 1
ATOM 2581 O O . ARG B 1 32 ? 9.594 4.805 24.281 1 95.88 32 ARG B O 1
ATOM 2588 N N . SER B 1 33 ? 8.719 6.816 23.531 1 95.75 33 SER B N 1
ATOM 2589 C CA . SER B 1 33 ? 9.586 7.547 24.453 1 95.75 33 SER B CA 1
ATOM 2590 C C . SER B 1 33 ? 8.789 8.523 25.312 1 95.75 33 SER B C 1
ATOM 2592 O O . SER B 1 33 ? 8.844 9.734 25.078 1 95.75 33 SER B O 1
ATOM 2594 N N . PRO B 1 34 ? 8.297 8.062 26.359 1 95.19 34 PRO B N 1
ATOM 2595 C CA . PRO B 1 34 ? 7.48 8.938 27.203 1 95.19 34 PRO B CA 1
ATOM 2596 C C . PRO B 1 34 ? 8.266 10.125 27.75 1 95.19 34 PRO B C 1
ATOM 2598 O O . PRO B 1 34 ? 7.691 11.188 27.984 1 95.19 34 PRO B O 1
ATOM 2601 N N . ASP B 1 35 ? 9.523 9.984 27.828 1 96 35 ASP B N 1
ATOM 2602 C CA . ASP B 1 35 ? 10.359 11.016 28.422 1 96 35 ASP B CA 1
ATOM 2603 C C . ASP B 1 35 ? 10.453 12.242 27.531 1 96 35 ASP B C 1
ATOM 2605 O O . ASP B 1 35 ? 10.891 13.312 27.969 1 96 35 ASP B O 1
ATOM 2609 N N . LYS B 1 36 ? 10.062 12.109 26.297 1 97 36 LYS B N 1
ATOM 2610 C CA . LYS B 1 36 ? 10.133 13.219 25.359 1 97 36 LYS B CA 1
ATOM 2611 C C . LYS B 1 36 ? 8.883 14.094 25.453 1 97 36 LYS B C 1
ATOM 2613 O O . LYS B 1 36 ? 8.82 15.156 24.828 1 97 36 LYS B O 1
ATOM 2618 N N . LEU B 1 37 ? 7.93 13.711 26.219 1 97.06 37 LEU B N 1
ATOM 2619 C CA . LEU B 1 37 ? 6.715 14.508 26.375 1 97.06 37 LEU B CA 1
ATOM 2620 C C . LEU B 1 37 ? 6.965 15.711 27.281 1 97.06 37 LEU B C 1
ATOM 2622 O O . LEU B 1 37 ? 7.648 15.594 28.297 1 97.06 37 LEU B O 1
ATOM 2626 N N . ASP B 1 38 ? 6.438 16.812 26.828 1 97.12 38 ASP B N 1
ATOM 2627 C CA . ASP B 1 38 ? 6.375 17.938 27.75 1 97.12 38 ASP B CA 1
ATOM 2628 C C . ASP B 1 38 ? 5.758 17.531 29.094 1 97.12 38 ASP B C 1
ATOM 2630 O O . ASP B 1 38 ? 4.707 16.891 29.125 1 97.12 38 ASP B O 1
ATOM 2634 N N . PRO B 1 39 ? 6.352 17.891 30.203 1 97.12 39 PRO B N 1
ATOM 2635 C CA . PRO B 1 39 ? 5.883 17.438 31.516 1 97.12 39 PRO B CA 1
ATOM 2636 C C . PRO B 1 39 ? 4.438 17.859 31.797 1 97.12 39 PRO B C 1
ATOM 2638 O O . PRO B 1 39 ? 3.695 17.125 32.438 1 97.12 39 PRO B O 1
ATOM 2641 N N . THR B 1 40 ? 4.074 19 31.375 1 97.19 40 THR B N 1
ATOM 2642 C CA . THR B 1 40 ? 2.713 19.469 31.609 1 97.19 40 THR B CA 1
ATOM 2643 C C . THR B 1 40 ? 1.705 18.609 30.859 1 97.19 40 THR B C 1
ATOM 2645 O O . THR B 1 40 ? 0.624 18.312 31.375 1 97.19 40 THR B O 1
ATOM 2648 N N . ILE B 1 41 ? 2.09 18.203 29.656 1 97.88 41 ILE B N 1
ATOM 2649 C CA . ILE B 1 41 ? 1.237 17.312 28.891 1 97.88 41 ILE B CA 1
ATOM 2650 C C . ILE B 1 41 ? 1.187 15.938 29.578 1 97.88 41 ILE B C 1
ATOM 2652 O O . ILE B 1 41 ? 0.106 15.383 29.781 1 97.88 41 ILE B O 1
ATOM 2656 N N . ALA B 1 42 ? 2.332 15.453 29.922 1 97.75 42 ALA B N 1
ATOM 2657 C CA . ALA B 1 42 ? 2.441 14.133 30.547 1 97.75 42 ALA B CA 1
ATOM 2658 C C . ALA B 1 42 ? 1.555 14.039 31.781 1 97.75 42 ALA B C 1
ATOM 2660 O O . ALA B 1 42 ? 0.871 13.031 32 1 97.75 42 ALA B O 1
ATOM 2661 N N . ALA B 1 43 ? 1.511 15.094 32.562 1 97.31 43 ALA B N 1
ATOM 2662 C CA . ALA B 1 43 ? 0.772 15.117 33.812 1 97.31 43 ALA B CA 1
ATOM 2663 C C . ALA B 1 43 ? -0.733 15.164 33.562 1 97.31 43 ALA B C 1
ATOM 2665 O O . ALA B 1 43 ? -1.523 14.812 34.469 1 97.31 43 ALA B O 1
ATOM 2666 N N . SER B 1 44 ? -1.116 15.578 32.406 1 98.06 44 SER B N 1
ATOM 2667 C CA . SER B 1 44 ? -2.531 15.805 32.125 1 98.06 44 SER B CA 1
ATOM 2668 C C . SER B 1 44 ? -3.125 14.641 31.344 1 98.06 44 SER B C 1
ATOM 2670 O O . SER B 1 44 ? -4.328 14.609 31.078 1 98.06 44 SER B O 1
ATOM 2672 N N . LEU B 1 45 ? -2.326 13.688 30.938 1 98.38 45 LEU B N 1
ATOM 2673 C CA . LEU B 1 45 ? -2.799 12.57 30.141 1 98.38 45 LEU B CA 1
ATOM 2674 C C . LEU B 1 45 ? -3.678 11.633 30.953 1 98.38 45 LEU B C 1
ATOM 2676 O O . LEU B 1 45 ? -3.461 11.469 32.156 1 98.38 45 LEU B O 1
ATOM 2680 N N . GLU B 1 46 ? -4.668 11.086 30.281 1 98.31 46 GLU B N 1
ATOM 2681 C CA . GLU B 1 46 ? -5.375 9.953 30.875 1 98.31 46 GLU B CA 1
ATOM 2682 C C . GLU B 1 46 ? -4.426 8.789 31.141 1 98.31 46 GLU B C 1
ATOM 2684 O O . GLU B 1 46 ? -4.465 8.188 32.219 1 98.31 46 GLU B O 1
ATOM 2689 N N . SER B 1 47 ? -3.598 8.484 30.125 1 98.31 47 SER B N 1
ATOM 2690 C CA . SER B 1 47 ? -2.527 7.5 30.266 1 98.31 47 SER B CA 1
ATOM 2691 C C . SER B 1 47 ? -1.564 7.57 29.078 1 98.31 47 SER B C 1
ATOM 2693 O O . SER B 1 47 ? -1.85 8.227 28.078 1 98.31 47 SER B O 1
ATOM 2695 N N . PHE B 1 48 ? -0.418 7.039 29.312 1 98.56 48 PHE B N 1
ATOM 2696 C CA . PHE B 1 48 ? 0.57 6.84 28.25 1 98.56 48 PHE B CA 1
ATOM 2697 C C . PHE B 1 48 ? 0.874 5.359 28.062 1 98.56 48 PHE B C 1
ATOM 2699 O O . PHE B 1 48 ? 1.221 4.664 29.016 1 98.56 48 PHE B O 1
ATOM 2706 N N . VAL B 1 49 ? 0.662 4.867 26.875 1 98.81 49 VAL B N 1
ATOM 2707 C CA . VAL B 1 49 ? 1.032 3.498 26.547 1 98.81 49 VAL B CA 1
ATOM 2708 C C . VAL B 1 49 ? 2.357 3.492 25.781 1 98.81 49 VAL B C 1
ATOM 2710 O O . VAL B 1 49 ? 2.457 4.055 24.688 1 98.81 49 VAL B O 1
ATOM 2713 N N . GLN B 1 50 ? 3.35 2.947 26.359 1 98.69 50 GLN B N 1
ATOM 2714 C CA . GLN B 1 50 ? 4.66 2.861 25.719 1 98.69 50 GLN B CA 1
ATOM 2715 C C . GLN B 1 50 ? 4.738 1.653 24.781 1 98.69 50 GLN B C 1
ATOM 2717 O O . GLN B 1 50 ? 4.352 0.546 25.172 1 98.69 50 GLN B O 1
ATOM 2722 N N . SER B 1 51 ? 5.129 1.843 23.578 1 98.25 51 SER B N 1
ATOM 2723 C CA . SER B 1 51 ? 5.32 0.764 22.609 1 98.25 51 SER B CA 1
ATOM 2724 C C . SER B 1 51 ? 6.789 0.609 22.25 1 98.25 51 SER B C 1
ATOM 2726 O O . SER B 1 51 ? 7.523 1.598 22.172 1 98.25 51 SER B O 1
ATOM 2728 N N . ALA B 1 52 ? 7.238 -0.596 21.969 1 97.38 52 ALA B N 1
ATOM 2729 C CA . ALA B 1 52 ? 8.617 -0.851 21.547 1 97.38 52 ALA B CA 1
ATOM 2730 C C . ALA B 1 52 ? 8.812 -0.473 20.078 1 97.38 52 ALA B C 1
ATOM 2732 O O . ALA B 1 52 ? 9.922 -0.111 19.672 1 97.38 52 ALA B O 1
ATOM 2733 N N . SER B 1 53 ? 7.848 -0.601 19.297 1 96.44 53 SER B N 1
ATOM 2734 C CA . SER B 1 53 ? 7.844 -0.285 17.875 1 96.44 53 SER B CA 1
ATOM 2735 C C . SER B 1 53 ? 6.422 -0.251 17.328 1 96.44 53 SER B C 1
ATOM 2737 O O . SER B 1 53 ? 5.461 -0.521 18.047 1 96.44 53 SER B O 1
ATOM 2739 N N . HIS B 1 54 ? 6.301 0.062 16.094 1 96.81 54 HIS B N 1
ATOM 2740 C CA . HIS B 1 54 ? 4.988 0.065 15.453 1 96.81 54 HIS B CA 1
ATOM 2741 C C . HIS B 1 54 ? 4.434 -1.35 15.328 1 96.81 54 HIS B C 1
ATOM 2743 O O . HIS B 1 54 ? 3.244 -1.532 15.055 1 96.81 54 HIS B O 1
ATOM 2749 N N . GLU B 1 55 ? 5.254 -2.4 15.531 1 97.94 55 GLU B N 1
ATOM 2750 C CA . GLU B 1 55 ? 4.828 -3.793 15.422 1 97.94 55 GLU B CA 1
ATOM 2751 C C . GLU B 1 55 ? 4.473 -4.371 16.797 1 97.94 55 GLU B C 1
ATOM 2753 O O . GLU B 1 55 ? 4.238 -5.574 16.922 1 97.94 55 GLU B O 1
ATOM 2758 N N . ASP B 1 56 ? 4.551 -3.512 17.828 1 98.38 56 ASP B N 1
ATOM 2759 C CA . ASP B 1 56 ? 4.207 -3.943 19.172 1 98.38 56 ASP B CA 1
ATOM 2760 C C . ASP B 1 56 ? 2.695 -4.109 19.328 1 98.38 56 ASP B C 1
ATOM 2762 O O . ASP B 1 56 ? 2.033 -3.27 19.938 1 98.38 56 ASP B O 1
ATOM 2766 N N . ILE B 1 57 ? 2.145 -5.281 18.891 1 98.62 57 ILE B N 1
ATOM 2767 C CA . ILE B 1 57 ? 0.709 -5.516 18.766 1 98.62 57 ILE B CA 1
ATOM 2768 C C . ILE B 1 57 ? 0.062 -5.434 20.156 1 98.62 57 ILE B C 1
ATOM 2770 O O . ILE B 1 57 ? -0.969 -4.777 20.328 1 98.62 57 ILE B O 1
ATOM 2774 N N . PRO B 1 58 ? 0.637 -6 21.172 1 98.31 58 PRO B N 1
ATOM 2775 C CA . PRO B 1 58 ? 0.038 -5.867 22.5 1 98.31 58 PRO B CA 1
ATOM 2776 C C . PRO B 1 58 ? -0.082 -4.41 22.953 1 98.31 58 PRO B C 1
ATOM 2778 O O . PRO B 1 58 ? -1.105 -4.02 23.516 1 98.31 58 PRO B O 1
ATOM 2781 N N . ALA B 1 59 ? 0.921 -3.629 22.719 1 98.75 59 ALA B N 1
ATOM 2782 C CA . ALA B 1 59 ? 0.869 -2.217 23.094 1 98.75 59 ALA B CA 1
ATOM 2783 C C . ALA B 1 59 ? -0.207 -1.481 22.297 1 98.75 59 ALA B C 1
ATOM 2785 O O . ALA B 1 59 ? -0.911 -0.625 22.828 1 98.75 59 ALA B O 1
ATOM 2786 N N . LEU B 1 60 ? -0.298 -1.789 21.016 1 98.88 60 LEU B N 1
ATOM 2787 C CA . LEU B 1 60 ? -1.333 -1.174 20.203 1 98.88 60 LEU B CA 1
ATOM 2788 C C . LEU B 1 60 ? -2.723 -1.508 20.734 1 98.88 60 LEU B C 1
ATOM 2790 O O . LEU B 1 60 ? -3.568 -0.621 20.859 1 98.88 60 LEU B O 1
ATOM 2794 N N . ASP B 1 61 ? -2.951 -2.797 21.016 1 98.81 61 ASP B N 1
ATOM 2795 C CA . ASP B 1 61 ? -4.246 -3.232 21.531 1 98.81 61 ASP B CA 1
ATOM 2796 C C . ASP B 1 61 ? -4.574 -2.539 22.859 1 98.81 61 ASP B C 1
ATOM 2798 O O . ASP B 1 61 ? -5.715 -2.125 23.078 1 98.81 61 ASP B O 1
ATOM 2802 N N . LYS B 1 62 ? -3.566 -2.428 23.672 1 98.81 62 LYS B N 1
ATOM 2803 C CA . LYS B 1 62 ? -3.752 -1.721 24.938 1 98.81 62 LYS B CA 1
ATOM 2804 C C . LYS B 1 62 ? -4.102 -0.254 24.688 1 98.81 62 LYS B C 1
ATOM 2806 O O . LYS B 1 62 ? -4.988 0.292 25.359 1 98.81 62 LYS B O 1
ATOM 2811 N N . ALA B 1 63 ? -3.445 0.388 23.781 1 98.88 63 ALA B N 1
ATOM 2812 C CA . ALA B 1 63 ? -3.594 1.818 23.531 1 98.88 63 ALA B CA 1
ATOM 2813 C C . ALA B 1 63 ? -4.992 2.141 23.016 1 98.88 63 ALA B C 1
ATOM 2815 O O . ALA B 1 63 ? -5.57 3.168 23.375 1 98.88 63 ALA B O 1
ATOM 2816 N N . VAL B 1 64 ? -5.551 1.267 22.219 1 98.81 64 VAL B N 1
ATOM 2817 C CA . VAL B 1 64 ? -6.805 1.595 21.547 1 98.81 64 VAL B CA 1
ATOM 2818 C C . VAL B 1 64 ? -7.98 1.182 22.438 1 98.81 64 VAL B C 1
ATOM 2820 O O . VAL B 1 64 ? -9.125 1.571 22.172 1 98.81 64 VAL B O 1
ATOM 2823 N N . ALA B 1 65 ? -7.773 0.358 23.406 1 98.5 65 ALA B N 1
ATOM 2824 C CA . ALA B 1 65 ? -8.844 -0.199 24.219 1 98.5 65 ALA B CA 1
ATOM 2825 C C . ALA B 1 65 ? -9.641 0.907 24.922 1 98.5 65 ALA B C 1
ATOM 2827 O O . ALA B 1 65 ? -9.086 1.683 25.703 1 98.5 65 ALA B O 1
ATOM 2828 N N . GLY B 1 66 ? -10.898 1.024 24.578 1 98 66 GLY B N 1
ATOM 2829 C CA . GLY B 1 66 ? -11.82 1.872 25.312 1 98 66 GLY B CA 1
ATOM 2830 C C . GLY B 1 66 ? -11.766 3.328 24.891 1 98 66 GLY B C 1
ATOM 2831 O O . GLY B 1 66 ? -12.438 4.176 25.484 1 98 66 GLY B O 1
ATOM 2832 N N . VAL B 1 67 ? -11.008 3.715 23.953 1 98.5 67 VAL B N 1
ATOM 2833 C CA . VAL B 1 67 ? -10.977 5.109 23.516 1 98.5 67 VAL B CA 1
ATOM 2834 C C . VAL B 1 67 ? -12.109 5.371 22.531 1 98.5 67 VAL B C 1
ATOM 2836 O O . VAL B 1 67 ? -12.688 4.434 21.969 1 98.5 67 VAL B O 1
ATOM 2839 N N . ASP B 1 68 ? -12.414 6.668 22.375 1 98.5 68 ASP B N 1
ATOM 2840 C CA . ASP B 1 68 ? -13.523 7.059 21.5 1 98.5 68 ASP B CA 1
ATOM 2841 C C . ASP B 1 68 ? -13.047 7.348 20.094 1 98.5 68 ASP B C 1
ATOM 2843 O O . ASP B 1 68 ? -13.805 7.199 19.125 1 98.5 68 ASP B O 1
ATOM 2847 N N . SER B 1 69 ? -11.859 7.797 19.969 1 98.81 69 SER B N 1
ATOM 2848 C CA . SER B 1 69 ? -11.289 8.188 18.672 1 98.81 69 SER B CA 1
ATOM 2849 C C . SER B 1 69 ? -9.766 8.086 18.688 1 98.81 69 SER B C 1
ATOM 2851 O O . SER B 1 69 ? -9.156 7.992 19.75 1 98.81 69 SER B O 1
ATOM 2853 N N . ILE B 1 70 ? -9.211 7.996 17.531 1 98.94 70 ILE B N 1
ATOM 2854 C CA . ILE B 1 70 ? -7.77 7.867 17.359 1 98.94 70 ILE B CA 1
ATOM 2855 C C . ILE B 1 70 ? -7.27 8.938 16.391 1 98.94 70 ILE B C 1
ATOM 2857 O O . ILE B 1 70 ? -7.895 9.188 15.359 1 98.94 70 ILE B O 1
ATOM 2861 N N . ILE B 1 71 ? -6.23 9.594 16.766 1 98.94 71 ILE B N 1
ATOM 2862 C CA . ILE B 1 71 ? -5.453 10.43 15.859 1 98.94 71 ILE B CA 1
ATOM 2863 C C . ILE B 1 71 ? -4.074 9.812 15.641 1 98.94 71 ILE B C 1
ATOM 2865 O O . ILE B 1 71 ? -3.297 9.664 16.578 1 98.94 71 ILE B O 1
ATOM 2869 N N . ASN B 1 72 ? -3.777 9.43 14.422 1 98.94 72 ASN B N 1
ATOM 2870 C CA . ASN B 1 72 ? -2.473 8.891 14.055 1 98.94 72 ASN B CA 1
ATOM 2871 C C . ASN B 1 72 ? -1.486 10 13.695 1 98.94 72 ASN B C 1
ATOM 2873 O O . ASN B 1 72 ? -1.449 10.453 12.555 1 98.94 72 ASN B O 1
ATOM 2877 N N . ALA B 1 73 ? -0.67 10.375 14.602 1 98.69 73 ALA B N 1
ATOM 2878 C CA . ALA B 1 73 ? 0.315 11.43 14.391 1 98.69 73 ALA B CA 1
ATOM 2879 C C . ALA B 1 73 ? 1.723 10.852 14.273 1 98.69 73 ALA B C 1
ATOM 2881 O O . ALA B 1 73 ? 2.693 11.477 14.711 1 98.69 73 ALA B O 1
ATOM 2882 N N . TYR B 1 74 ? 1.861 9.625 13.75 1 97.88 74 TYR B N 1
ATOM 2883 C CA . TYR B 1 74 ? 3.17 9.039 13.492 1 97.88 74 TYR B CA 1
ATOM 2884 C C . TYR B 1 74 ? 4.016 9.961 12.617 1 97.88 74 TYR B C 1
ATOM 2886 O O . TYR B 1 74 ? 3.484 10.68 11.766 1 97.88 74 TYR B O 1
ATOM 2894 N N . SER B 1 75 ? 5.355 9.938 12.867 1 93.44 75 SER B N 1
ATOM 2895 C CA . SER B 1 75 ? 6.273 10.641 11.969 1 93.44 75 SER B CA 1
ATOM 2896 C C . SER B 1 75 ? 6.109 10.164 10.531 1 93.44 75 SER B C 1
ATOM 2898 O O . SER B 1 75 ? 5.785 9 10.289 1 93.44 75 SER B O 1
ATOM 2900 N N . PRO B 1 76 ? 6.316 11.102 9.617 1 90.19 76 PRO B N 1
ATOM 2901 C CA . PRO B 1 76 ? 6.098 10.75 8.211 1 90.19 76 PRO B CA 1
ATOM 2902 C C . PRO B 1 76 ? 7.258 9.961 7.609 1 90.19 76 PRO B C 1
ATOM 2904 O O . PRO B 1 76 ? 7.812 10.359 6.582 1 90.19 76 PRO B O 1
ATOM 2907 N N . ILE B 1 77 ? 7.598 8.922 8.117 1 93.5 77 ILE B N 1
ATOM 2908 C CA . ILE B 1 77 ? 8.578 8.008 7.539 1 93.5 77 ILE B CA 1
ATOM 2909 C C . ILE B 1 77 ? 7.871 6.863 6.82 1 93.5 77 ILE B C 1
ATOM 2911 O O . ILE B 1 77 ? 6.773 6.465 7.215 1 93.5 77 ILE B O 1
ATOM 2915 N N . ASP B 1 78 ? 8.508 6.383 5.82 1 95.62 78 ASP B N 1
ATOM 2916 C CA . ASP B 1 78 ? 7.852 5.5 4.863 1 95.62 78 ASP B CA 1
ATOM 2917 C C . ASP B 1 78 ? 7.301 4.254 5.551 1 95.62 78 ASP B C 1
ATOM 2919 O O . ASP B 1 78 ? 6.156 3.861 5.316 1 95.62 78 ASP B O 1
ATOM 2923 N N . VAL B 1 79 ? 8.023 3.635 6.457 1 97.12 79 VAL B N 1
ATOM 2924 C CA . VAL B 1 79 ? 7.602 2.42 7.145 1 97.12 79 VAL B CA 1
ATOM 2925 C C . VAL B 1 79 ? 6.391 2.719 8.023 1 97.12 79 VAL B C 1
ATOM 2927 O O . VAL B 1 79 ? 5.418 1.959 8.031 1 97.12 79 VAL B O 1
ATOM 2930 N N . LEU B 1 80 ? 6.352 3.824 8.703 1 97 80 LEU B N 1
ATOM 2931 C CA . LEU B 1 80 ? 5.242 4.156 9.594 1 97 80 LEU B CA 1
ATOM 2932 C C . LEU B 1 80 ? 4.012 4.566 8.789 1 97 80 LEU B C 1
ATOM 2934 O O . LEU B 1 80 ? 2.879 4.297 9.203 1 97 80 LEU B O 1
ATOM 2938 N N . ASN B 1 81 ? 4.277 5.227 7.715 1 96.88 81 ASN B N 1
ATOM 2939 C CA . ASN B 1 81 ? 3.17 5.734 6.914 1 96.88 81 ASN B CA 1
ATOM 2940 C C . ASN B 1 81 ? 2.299 4.602 6.379 1 96.88 81 ASN B C 1
ATOM 2942 O O . ASN B 1 81 ? 1.091 4.773 6.203 1 96.88 81 ASN B O 1
ATOM 2946 N N . LEU B 1 82 ? 2.898 3.457 6.199 1 98.56 82 LEU B N 1
ATOM 2947 C CA . LEU B 1 82 ? 2.08 2.348 5.719 1 98.56 82 LEU B CA 1
ATOM 2948 C C . LEU B 1 82 ? 1.98 1.251 6.773 1 98.56 82 LEU B C 1
ATOM 2950 O O . LEU B 1 82 ? 0.901 1.003 7.316 1 98.56 82 LEU B O 1
ATOM 2954 N N . ASP B 1 83 ? 3.168 0.621 7.176 1 98.62 83 ASP B N 1
ATOM 2955 C CA . ASP B 1 83 ? 3.158 -0.473 8.141 1 98.62 83 ASP B CA 1
ATOM 2956 C C . ASP B 1 83 ? 2.467 -0.054 9.438 1 98.62 83 ASP B C 1
ATOM 2958 O O . ASP B 1 83 ? 1.526 -0.714 9.891 1 98.62 83 ASP B O 1
ATOM 2962 N N . GLY B 1 84 ? 2.996 1.054 9.961 1 98.69 84 GLY B N 1
ATOM 2963 C CA . GLY B 1 84 ? 2.482 1.52 11.242 1 98.69 84 GLY B CA 1
ATOM 2964 C C . GLY B 1 84 ? 1.018 1.906 11.188 1 98.69 84 GLY B C 1
ATOM 2965 O O . GLY B 1 84 ? 0.25 1.572 12.094 1 98.69 84 GLY B O 1
ATOM 2966 N N . SER B 1 85 ? 0.655 2.645 10.148 1 98.75 85 SER B N 1
ATOM 2967 C CA . SER B 1 85 ? -0.725 3.098 10 1 98.75 85 SER B CA 1
ATOM 2968 C C . SER B 1 85 ? -1.682 1.918 9.859 1 98.75 85 SER B C 1
ATOM 2970 O O . SER B 1 85 ? -2.77 1.924 10.445 1 98.75 85 SER B O 1
ATOM 2972 N N . ILE B 1 86 ? -1.268 0.878 9.117 1 98.81 86 ILE B N 1
ATOM 2973 C CA . ILE B 1 86 ? -2.109 -0.297 8.914 1 98.81 86 ILE B CA 1
ATOM 2974 C C . ILE B 1 86 ? -2.307 -1.021 10.25 1 98.81 86 ILE B C 1
ATOM 2976 O O . ILE B 1 86 ? -3.43 -1.386 10.602 1 98.81 86 ILE B O 1
ATOM 2980 N N . LEU B 1 87 ? -1.232 -1.228 10.984 1 98.88 87 LEU B N 1
ATOM 2981 C CA . LEU B 1 87 ? -1.318 -1.965 12.242 1 98.88 87 LEU B CA 1
ATOM 2982 C C . LEU B 1 87 ? -2.172 -1.211 13.258 1 98.88 87 LEU B C 1
ATOM 2984 O O . LEU B 1 87 ? -2.928 -1.822 14.016 1 98.88 87 LEU B O 1
ATOM 2988 N N . LEU B 1 88 ? -2.039 0.127 13.266 1 98.88 88 LEU B N 1
ATOM 2989 C CA . LEU B 1 88 ? -2.881 0.928 14.148 1 98.88 88 LEU B CA 1
ATOM 2990 C C . LEU B 1 88 ? -4.348 0.83 13.742 1 98.88 88 LEU B C 1
ATOM 2992 O O . LEU B 1 88 ? -5.23 0.74 14.594 1 98.88 88 LEU B O 1
ATOM 2996 N N . LEU B 1 89 ? -4.613 0.858 12.43 1 98.88 89 LEU B N 1
ATOM 2997 C CA . LEU B 1 89 ? -5.969 0.7 11.914 1 98.88 89 LEU B CA 1
ATOM 2998 C C . LEU B 1 89 ? -6.559 -0.644 12.328 1 98.88 89 LEU B C 1
ATOM 3000 O O . LEU B 1 89 ? -7.715 -0.717 12.75 1 98.88 89 LEU B O 1
ATOM 3004 N N . ARG B 1 90 ? -5.75 -1.699 12.211 1 98.81 90 ARG B N 1
ATOM 3005 C CA . ARG B 1 90 ? -6.223 -3.025 12.594 1 98.81 90 ARG B CA 1
ATOM 3006 C C . ARG B 1 90 ? -6.52 -3.086 14.094 1 98.81 90 ARG B C 1
ATOM 3008 O O . ARG B 1 90 ? -7.5 -3.705 14.508 1 98.81 90 ARG B O 1
ATOM 3015 N N . ALA B 1 91 ? -5.652 -2.479 14.914 1 98.81 91 ALA B N 1
ATOM 3016 C CA . ALA B 1 91 ? -5.926 -2.396 16.344 1 98.81 91 ALA B CA 1
ATOM 3017 C C . ALA B 1 91 ? -7.246 -1.683 16.609 1 98.81 91 ALA B C 1
ATOM 3019 O O . ALA B 1 91 ? -8.031 -2.111 17.469 1 98.81 91 ALA B O 1
ATOM 3020 N N . ALA B 1 92 ? -7.465 -0.586 15.93 1 98.88 92 ALA B N 1
ATOM 3021 C CA . ALA B 1 92 ? -8.719 0.156 16.047 1 98.88 92 ALA B CA 1
ATOM 3022 C C . ALA B 1 92 ? -9.914 -0.734 15.734 1 98.88 92 ALA B C 1
ATOM 3024 O O . ALA B 1 92 ? -10.93 -0.699 16.438 1 98.88 92 ALA B O 1
ATOM 3025 N N . GLU B 1 93 ? -9.805 -1.536 14.695 1 98.44 93 GLU B N 1
ATOM 3026 C CA . GLU B 1 93 ? -10.859 -2.459 14.305 1 98.44 93 GLU B CA 1
ATOM 3027 C C . GLU B 1 93 ? -11.195 -3.43 15.43 1 98.44 93 GLU B C 1
ATOM 3029 O O . GLU B 1 93 ? -12.367 -3.635 15.758 1 98.44 93 GLU B O 1
ATOM 3034 N N . ARG B 1 94 ? -10.125 -3.986 15.922 1 97.81 94 ARG B N 1
ATOM 3035 C CA . ARG B 1 94 ? -10.312 -4.977 16.969 1 97.81 94 ARG B CA 1
ATOM 3036 C C . ARG B 1 94 ? -11.016 -4.367 18.188 1 97.81 94 ARG B C 1
ATOM 3038 O O . ARG B 1 94 ? -11.758 -5.055 18.891 1 97.81 94 ARG B O 1
ATOM 3045 N N . ALA B 1 95 ? -10.828 -3.078 18.375 1 98.38 95 ALA B N 1
ATOM 3046 C CA . ALA B 1 95 ? -11.383 -2.398 19.547 1 98.38 95 ALA B CA 1
ATOM 3047 C C . ALA B 1 95 ? -12.75 -1.798 19.25 1 98.38 95 ALA B C 1
ATOM 3049 O O . ALA B 1 95 ? -13.398 -1.239 20.125 1 98.38 95 ALA B O 1
ATOM 3050 N N . GLY B 1 96 ? -13.172 -1.864 17.938 1 98 96 GLY B N 1
ATOM 3051 C CA . GLY B 1 96 ? -14.484 -1.356 17.547 1 98 96 GLY B CA 1
ATOM 3052 C C . GLY B 1 96 ? -14.531 0.156 17.453 1 98 96 GLY B C 1
ATOM 3053 O O . GLY B 1 96 ? -15.594 0.761 17.609 1 98 96 GLY B O 1
ATOM 3054 N N . ILE B 1 97 ? -13.367 0.78 17.281 1 98.19 97 ILE B N 1
ATOM 3055 C CA . ILE B 1 97 ? -13.289 2.23 17.141 1 98.19 97 ILE B CA 1
ATOM 3056 C C . ILE B 1 97 ? -13.797 2.646 15.766 1 98.19 97 ILE B C 1
ATOM 3058 O O . ILE B 1 97 ? -13.453 2.027 14.758 1 98.19 97 ILE B O 1
ATOM 3062 N N . LYS B 1 98 ? -14.555 3.721 15.703 1 97.06 98 LYS B N 1
ATOM 3063 C CA . LYS B 1 98 ? -15.141 4.129 14.43 1 97.06 98 LYS B CA 1
ATOM 3064 C C . LYS B 1 98 ? -14.461 5.383 13.883 1 97.06 98 LYS B C 1
ATOM 3066 O O . LYS B 1 98 ? -14.477 5.629 12.68 1 97.06 98 LYS B O 1
ATOM 3071 N N . VAL B 1 99 ? -13.992 6.246 14.797 1 98.81 99 VAL B N 1
ATOM 3072 C CA . VAL B 1 99 ? -13.414 7.52 14.391 1 98.81 99 VAL B CA 1
ATOM 3073 C C . VAL B 1 99 ? -11.891 7.41 14.383 1 98.81 99 VAL B C 1
ATOM 3075 O O . VAL B 1 99 ? -11.266 7.227 15.43 1 98.81 99 VAL B O 1
ATOM 3078 N N . PHE B 1 100 ? -11.32 7.52 13.211 1 98.94 100 PHE B N 1
ATOM 3079 C CA . PHE B 1 100 ? -9.891 7.336 12.977 1 98.94 100 PHE B CA 1
ATOM 3080 C C . PHE B 1 100 ? -9.352 8.422 12.055 1 98.94 100 PHE B C 1
ATOM 3082 O O . PHE B 1 100 ? -9.672 8.453 10.867 1 98.94 100 PHE B O 1
ATOM 3089 N N . ILE B 1 101 ? -8.562 9.359 12.602 1 98.94 101 ILE B N 1
ATOM 3090 C CA . ILE B 1 101 ? -7.871 10.352 11.789 1 98.94 101 ILE B CA 1
ATOM 3091 C C . ILE B 1 101 ? -6.52 9.797 11.344 1 98.94 101 ILE B C 1
ATOM 3093 O O . ILE B 1 101 ? -5.641 9.547 12.172 1 98.94 101 ILE B O 1
ATOM 3097 N N . ALA B 1 102 ? -6.375 9.617 10.062 1 98.75 102 ALA B N 1
ATOM 3098 C CA . ALA B 1 102 ? -5.16 9.039 9.492 1 98.75 102 ALA B CA 1
ATOM 3099 C C . ALA B 1 102 ? -4.02 10.055 9.492 1 98.75 102 ALA B C 1
ATOM 3101 O O . ALA B 1 102 ? -4.258 11.266 9.539 1 98.75 102 ALA B O 1
ATOM 3102 N N . SER B 1 103 ? -2.809 9.562 9.523 1 98 103 SER B N 1
ATOM 3103 C CA . SER B 1 103 ? -1.637 10.406 9.328 1 98 103 SER B CA 1
ATOM 3104 C C . SER B 1 103 ? -1.633 11.039 7.941 1 98 103 SER B C 1
ATOM 3106 O O . SER B 1 103 ? -1.202 10.406 6.969 1 98 103 SER B O 1
ATOM 3108 N N . SER B 1 104 ? -2.096 12.305 7.863 1 97.38 104 SER B N 1
ATOM 3109 C CA . SER B 1 104 ? -2.314 12.852 6.527 1 97.38 104 SER B CA 1
ATOM 3110 C C . SER B 1 104 ? -2.195 14.375 6.527 1 97.38 104 SER B C 1
ATOM 3112 O O . SER B 1 104 ? -2.945 15.055 5.832 1 97.38 104 SER B O 1
ATOM 3114 N N . TRP B 1 105 ? -1.372 15.039 7.238 1 98.06 105 TRP B N 1
ATOM 3115 C CA . TRP B 1 105 ? -1.138 16.484 7.199 1 98.06 105 TRP B CA 1
ATOM 3116 C C . TRP B 1 105 ? -0.188 16.844 6.066 1 98.06 105 TRP B C 1
ATOM 3118 O O . TRP B 1 105 ? 0.967 17.203 6.305 1 98.06 105 TRP B O 1
ATOM 3128 N N . ASN B 1 106 ? -0.66 16.797 4.875 1 97.06 106 ASN B N 1
ATOM 3129 C CA . ASN B 1 106 ? 0.104 16.984 3.646 1 97.06 106 ASN B CA 1
ATOM 3130 C C . ASN B 1 106 ? -0.778 17.5 2.51 1 97.06 106 ASN B C 1
ATOM 3132 O O . ASN B 1 106 ? -1.903 17.938 2.742 1 97.06 106 ASN B O 1
ATOM 3136 N N . ASN B 1 107 ? -0.168 17.609 1.306 1 97 107 ASN B N 1
ATOM 3137 C CA . ASN B 1 107 ? -0.931 18.031 0.136 1 97 107 ASN B CA 1
ATOM 3138 C C . ASN B 1 107 ? -1.93 16.969 -0.296 1 97 107 ASN B C 1
ATOM 3140 O O . ASN B 1 107 ? -1.849 15.82 0.148 1 97 107 ASN B O 1
ATOM 3144 N N . ASP B 1 108 ? -2.887 17.344 -1.078 1 97.38 108 ASP B N 1
ATOM 3145 C CA . ASP B 1 108 ? -3.963 16.469 -1.542 1 97.38 108 ASP B CA 1
ATOM 3146 C C . ASP B 1 108 ? -3.447 15.453 -2.561 1 97.38 108 ASP B C 1
ATOM 3148 O O . ASP B 1 108 ? -3.322 15.766 -3.746 1 97.38 108 ASP B O 1
ATOM 3152 N N . TRP B 1 109 ? -3.178 14.258 -2.137 1 97.06 109 TRP B N 1
ATOM 3153 C CA . TRP B 1 109 ? -2.641 13.219 -3.008 1 97.06 109 TRP B CA 1
ATOM 3154 C C . TRP B 1 109 ? -3.758 12.523 -3.781 1 97.06 109 TRP B C 1
ATOM 3156 O O . TRP B 1 109 ? -3.494 11.688 -4.645 1 97.06 109 TRP B O 1
ATOM 3166 N N . THR B 1 110 ? -5.031 12.789 -3.529 1 95.56 110 THR B N 1
ATOM 3167 C CA . THR B 1 110 ? -6.141 12.102 -4.188 1 95.56 110 THR B CA 1
ATOM 3168 C C . THR B 1 110 ? -6.188 12.453 -5.672 1 95.56 110 THR B C 1
ATOM 3170 O O . THR B 1 110 ? -6.836 11.758 -6.457 1 95.56 110 THR B O 1
ATOM 3173 N N . ARG B 1 111 ? -5.488 13.469 -6.008 1 92 111 ARG B N 1
ATOM 3174 C CA . ARG B 1 111 ? -5.508 13.93 -7.391 1 92 111 ARG B CA 1
ATOM 3175 C C . ARG B 1 111 ? -4.262 13.469 -8.141 1 92 111 ARG B C 1
ATOM 3177 O O . ARG B 1 111 ? -4.133 13.703 -9.344 1 92 111 ARG B O 1
ATOM 3184 N N . MET B 1 112 ? -3.436 12.828 -7.484 1 95.31 112 MET B N 1
ATOM 3185 C CA . MET B 1 112 ? -2.164 12.398 -8.062 1 95.31 112 MET B CA 1
ATOM 3186 C C . MET B 1 112 ? -2.283 11.016 -8.68 1 95.31 112 MET B C 1
ATOM 3188 O O . MET B 1 112 ? -3.039 10.172 -8.188 1 95.31 112 MET B O 1
ATOM 3192 N N . LYS B 1 113 ? -1.542 10.859 -9.75 1 94 113 LYS B N 1
ATOM 3193 C CA . LYS B 1 113 ? -1.378 9.516 -10.289 1 94 113 LYS B CA 1
ATOM 3194 C C . LYS B 1 113 ? -0.366 8.719 -9.469 1 94 113 LYS B C 1
ATOM 3196 O O . LYS B 1 113 ? 0.73 9.203 -9.18 1 94 113 LYS B O 1
ATOM 3201 N N . TYR B 1 114 ? -0.767 7.52 -9.07 1 96.75 114 TYR B N 1
ATOM 3202 C CA . TYR B 1 114 ? 0.167 6.625 -8.391 1 96.75 114 TYR B CA 1
ATOM 3203 C C . TYR B 1 114 ? 1.422 6.41 -9.227 1 96.75 114 TYR B C 1
ATOM 3205 O O . TYR B 1 114 ? 1.339 6.227 -10.445 1 96.75 114 TYR B O 1
ATOM 3213 N N . GLY B 1 115 ? 2.588 6.465 -8.586 1 95.19 115 GLY B N 1
ATOM 3214 C CA . GLY B 1 115 ? 3.85 6.305 -9.289 1 95.19 115 GLY B CA 1
ATOM 3215 C C . GLY B 1 115 ? 4.543 7.621 -9.586 1 95.19 115 GLY B C 1
ATOM 3216 O O . GLY B 1 115 ? 5.695 7.641 -10.023 1 95.19 115 GLY B O 1
ATOM 3217 N N . THR B 1 116 ? 3.893 8.766 -9.273 1 95.88 116 THR B N 1
ATOM 3218 C CA . THR B 1 116 ? 4.484 10.039 -9.648 1 95.88 116 THR B CA 1
ATOM 3219 C C . THR B 1 116 ? 5.32 10.609 -8.5 1 95.88 116 THR B C 1
ATOM 3221 O O . THR B 1 116 ? 6.207 11.43 -8.719 1 95.88 116 THR B O 1
ATOM 3224 N N . PHE B 1 117 ? 5.016 10.258 -7.285 1 96.94 117 PHE B N 1
ATOM 3225 C CA . PHE B 1 117 ? 5.75 10.703 -6.105 1 96.94 117 PHE B CA 1
ATOM 3226 C C . PHE B 1 117 ? 5.758 9.617 -5.035 1 96.94 117 PHE B C 1
ATOM 3228 O O . PHE B 1 117 ? 4.746 9.391 -4.363 1 96.94 117 PHE B O 1
ATOM 3235 N N . GLU B 1 118 ? 6.867 8.969 -4.801 1 97 118 GLU B N 1
ATOM 3236 C CA . GLU B 1 118 ? 7.023 7.746 -4.02 1 97 118 GLU B CA 1
ATOM 3237 C C . GLU B 1 118 ? 6.441 7.906 -2.617 1 97 118 GLU B C 1
ATOM 3239 O O . GLU B 1 118 ? 5.738 7.023 -2.127 1 97 118 GLU B O 1
ATOM 3244 N N . HIS B 1 119 ? 6.594 8.992 -2.027 1 93.69 119 HIS B N 1
ATOM 3245 C CA . HIS B 1 119 ? 6.195 9.211 -0.642 1 93.69 119 HIS B CA 1
ATOM 3246 C C . HIS B 1 119 ? 4.684 9.352 -0.516 1 93.69 119 HIS B C 1
ATOM 3248 O O . HIS B 1 119 ? 4.105 9.008 0.519 1 93.69 119 HIS B O 1
ATOM 3254 N N . TYR B 1 120 ? 4.047 9.93 -1.514 1 96.88 120 TYR B N 1
ATOM 3255 C CA . TYR B 1 120 ? 2.594 10.047 -1.506 1 96.88 120 TYR B CA 1
ATOM 3256 C C . TYR B 1 120 ? 1.939 8.742 -1.964 1 96.88 120 TYR B C 1
ATOM 3258 O O . TYR B 1 120 ? 0.813 8.438 -1.566 1 96.88 120 TYR B O 1
ATOM 3266 N N . ASP B 1 121 ? 2.699 7.945 -2.783 1 97.88 121 ASP B N 1
ATOM 3267 C CA . ASP B 1 121 ? 2.197 6.629 -3.172 1 97.88 121 ASP B CA 1
ATOM 3268 C C . ASP B 1 121 ? 1.872 5.781 -1.945 1 97.88 121 ASP B C 1
ATOM 3270 O O . ASP B 1 121 ? 0.9 5.023 -1.948 1 97.88 121 ASP B O 1
ATOM 3274 N N . ILE B 1 122 ? 2.65 5.93 -0.916 1 98 122 ILE B N 1
ATOM 3275 C CA . ILE B 1 122 ? 2.473 5.164 0.315 1 98 122 ILE B CA 1
ATOM 3276 C C . ILE B 1 122 ? 1.143 5.539 0.965 1 98 122 ILE B C 1
ATOM 3278 O O . ILE B 1 122 ? 0.41 4.664 1.437 1 98 122 ILE B O 1
ATOM 3282 N N . ARG B 1 123 ? 0.821 6.793 0.945 1 97.81 123 ARG B N 1
ATOM 3283 C CA . ARG B 1 123 ? -0.423 7.281 1.534 1 97.81 123 ARG B CA 1
ATOM 3284 C C . ARG B 1 123 ? -1.629 6.832 0.718 1 97.81 123 ARG B C 1
ATOM 3286 O O . ARG B 1 123 ? -2.66 6.457 1.279 1 97.81 123 ARG B O 1
ATOM 3293 N N . ILE B 1 124 ? -1.453 6.91 -0.58 1 98.25 124 ILE B N 1
ATOM 3294 C CA . ILE B 1 124 ? -2.504 6.426 -1.467 1 98.25 124 ILE B CA 1
ATOM 3295 C C . ILE B 1 124 ? -2.742 4.938 -1.214 1 98.25 124 ILE B C 1
ATOM 3297 O O . ILE B 1 124 ? -3.891 4.488 -1.153 1 98.25 124 ILE B O 1
ATOM 3301 N N . ALA B 1 125 ? -1.692 4.172 -1.046 1 98.56 125 ALA B N 1
ATOM 3302 C CA . ALA B 1 125 ? -1.796 2.738 -0.78 1 98.56 125 ALA B CA 1
ATOM 3303 C C . ALA B 1 125 ? -2.527 2.477 0.533 1 98.56 125 ALA B C 1
ATOM 3305 O O . ALA B 1 125 ? -3.348 1.559 0.622 1 98.56 125 ALA B O 1
ATOM 3306 N N . PHE B 1 126 ? -2.219 3.256 1.58 1 98.75 126 PHE B N 1
ATOM 3307 C CA . PHE B 1 126 ? -2.92 3.098 2.85 1 98.75 126 PHE B CA 1
ATOM 3308 C C . PHE B 1 126 ? -4.414 3.348 2.678 1 98.75 126 PHE B C 1
ATOM 3310 O O . PHE B 1 126 ? -5.238 2.553 3.133 1 98.75 126 PHE B O 1
ATOM 3317 N N . GLU B 1 127 ? -4.727 4.461 2.039 1 98.56 127 GLU B N 1
ATOM 3318 C CA . GLU B 1 127 ? -6.129 4.801 1.81 1 98.56 127 GLU B CA 1
ATOM 3319 C C . GLU B 1 127 ? -6.852 3.684 1.062 1 98.56 127 GLU B C 1
ATOM 3321 O O . GLU B 1 127 ? -7.957 3.293 1.44 1 98.56 127 GLU B O 1
ATOM 3326 N N . HIS B 1 128 ? -6.219 3.189 0.043 1 98.12 128 HIS B N 1
ATOM 3327 C CA . HIS B 1 128 ? -6.797 2.107 -0.75 1 98.12 128 HIS B CA 1
ATOM 3328 C C . HIS B 1 128 ? -7.02 0.861 0.1 1 98.12 128 HIS B C 1
ATOM 3330 O O . HIS B 1 128 ? -8.094 0.257 0.052 1 98.12 128 HIS B O 1
ATOM 3336 N N . GLN B 1 129 ? -6.023 0.446 0.853 1 98.56 129 GLN B N 1
ATOM 3337 C CA . GLN B 1 129 ? -6.109 -0.746 1.69 1 98.56 129 GLN B CA 1
ATOM 3338 C C . GLN B 1 129 ? -7.211 -0.604 2.736 1 98.56 129 GLN B C 1
ATOM 3340 O O . GLN B 1 129 ? -7.969 -1.546 2.977 1 98.56 129 GLN B O 1
ATOM 3345 N N . ALA B 1 130 ? -7.27 0.558 3.373 1 98.5 130 ALA B N 1
ATOM 3346 C CA . ALA B 1 130 ? -8.328 0.813 4.352 1 98.5 130 ALA B CA 1
ATOM 3347 C C . ALA B 1 130 ? -9.703 0.691 3.715 1 98.5 130 ALA B C 1
ATOM 3349 O O . ALA B 1 130 ? -10.586 0.019 4.254 1 98.5 130 ALA B O 1
ATOM 3350 N N . ALA B 1 131 ? -9.883 1.289 2.574 1 97.56 131 ALA B N 1
ATOM 3351 C CA . ALA B 1 131 ? -11.172 1.294 1.886 1 97.56 131 ALA B CA 1
ATOM 3352 C C . ALA B 1 131 ? -11.586 -0.12 1.488 1 97.56 131 ALA B C 1
ATOM 3354 O O . ALA B 1 131 ? -12.781 -0.45 1.495 1 97.56 131 ALA B O 1
ATOM 3355 N N . LEU B 1 132 ? -10.609 -0.922 1.203 1 97.62 132 LEU B N 1
ATOM 3356 C CA . LEU B 1 132 ? -10.875 -2.266 0.696 1 97.62 132 LEU B CA 1
ATOM 3357 C C . LEU B 1 132 ? -11.188 -3.225 1.838 1 97.62 132 LEU B C 1
ATOM 3359 O O . LEU B 1 132 ? -12 -4.137 1.681 1 97.62 132 LEU B O 1
ATOM 3363 N N . THR B 1 133 ? -10.555 -3.023 2.98 1 98 133 THR B N 1
ATOM 3364 C CA . THR B 1 133 ? -10.492 -4.148 3.91 1 98 133 THR B CA 1
ATOM 3365 C C . THR B 1 133 ? -11.109 -3.771 5.254 1 98 133 THR B C 1
ATOM 3367 O O . THR B 1 133 ? -11.289 -4.629 6.121 1 98 133 THR B O 1
ATOM 3370 N N . SER B 1 134 ? -11.414 -2.518 5.43 1 98 134 SER B N 1
ATOM 3371 C CA . SER B 1 134 ? -11.852 -2.084 6.75 1 98 134 SER B CA 1
ATOM 3372 C C . SER B 1 134 ? -13.25 -1.484 6.699 1 98 134 SER B C 1
ATOM 3374 O O . SER B 1 134 ? -13.648 -0.903 5.688 1 98 134 SER B O 1
ATOM 3376 N N . THR B 1 135 ? -13.992 -1.63 7.742 1 96.56 135 THR B N 1
ATOM 3377 C CA . THR B 1 135 ? -15.258 -0.924 7.891 1 96.56 135 THR B CA 1
ATOM 3378 C C . THR B 1 135 ? -15.031 0.488 8.422 1 96.56 135 THR B C 1
ATOM 3380 O O . THR B 1 135 ? -15.93 1.33 8.367 1 96.56 135 THR B O 1
ATOM 3383 N N . ILE B 1 136 ? -13.828 0.706 9.008 1 98.38 136 ILE B N 1
ATOM 3384 C CA . ILE B 1 136 ? -13.461 2.051 9.445 1 98.38 136 ILE B CA 1
ATOM 3385 C C . ILE B 1 136 ? -13.156 2.922 8.227 1 98.38 136 ILE B C 1
ATOM 3387 O O . ILE B 1 136 ? -12.43 2.502 7.32 1 98.38 136 ILE B O 1
ATOM 3391 N N . ARG B 1 137 ? -13.781 4.062 8.156 1 98.12 137 ARG B N 1
ATOM 3392 C CA . ARG B 1 137 ? -13.484 5.078 7.152 1 98.12 137 ARG B CA 1
ATOM 3393 C C . ARG B 1 137 ? -12.641 6.203 7.738 1 98.12 137 ARG B C 1
ATOM 3395 O O . ARG B 1 137 ? -13.156 7.066 8.453 1 98.12 137 ARG B O 1
ATOM 3402 N N . PRO B 1 138 ? -11.391 6.234 7.414 1 98.75 138 PRO B N 1
ATOM 3403 C CA . PRO B 1 138 ? -10.516 7.227 8.039 1 98.75 138 PRO B CA 1
ATOM 3404 C C . PRO B 1 138 ? -10.828 8.656 7.59 1 98.75 138 PRO B C 1
ATOM 3406 O O . PRO B 1 138 ? -11.438 8.859 6.535 1 98.75 138 PRO B O 1
ATOM 3409 N N . VAL B 1 139 ? -10.453 9.555 8.445 1 98.88 139 VAL B N 1
ATOM 3410 C CA . VAL B 1 139 ? -10.43 10.977 8.125 1 98.88 139 VAL B CA 1
ATOM 3411 C C . VAL B 1 139 ? -9.047 11.367 7.621 1 98.88 139 VAL B C 1
ATOM 3413 O O . VAL B 1 139 ? -8.031 11.008 8.227 1 98.88 139 VAL B O 1
ATOM 3416 N N . TYR B 1 140 ? -9.016 12.008 6.527 1 98.81 140 TYR B N 1
ATOM 3417 C CA . TYR B 1 140 ? -7.77 12.516 5.973 1 98.81 140 TYR B CA 1
ATOM 3418 C C . TYR B 1 140 ? -7.758 14.039 5.965 1 98.81 140 TYR B C 1
ATOM 3420 O O . TYR B 1 140 ? -8.75 14.672 5.609 1 98.81 140 TYR B O 1
ATOM 3428 N N . LEU B 1 141 ? -6.613 14.578 6.355 1 98.75 141 LEU B N 1
ATOM 3429 C CA . LEU B 1 141 ? -6.473 16.016 6.5 1 98.75 141 LEU B CA 1
ATOM 3430 C C . LEU B 1 141 ? -5.434 16.562 5.527 1 98.75 141 LEU B C 1
ATOM 3432 O O . LEU B 1 141 ? -4.25 16.234 5.633 1 98.75 141 LEU B O 1
ATOM 3436 N N . PHE B 1 142 ? -5.867 17.375 4.613 1 98.62 142 PHE B N 1
ATOM 3437 C CA . PHE B 1 142 ? -4.969 18.031 3.668 1 98.62 142 PHE B CA 1
ATOM 3438 C C . PHE B 1 142 ? -4.664 19.453 4.109 1 98.62 142 PHE B C 1
ATOM 3440 O O . PHE B 1 142 ? -5.551 20.312 4.133 1 98.62 142 PHE B O 1
ATOM 3447 N N . THR B 1 143 ? -3.414 19.703 4.375 1 98 143 THR B N 1
ATOM 3448 C CA . THR B 1 143 ? -2.984 20.938 5.012 1 98 143 THR B CA 1
ATOM 3449 C C . THR B 1 143 ? -2.078 21.734 4.082 1 98 143 THR B C 1
ATOM 3451 O O . THR B 1 143 ? -1.813 22.922 4.324 1 98 143 THR B O 1
ATOM 3454 N N . GLY B 1 144 ? -1.629 21.109 3.074 1 97.12 144 GLY B N 1
ATOM 3455 C CA . GLY B 1 144 ? -0.456 21.641 2.398 1 97.12 144 GLY B CA 1
ATOM 3456 C C . GLY B 1 144 ? 0.835 21.391 3.152 1 97.12 144 GLY B C 1
ATOM 3457 O O . GLY B 1 144 ? 0.925 20.453 3.938 1 97.12 144 GLY B O 1
ATOM 3458 N N . ILE B 1 145 ? 1.807 22.172 2.83 1 96.81 145 ILE B N 1
ATOM 3459 C CA . ILE B 1 145 ? 3.117 21.969 3.436 1 96.81 145 ILE B CA 1
ATOM 3460 C C . ILE B 1 145 ? 3.172 22.656 4.797 1 96.81 145 ILE B C 1
ATOM 3462 O O . ILE B 1 145 ? 2.561 23.719 4.992 1 96.81 145 ILE B O 1
ATOM 3466 N N . PHE B 1 146 ? 3.84 22.047 5.746 1 97.19 146 PHE B N 1
ATOM 3467 C CA . PHE B 1 146 ? 4.102 22.734 6.996 1 97.19 146 PHE B CA 1
ATOM 3468 C C . PHE B 1 146 ? 4.973 23.969 6.758 1 97.19 146 PHE B C 1
ATOM 3470 O O . PHE B 1 146 ? 5.953 23.906 6.016 1 97.19 146 PHE B O 1
ATOM 3477 N N . SER B 1 147 ? 4.641 25.031 7.402 1 96.25 147 SER B N 1
ATOM 3478 C CA . SER B 1 147 ? 5.355 26.297 7.215 1 96.25 147 SER B CA 1
ATOM 3479 C C . SER B 1 147 ? 6.84 26.141 7.531 1 96.25 147 SER B C 1
ATOM 3481 O O . SER B 1 147 ? 7.684 26.797 6.926 1 96.25 147 SER B O 1
ATOM 3483 N N . SER B 1 148 ? 7.16 25.203 8.406 1 94.81 148 SER B N 1
ATOM 3484 C CA . SER B 1 148 ? 8.547 24.984 8.812 1 94.81 148 SER B CA 1
ATOM 3485 C C . SER B 1 148 ? 9.391 24.469 7.648 1 94.81 148 SER B C 1
ATOM 3487 O O . SER B 1 148 ? 10.617 24.516 7.707 1 94.81 148 SER B O 1
ATOM 3489 N N . TYR B 1 149 ? 8.742 24.016 6.613 1 94.5 149 TYR B N 1
ATOM 3490 C CA . TYR B 1 149 ? 9.477 23.469 5.48 1 94.5 149 TYR B CA 1
ATOM 3491 C C . TYR B 1 149 ? 9.523 24.469 4.328 1 94.5 149 TYR B C 1
ATOM 3493 O O . TYR B 1 149 ? 10.211 24.234 3.328 1 94.5 149 TYR B O 1
ATOM 3501 N N . MET B 1 150 ? 8.914 25.547 4.426 1 94.19 150 MET B N 1
ATOM 3502 C CA . MET B 1 150 ? 8.695 26.453 3.311 1 94.19 150 MET B CA 1
ATOM 3503 C C . MET B 1 150 ? 10.023 27.016 2.795 1 94.19 150 MET B C 1
ATOM 3505 O O . MET B 1 150 ? 10.172 27.266 1.598 1 94.19 150 MET B O 1
ATOM 3509 N N . LEU B 1 151 ? 10.977 27.172 3.703 1 94.12 151 LEU B N 1
ATOM 3510 C CA . LEU B 1 151 ? 12.25 27.766 3.309 1 94.12 151 LEU B CA 1
ATOM 3511 C C . LEU B 1 151 ? 13.328 26.703 3.164 1 94.12 151 LEU B C 1
ATOM 3513 O O . LEU B 1 151 ? 14.516 26.984 3.287 1 94.12 151 LEU B O 1
ATOM 3517 N N . THR B 1 152 ? 12.93 25.438 3.002 1 94.06 152 THR B N 1
ATOM 3518 C CA . THR B 1 152 ? 13.82 24.297 2.785 1 94.06 152 THR B CA 1
ATOM 3519 C C . THR B 1 152 ? 13.695 23.781 1.355 1 94.06 152 THR B C 1
ATOM 3521 O O . THR B 1 152 ? 12.852 24.25 0.59 1 94.06 152 THR B O 1
ATOM 3524 N N . PRO B 1 153 ? 14.492 22.797 0.957 1 92.75 153 PRO B N 1
ATOM 3525 C CA . PRO B 1 153 ? 14.383 22.219 -0.386 1 92.75 153 PRO B CA 1
ATOM 3526 C C . PRO B 1 153 ? 13.031 21.547 -0.632 1 92.75 153 PRO B C 1
ATOM 3528 O O . PRO B 1 153 ? 12.695 21.234 -1.776 1 92.75 153 PRO B O 1
ATOM 3531 N N . PHE B 1 154 ? 12.25 21.406 0.445 1 92.69 154 PHE B N 1
ATOM 3532 C CA . PHE B 1 154 ? 10.945 20.781 0.305 1 92.69 154 PHE B CA 1
ATOM 3533 C C . PHE B 1 154 ? 9.852 21.828 0.111 1 92.69 154 PHE B C 1
ATOM 3535 O O . PHE B 1 154 ? 8.711 21.484 -0.21 1 92.69 154 PHE B O 1
ATOM 3542 N N . GLY B 1 155 ? 10.227 22.984 0.311 1 93.69 155 GLY B N 1
ATOM 3543 C CA . GLY B 1 155 ? 9.266 24.047 0.116 1 93.69 155 GLY B CA 1
ATOM 3544 C C . GLY B 1 155 ? 8.984 24.344 -1.347 1 93.69 155 GLY B C 1
ATOM 3545 O O . GLY B 1 155 ? 9.719 23.875 -2.227 1 93.69 155 GLY B O 1
ATOM 3546 N N . PRO B 1 156 ? 7.895 25.047 -1.575 1 93.75 156 PRO B N 1
ATOM 3547 C CA . PRO B 1 156 ? 7.586 25.406 -2.963 1 93.75 156 PRO B CA 1
ATOM 3548 C C . PRO B 1 156 ? 8.734 26.125 -3.656 1 93.75 156 PRO B C 1
ATOM 3550 O O . PRO B 1 156 ? 9.289 27.078 -3.104 1 93.75 156 PRO B O 1
ATOM 3553 N N . GLY B 1 157 ? 9.102 25.594 -4.793 1 91.44 157 GLY B N 1
ATOM 3554 C CA . GLY B 1 157 ? 10.172 26.188 -5.582 1 91.44 157 GLY B CA 1
ATOM 3555 C C . GLY B 1 157 ? 11.555 25.812 -5.094 1 91.44 157 GLY B C 1
ATOM 3556 O O . GLY B 1 157 ? 12.562 26.141 -5.73 1 91.44 157 GLY B O 1
ATOM 3557 N N . ALA B 1 158 ? 11.609 25.172 -3.914 1 91.88 158 ALA B N 1
ATOM 3558 C CA . ALA B 1 158 ? 12.875 24.766 -3.314 1 91.88 158 ALA B CA 1
ATOM 3559 C C . ALA B 1 158 ? 13.82 25.953 -3.174 1 91.88 158 ALA B C 1
ATOM 3561 O O . ALA B 1 158 ? 14.891 25.984 -3.787 1 91.88 158 ALA B O 1
ATOM 3562 N N . PRO B 1 159 ? 13.469 26.844 -2.369 1 92.06 159 PRO B N 1
ATOM 3563 C CA . PRO B 1 159 ? 14.305 28.047 -2.244 1 92.06 159 PRO B CA 1
ATOM 3564 C C . PRO B 1 159 ? 15.727 27.734 -1.789 1 92.06 159 PRO B C 1
ATOM 3566 O O . PRO B 1 159 ? 15.93 26.797 -1.014 1 92.06 159 PRO B O 1
ATOM 3569 N N . ALA B 1 160 ? 16.672 28.516 -2.305 1 91.44 160 ALA B N 1
ATOM 3570 C CA . ALA B 1 160 ? 18.062 28.453 -1.868 1 91.44 160 ALA B CA 1
ATOM 3571 C C . ALA B 1 160 ? 18.359 29.547 -0.847 1 91.44 160 ALA B C 1
ATOM 3573 O O . ALA B 1 160 ? 18.625 30.703 -1.217 1 91.44 160 ALA B O 1
ATOM 3574 N N . VAL B 1 161 ? 18.344 29.109 0.391 1 86.06 161 VAL B N 1
ATOM 3575 C CA . VAL B 1 161 ? 18.578 30.062 1.47 1 86.06 161 VAL B CA 1
ATOM 3576 C C . VAL B 1 161 ? 20.078 30.156 1.76 1 86.06 161 VAL B C 1
ATOM 3578 O O . VAL B 1 161 ? 20.703 29.172 2.139 1 86.06 161 VAL B O 1
ATOM 3581 N N . ARG B 1 162 ? 20.688 31.359 1.485 1 86.62 162 ARG B N 1
ATOM 3582 C CA . ARG B 1 162 ? 22.094 31.641 1.73 1 86.62 162 ARG B CA 1
ATOM 3583 C C . ARG B 1 162 ? 22.266 32.812 2.678 1 86.62 162 ARG B C 1
ATOM 3585 O O . ARG B 1 162 ? 21.328 33.594 2.881 1 86.62 162 ARG B O 1
ATOM 3592 N N . PRO B 1 163 ? 23.422 32.875 3.332 1 84.25 163 PRO B N 1
ATOM 3593 C CA . PRO B 1 163 ? 23.641 33.969 4.27 1 84.25 163 PRO B CA 1
ATOM 3594 C C . PRO B 1 163 ? 23.453 35.344 3.619 1 84.25 163 PRO B C 1
ATOM 3596 O O . PRO B 1 163 ? 22.906 36.25 4.246 1 84.25 163 PRO B O 1
ATOM 3599 N N . GLU B 1 164 ? 23.859 35.469 2.418 1 88.06 164 GLU B N 1
ATOM 3600 C CA . GLU B 1 164 ? 23.859 36.781 1.778 1 88.06 164 GLU B CA 1
ATOM 3601 C C . GLU B 1 164 ? 22.5 37.062 1.146 1 88.06 164 GLU B C 1
ATOM 3603 O O . GLU B 1 164 ? 22.031 38.219 1.188 1 88.06 164 GLU B O 1
ATOM 3608 N N . LYS B 1 165 ? 21.938 36.094 0.559 1 91.75 165 LYS B N 1
ATOM 3609 C CA . LYS B 1 165 ? 20.703 36.312 -0.183 1 91.75 165 LYS B CA 1
ATOM 3610 C C . LYS B 1 165 ? 19.938 35 -0.347 1 91.75 165 LYS B C 1
ATOM 3612 O O . LYS B 1 165 ? 20.547 33.938 -0.49 1 91.75 165 LYS B O 1
ATOM 3617 N N . THR B 1 166 ? 18.641 35.125 -0.221 1 94.06 166 THR B N 1
ATOM 3618 C CA . THR B 1 166 ? 17.781 33.969 -0.513 1 94.06 166 THR B CA 1
ATOM 3619 C C . THR B 1 166 ? 17.203 34.062 -1.921 1 94.06 166 THR B C 1
ATOM 3621 O O . THR B 1 166 ? 16.766 35.125 -2.338 1 94.06 166 THR B O 1
ATOM 3624 N N . VAL B 1 167 ? 17.281 33 -2.664 1 96.88 167 VAL B N 1
ATOM 3625 C CA . VAL B 1 167 ? 16.703 33 -4.004 1 96.88 167 VAL B CA 1
ATOM 3626 C C . VAL B 1 167 ? 15.5 32.062 -4.031 1 96.88 167 VAL B C 1
ATOM 3628 O O . VAL B 1 167 ? 15.641 30.844 -3.818 1 96.88 167 VAL B O 1
ATOM 3631 N N . PHE B 1 168 ? 14.359 32.625 -4.266 1 96.94 168 PHE B N 1
ATOM 3632 C CA . PHE B 1 168 ? 13.141 31.859 -4.477 1 96.94 168 PHE B CA 1
ATOM 3633 C C . PHE B 1 168 ? 12.992 31.469 -5.941 1 96.94 168 PHE B C 1
ATOM 3635 O O . PHE B 1 168 ? 13.133 32.312 -6.832 1 96.94 168 PHE B O 1
ATOM 3642 N N . ARG B 1 16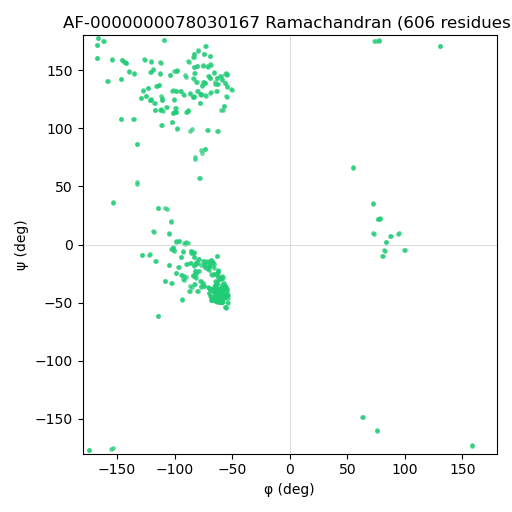9 ? 12.758 30.219 -6.133 1 96.06 169 ARG B N 1
ATOM 3643 C CA . ARG B 1 169 ? 12.711 29.703 -7.5 1 96.06 169 ARG B CA 1
ATOM 3644 C C . ARG B 1 169 ? 11.297 29.266 -7.875 1 96.06 169 ARG B C 1
ATOM 3646 O O . ARG B 1 169 ? 10.461 29.047 -7 1 96.06 169 ARG B O 1
ATOM 3653 N N . TYR B 1 170 ? 11.008 29.25 -9.125 1 96.31 170 TYR B N 1
ATOM 3654 C CA . TYR B 1 170 ? 9.766 28.672 -9.625 1 96.31 170 TYR B CA 1
ATOM 3655 C C . TYR B 1 170 ? 9.992 27.938 -10.938 1 96.31 170 TYR B C 1
ATOM 3657 O O . TYR B 1 170 ? 11 28.156 -11.617 1 96.31 170 TYR B O 1
ATOM 3665 N N . TRP B 1 171 ? 9.133 27.031 -11.219 1 96.25 171 TRP B N 1
ATOM 3666 C CA . TRP B 1 171 ? 9.211 26.203 -12.414 1 96.25 171 TRP B CA 1
ATOM 3667 C C . TRP B 1 171 ? 7.98 26.406 -13.289 1 96.25 171 TRP B C 1
ATOM 3669 O O . TRP B 1 171 ? 6.871 26.578 -12.781 1 96.25 171 TRP B O 1
ATOM 3679 N N . GLY B 1 172 ? 8.219 26.219 -14.562 1 94.75 172 GLY B N 1
ATOM 3680 C CA . GLY B 1 172 ? 7.105 26.297 -15.5 1 94.75 172 GLY B CA 1
ATOM 3681 C C . GLY B 1 172 ? 6.617 27.719 -15.734 1 94.75 172 GLY B C 1
ATOM 3682 O O . GLY B 1 172 ? 7.031 28.641 -15.031 1 94.75 172 GLY B O 1
ATOM 3683 N N . ASP B 1 173 ? 5.695 27.922 -16.625 1 92.62 173 ASP B N 1
ATOM 3684 C CA . ASP B 1 173 ? 5.266 29.25 -17.047 1 92.62 173 ASP B CA 1
ATOM 3685 C C . ASP B 1 173 ? 4.25 29.828 -16.078 1 92.62 173 ASP B C 1
ATOM 3687 O O . ASP B 1 173 ? 4.148 31.047 -15.93 1 92.62 173 ASP B O 1
ATOM 3691 N N . ASP B 1 174 ? 3.596 29 -15.352 1 90.06 174 ASP B N 1
ATOM 3692 C CA . ASP B 1 174 ? 2.566 29.469 -14.43 1 90.06 174 ASP B CA 1
ATOM 3693 C C . ASP B 1 174 ? 3.059 29.422 -12.984 1 90.06 174 ASP B C 1
ATOM 3695 O O . ASP B 1 174 ? 2.266 29.531 -12.047 1 90.06 174 ASP B O 1
ATOM 3699 N N . GLY B 1 175 ? 4.27 29.188 -12.836 1 92.12 175 GLY B N 1
ATOM 3700 C CA . GLY B 1 175 ? 4.824 28.938 -11.516 1 92.12 175 GLY B CA 1
ATOM 3701 C C . GLY B 1 175 ? 4.645 30.109 -10.562 1 92.12 175 GLY B C 1
ATOM 3702 O O . GLY B 1 175 ? 4.547 29.922 -9.352 1 92.12 175 GLY B O 1
ATOM 3703 N N . LEU B 1 176 ? 4.613 31.281 -11.055 1 93.31 176 LEU B N 1
ATOM 3704 C CA . LEU B 1 176 ? 4.48 32.469 -10.203 1 93.31 176 LEU B CA 1
ATOM 3705 C C . LEU B 1 176 ? 3.021 32.688 -9.82 1 93.31 176 LEU B C 1
ATOM 3707 O O . LEU B 1 176 ? 2.732 33.469 -8.898 1 93.31 176 LEU B O 1
ATOM 3711 N N . LYS B 1 177 ? 2.146 32.062 -10.516 1 93.69 177 LYS B N 1
ATOM 3712 C CA . LYS B 1 177 ? 0.724 32.281 -10.273 1 93.69 177 LYS B CA 1
ATOM 3713 C C . LYS B 1 177 ? 0.148 31.219 -9.367 1 93.69 177 LYS B C 1
ATOM 3715 O O . LYS B 1 177 ? -0.911 31.406 -8.766 1 93.69 177 LYS B O 1
ATOM 3720 N N . THR B 1 178 ? 0.848 30.125 -9.281 1 95 178 THR B N 1
ATOM 3721 C CA . THR B 1 178 ? 0.362 28.984 -8.516 1 95 178 THR B CA 1
ATOM 3722 C C . THR B 1 178 ? 0.361 29.297 -7.02 1 95 178 THR B C 1
ATOM 3724 O O . THR B 1 178 ? 1.347 29.812 -6.488 1 95 178 THR B O 1
ATOM 3727 N N . LYS B 1 179 ? -0.789 29.016 -6.375 1 96.44 179 LYS B N 1
ATOM 3728 C CA . LYS B 1 179 ? -0.865 29.172 -4.926 1 96.44 179 LYS B CA 1
ATOM 3729 C C . LYS B 1 179 ? -0.568 27.859 -4.211 1 96.44 179 LYS B C 1
ATOM 3731 O O . LYS B 1 179 ? -1.15 26.812 -4.535 1 96.44 179 LYS B O 1
ATOM 3736 N N . HIS B 1 180 ? 0.263 27.953 -3.266 1 97 180 HIS B N 1
ATOM 3737 C CA . HIS B 1 180 ? 0.683 26.781 -2.502 1 97 180 HIS B CA 1
ATOM 3738 C C . HIS B 1 180 ? 0.078 26.797 -1.103 1 97 180 HIS B C 1
ATOM 3740 O O . HIS B 1 180 ? 0.287 27.734 -0.337 1 97 180 HIS B O 1
ATOM 3746 N N . PRO B 1 181 ? -0.71 25.781 -0.823 1 97.75 181 PRO B N 1
ATOM 3747 C CA . PRO B 1 181 ? -1.249 25.719 0.537 1 97.75 181 PRO B CA 1
ATOM 3748 C C . PRO B 1 181 ? -0.177 25.406 1.582 1 97.75 181 PRO B C 1
ATOM 3750 O O . PRO B 1 181 ? 0.762 24.656 1.31 1 97.75 181 PRO B O 1
ATOM 3753 N N . TRP B 1 182 ? -0.308 26.016 2.736 1 97.38 182 TRP B N 1
ATOM 3754 C CA . TRP B 1 182 ? 0.617 25.828 3.846 1 97.38 182 TRP B CA 1
ATOM 3755 C C . TRP B 1 182 ? -0.111 25.906 5.184 1 97.38 182 TRP B C 1
ATOM 3757 O O . TRP B 1 182 ? -1.229 26.422 5.258 1 97.38 182 TRP B O 1
ATOM 3767 N N . VAL B 1 183 ? 0.505 25.328 6.203 1 97.94 183 VAL B N 1
ATOM 3768 C CA . VAL B 1 183 ? -0.104 25.328 7.531 1 97.94 183 VAL B CA 1
ATOM 3769 C C . VAL B 1 183 ? 0.982 25.406 8.602 1 97.94 183 VAL B C 1
ATOM 3771 O O . VAL B 1 183 ? 2.076 24.859 8.422 1 97.94 183 VAL B O 1
ATOM 3774 N N . THR B 1 184 ? 0.724 26.141 9.688 1 97.69 184 THR B N 1
ATOM 3775 C CA . THR B 1 184 ? 1.574 26 10.867 1 97.69 184 THR B CA 1
ATOM 3776 C C . THR B 1 184 ? 1.179 24.766 11.68 1 97.69 184 THR B C 1
ATOM 3778 O O . THR B 1 184 ? 0.032 24.328 11.617 1 97.69 184 THR B O 1
ATOM 3781 N N . GLN B 1 185 ? 2.086 24.203 12.414 1 97.25 185 GLN B N 1
ATOM 3782 C CA . GLN B 1 185 ? 1.761 23.016 13.203 1 97.25 185 GLN B CA 1
ATOM 3783 C C . GLN B 1 185 ? 0.709 23.328 14.266 1 97.25 185 GLN B C 1
ATOM 3785 O O . GLN B 1 185 ? -0.125 22.484 14.594 1 97.25 185 GLN B O 1
ATOM 3790 N N . ASP B 1 186 ? 0.749 24.562 14.812 1 97.38 186 ASP B N 1
ATOM 3791 C CA . ASP B 1 186 ? -0.268 24.953 15.781 1 97.38 186 ASP B CA 1
ATOM 3792 C C . ASP B 1 186 ? -1.653 25 15.141 1 97.38 186 ASP B C 1
ATOM 3794 O O . ASP B 1 186 ? -2.629 24.531 15.734 1 97.38 186 ASP B O 1
ATOM 3798 N N . ASP B 1 187 ? -1.724 25.625 13.953 1 98.19 187 ASP B N 1
ATOM 3799 C CA . ASP B 1 187 ? -2.992 25.625 13.234 1 98.19 187 ASP B CA 1
ATOM 3800 C C . ASP B 1 187 ? -3.447 24.203 12.906 1 98.19 187 ASP B C 1
ATOM 3802 O O . ASP B 1 187 ? -4.625 23.875 13.062 1 98.19 187 ASP B O 1
ATOM 3806 N N . ALA B 1 188 ? -2.496 23.375 12.414 1 98.5 188 ALA B N 1
ATOM 3807 C CA . ALA B 1 188 ? -2.824 21.984 12.102 1 98.5 188 ALA B CA 1
ATOM 3808 C C . ALA B 1 188 ? -3.449 21.297 13.305 1 98.5 188 ALA B C 1
ATOM 3810 O O . ALA B 1 188 ? -4.441 20.578 13.164 1 98.5 188 ALA B O 1
ATOM 3811 N N . ALA B 1 189 ? -2.885 21.469 14.469 1 98.69 189 ALA B N 1
ATOM 3812 C CA . ALA B 1 189 ? -3.412 20.859 15.68 1 98.69 189 ALA B CA 1
ATOM 3813 C C . ALA B 1 189 ? -4.812 21.375 15.992 1 98.69 189 ALA B C 1
ATOM 3815 O O . ALA B 1 189 ? -5.738 20.578 16.219 1 98.69 189 ALA B O 1
ATOM 3816 N N . ALA B 1 190 ? -4.98 22.703 15.977 1 98.69 190 ALA B N 1
ATOM 3817 C CA . ALA B 1 190 ? -6.262 23.312 16.297 1 98.69 190 ALA B CA 1
ATOM 3818 C C . ALA B 1 190 ? -7.352 22.859 15.336 1 98.69 190 ALA B C 1
ATOM 3820 O O . ALA B 1 190 ? -8.445 22.484 15.75 1 98.69 190 ALA B O 1
ATOM 3821 N N . TYR B 1 191 ? -7.039 22.953 14.047 1 98.75 191 TYR B N 1
ATOM 3822 C CA . TYR B 1 191 ? -8.016 22.594 13.023 1 98.75 191 TYR B CA 1
ATOM 3823 C C . TYR B 1 191 ? -8.336 21.094 13.078 1 98.75 191 TYR B C 1
ATOM 3825 O O . TYR B 1 191 ? -9.484 20.703 12.859 1 98.75 191 TYR B O 1
ATOM 3833 N N . THR B 1 192 ? -7.344 20.219 13.336 1 98.81 192 THR B N 1
ATOM 3834 C CA . THR B 1 192 ? -7.555 18.781 13.438 1 98.81 192 THR B CA 1
ATOM 3835 C C . THR B 1 192 ? -8.539 18.453 14.555 1 98.81 192 THR B C 1
ATOM 3837 O O . THR B 1 192 ? -9.484 17.688 14.359 1 98.81 192 THR B O 1
ATOM 3840 N N . ILE B 1 193 ? -8.312 19.031 15.734 1 98.81 193 ILE B N 1
ATOM 3841 C CA . ILE B 1 193 ? -9.195 18.766 16.859 1 98.81 193 ILE B CA 1
ATOM 3842 C C . ILE B 1 193 ? -10.594 19.281 16.562 1 98.81 193 ILE B C 1
ATOM 3844 O O . ILE B 1 193 ? -11.594 18.656 16.938 1 98.81 193 ILE B O 1
ATOM 3848 N N . ASP B 1 194 ? -10.688 20.438 15.859 1 98.75 194 ASP B N 1
ATOM 3849 C CA . ASP B 1 194 ? -12 20.938 15.477 1 98.75 194 ASP B CA 1
ATOM 3850 C C . ASP B 1 194 ? -12.688 19.984 14.508 1 98.75 194 ASP B C 1
ATOM 3852 O O . ASP B 1 194 ? -13.883 19.703 14.648 1 98.75 194 ASP B O 1
ATOM 3856 N N . VAL B 1 195 ? -11.977 19.484 13.484 1 98.75 195 VAL B N 1
ATOM 3857 C CA . VAL B 1 195 ? -12.531 18.5 12.547 1 98.75 195 VAL B CA 1
ATOM 3858 C C . VAL B 1 195 ? -12.984 17.266 13.305 1 98.75 195 VAL B C 1
ATOM 3860 O O . VAL B 1 195 ? -14.047 16.703 13.023 1 98.75 195 VAL B O 1
ATOM 3863 N N . LEU B 1 196 ? -12.148 16.766 14.266 1 98.75 196 LEU B N 1
ATOM 3864 C CA . LEU B 1 196 ? -12.508 15.602 15.078 1 98.75 196 LEU B CA 1
ATOM 3865 C C . LEU B 1 196 ? -13.852 15.805 15.766 1 98.75 196 LEU B C 1
ATOM 3867 O O . LEU B 1 196 ? -14.703 14.914 15.75 1 98.75 196 LEU B O 1
ATOM 3871 N N . LEU B 1 197 ? -14.062 16.953 16.297 1 97.94 197 LEU B N 1
ATOM 3872 C CA . LEU B 1 197 ? -15.227 17.234 17.125 1 97.94 197 LEU B CA 1
ATOM 3873 C C . LEU B 1 197 ? -16.422 17.625 16.281 1 97.94 197 LEU B C 1
ATOM 3875 O O . LEU B 1 197 ? -17.562 17.25 16.578 1 97.94 197 LEU B O 1
ATOM 3879 N N . HIS B 1 198 ? -16.125 18.375 15.18 1 97.56 198 HIS B N 1
ATOM 3880 C CA . HIS B 1 198 ? -17.25 19.062 14.539 1 97.56 198 HIS B CA 1
ATOM 3881 C C . HIS B 1 198 ? -17.297 18.766 13.047 1 97.56 198 HIS B C 1
ATOM 3883 O O . HIS B 1 198 ? -18.234 19.172 12.352 1 97.56 198 HIS B O 1
ATOM 3889 N N . GLY B 1 199 ? -16.266 18.125 12.508 1 98 199 GLY B N 1
ATOM 3890 C CA . GLY B 1 199 ? -16.281 17.828 11.086 1 98 199 GLY B CA 1
ATOM 3891 C C . GLY B 1 199 ? -17.5 17.031 10.648 1 98 199 GLY B C 1
ATOM 3892 O O . GLY B 1 199 ? -17.938 16.125 11.344 1 98 199 GLY B O 1
ATOM 3893 N N . GLN B 1 200 ? -18 17.406 9.547 1 97.56 200 GLN B N 1
ATOM 3894 C CA . GLN B 1 200 ? -19.203 16.766 9.055 1 97.56 200 GLN B CA 1
ATOM 3895 C C . GLN B 1 200 ? -19 15.258 8.906 1 97.56 200 GLN B C 1
ATOM 3897 O O . GLN B 1 200 ? -18.109 14.812 8.188 1 97.56 200 GLN B O 1
ATOM 3902 N N . GLY B 1 201 ? -19.781 14.469 9.617 1 98 201 GLY B N 1
ATOM 3903 C CA . GLY B 1 201 ? -19.812 13.023 9.492 1 98 201 GLY B CA 1
ATOM 3904 C C . GLY B 1 201 ? -18.703 12.336 10.266 1 98 201 GLY B C 1
ATOM 3905 O O . GLY B 1 201 ? -18.688 11.102 10.352 1 98 201 GLY B O 1
ATOM 3906 N N . VAL B 1 202 ? -17.797 13.125 10.875 1 98.5 202 VAL B N 1
ATOM 3907 C CA . VAL B 1 202 ? -16.609 12.539 11.492 1 98.5 202 VAL B CA 1
ATOM 3908 C C . VAL B 1 202 ? -17.016 11.727 12.719 1 98.5 202 VAL B C 1
ATOM 3910 O O . VAL B 1 202 ? -16.688 10.547 12.828 1 98.5 202 VAL B O 1
ATOM 3913 N N . GLN B 1 203 ? -17.828 12.258 13.57 1 98 203 GLN B N 1
ATOM 3914 C CA . GLN B 1 203 ? -18.219 11.586 14.805 1 98 203 GLN B CA 1
ATOM 3915 C C . GLN B 1 203 ? -19.125 10.398 14.508 1 98 203 GLN B C 1
ATOM 3917 O O . GLN B 1 203 ? -19.281 9.508 15.352 1 98 203 GLN B O 1
ATOM 3922 N N . ASP B 1 204 ? -19.734 10.352 13.312 1 97.75 204 ASP B N 1
ATOM 3923 C CA . ASP B 1 204 ? -20.594 9.25 12.898 1 97.75 204 ASP B CA 1
ATOM 3924 C C . ASP B 1 204 ? -19.781 8.141 12.219 1 97.75 204 ASP B C 1
ATOM 3926 O O . ASP B 1 204 ? -20.344 7.156 11.742 1 97.75 204 ASP B O 1
ATOM 3930 N N . GLY B 1 205 ? -18.5 8.328 12.133 1 97.81 205 GLY B N 1
ATOM 3931 C CA . GLY B 1 205 ? -17.641 7.32 11.539 1 97.81 205 GLY B CA 1
ATOM 3932 C C . GLY B 1 205 ? -17.688 7.328 10.023 1 97.81 205 GLY B C 1
ATOM 3933 O O . GLY B 1 205 ? -17.359 6.328 9.383 1 97.81 205 GLY B O 1
ATOM 3934 N N . GLN B 1 206 ? -18.078 8.461 9.406 1 97.81 206 GLN B N 1
ATOM 3935 C CA . GLN B 1 206 ? -18.219 8.523 7.953 1 97.81 206 GLN B CA 1
ATOM 3936 C C . GLN B 1 206 ? -16.875 8.844 7.289 1 97.81 206 GLN B C 1
ATOM 3938 O O . GLN B 1 206 ? -16.734 8.719 6.07 1 97.81 206 GLN B O 1
ATOM 3943 N N . GLY B 1 207 ? -15.859 9.164 8.125 1 98 207 GLY B N 1
ATOM 3944 C CA . GLY B 1 207 ? -14.57 9.547 7.578 1 98 207 GLY B CA 1
ATOM 3945 C C . GLY B 1 207 ? -14.625 10.82 6.75 1 98 207 GLY B C 1
ATOM 3946 O O . GLY B 1 207 ? -15.328 11.766 7.105 1 98 207 GLY B O 1
ATOM 3947 N N . GLY B 1 208 ? -13.758 10.891 5.75 1 97.56 208 GLY B N 1
ATOM 3948 C CA . GLY B 1 208 ? -13.805 12.031 4.844 1 97.56 208 GLY B CA 1
ATOM 3949 C C . GLY B 1 208 ? -12.453 12.68 4.625 1 97.56 208 GLY B C 1
ATOM 3950 O O . GLY B 1 208 ? -11.469 12.305 5.262 1 97.56 208 GLY B O 1
ATOM 3951 N N . PHE B 1 209 ? -12.438 13.578 3.68 1 98.44 209 PHE B N 1
ATOM 3952 C CA . PHE B 1 209 ? -11.289 14.406 3.332 1 98.44 209 PHE B CA 1
ATOM 3953 C C . PHE B 1 209 ? -11.547 15.867 3.705 1 98.44 209 PHE B C 1
ATOM 3955 O O . PHE B 1 209 ? -12.562 16.438 3.309 1 98.44 209 PHE B O 1
ATOM 3962 N N . PHE B 1 210 ? -10.68 16.422 4.488 1 98.75 210 PHE B N 1
ATOM 3963 C CA . PHE B 1 210 ? -10.828 17.812 4.926 1 98.75 210 PHE B CA 1
ATOM 3964 C C . PHE B 1 210 ? -9.602 18.625 4.551 1 98.75 210 PHE B C 1
ATOM 3966 O O . PHE B 1 210 ? -8.469 18.172 4.734 1 98.75 210 PHE B O 1
ATOM 3973 N N . TYR B 1 211 ? -9.812 19.812 4.012 1 98.56 211 TYR B N 1
ATOM 3974 C CA . TYR B 1 211 ? -8.758 20.75 3.633 1 98.56 211 TYR B CA 1
ATOM 3975 C C . TYR B 1 211 ? -8.609 21.859 4.672 1 98.56 211 TYR B C 1
ATOM 3977 O O . TYR B 1 211 ? -9.461 22.734 4.773 1 98.56 211 TYR B O 1
ATOM 3985 N N . ILE B 1 212 ? -7.402 21.812 5.344 1 98.38 212 ILE B N 1
ATOM 3986 C CA . ILE B 1 212 ? -7.324 22.703 6.504 1 98.38 212 ILE B CA 1
ATOM 3987 C C . ILE B 1 212 ? -6.016 23.484 6.469 1 98.38 212 ILE B C 1
ATOM 3989 O O . ILE B 1 212 ? -5.301 23.562 7.469 1 98.38 212 ILE B O 1
ATOM 3993 N N . PRO B 1 213 ? -5.703 24.156 5.41 1 98.06 213 PRO B N 1
ATOM 3994 C CA . PRO B 1 213 ? -4.512 25 5.391 1 98.06 213 PRO B CA 1
ATOM 3995 C C . PRO B 1 213 ? -4.672 26.266 6.238 1 98.06 213 PRO B C 1
ATOM 3997 O O . PRO B 1 213 ? -5.793 26.703 6.488 1 98.06 213 PRO B O 1
ATOM 4000 N N . SER B 1 214 ? -3.514 26.797 6.738 1 97.44 214 SER B N 1
ATOM 4001 C CA . SER B 1 214 ? -3.506 28.141 7.316 1 97.44 214 SER B CA 1
ATOM 4002 C C . SER B 1 214 ? -3.697 29.203 6.242 1 97.44 214 SER B C 1
ATOM 4004 O O . SER B 1 214 ? -4.312 30.25 6.492 1 97.44 214 SER B O 1
ATOM 4006 N N . GLY B 1 215 ? -3.111 28.922 5.137 1 96.62 215 GLY B N 1
ATOM 4007 C CA . GLY B 1 215 ? -3.164 29.859 4.016 1 96.62 215 GLY B CA 1
ATOM 4008 C C . GLY B 1 215 ? -2.688 29.25 2.713 1 96.62 215 GLY B C 1
ATOM 4009 O O . GLY B 1 215 ? -2.303 28.078 2.672 1 96.62 215 GLY B O 1
ATOM 4010 N N . ARG B 1 216 ? -2.857 29.953 1.622 1 97 216 ARG B N 1
ATOM 4011 C CA . ARG B 1 216 ? -2.367 29.656 0.281 1 97 216 ARG B CA 1
ATOM 4012 C C . ARG B 1 216 ? -1.638 30.859 -0.314 1 97 216 ARG B C 1
ATOM 4014 O O . ARG B 1 216 ? -2.17 31.969 -0.324 1 97 216 ARG B O 1
ATOM 4021 N N . SER B 1 217 ? -0.415 30.594 -0.733 1 97.06 217 SER B N 1
ATOM 4022 C CA . SER B 1 217 ? 0.403 31.734 -1.163 1 97.06 217 SER B CA 1
ATOM 4023 C C . SER B 1 217 ? 1.205 31.391 -2.414 1 97.06 217 SER B C 1
ATOM 4025 O O . SER B 1 217 ? 1.588 30.234 -2.615 1 97.06 217 SER B O 1
ATOM 4027 N N . THR B 1 218 ? 1.429 32.406 -3.203 1 96.81 218 THR B N 1
ATOM 4028 C CA . THR B 1 218 ? 2.332 32.25 -4.34 1 96.81 218 THR B CA 1
ATOM 4029 C C . THR B 1 218 ? 3.787 32.344 -3.891 1 96.81 218 THR B C 1
ATOM 4031 O O . THR B 1 218 ? 4.066 32.812 -2.779 1 96.81 218 THR B O 1
ATOM 4034 N N . ILE B 1 219 ? 4.645 31.969 -4.789 1 96.62 219 ILE B N 1
ATOM 4035 C CA . ILE B 1 219 ? 6.07 32.094 -4.516 1 96.62 219 ILE B CA 1
ATOM 4036 C C . ILE B 1 219 ? 6.434 33.562 -4.285 1 96.62 219 ILE B C 1
ATOM 4038 O O . ILE B 1 219 ? 7.234 33.875 -3.4 1 96.62 219 ILE B O 1
ATOM 4042 N N . ALA B 1 220 ? 5.836 34.406 -5.031 1 96.69 220 ALA B N 1
ATOM 4043 C CA . ALA B 1 220 ? 6.094 35.844 -4.891 1 96.69 220 ALA B CA 1
ATOM 4044 C C . ALA B 1 220 ? 5.668 36.344 -3.512 1 96.69 220 ALA B C 1
ATOM 4046 O O . ALA B 1 220 ? 6.395 37.094 -2.871 1 96.69 220 ALA B O 1
ATOM 4047 N N . GLU B 1 221 ? 4.555 35.938 -3.094 1 97.5 221 GLU B N 1
ATOM 4048 C CA . GLU B 1 221 ? 4.059 36.344 -1.779 1 97.5 221 GLU B CA 1
ATOM 4049 C C . GLU B 1 221 ? 4.949 35.781 -0.667 1 97.5 221 GLU B C 1
ATOM 4051 O O . GLU B 1 221 ? 5.207 36.469 0.322 1 97.5 221 GLU B O 1
ATOM 4056 N N . ILE B 1 222 ? 5.402 34.562 -0.791 1 97.12 222 ILE B N 1
ATOM 4057 C CA . ILE B 1 222 ? 6.285 33.938 0.193 1 97.12 222 ILE B CA 1
ATOM 4058 C C . ILE B 1 222 ? 7.605 34.688 0.259 1 97.12 222 ILE B C 1
ATOM 4060 O O . ILE B 1 222 ? 8.086 35.031 1.346 1 97.12 222 ILE B O 1
ATOM 4064 N N . ALA B 1 223 ? 8.086 35.031 -0.896 1 96.44 223 ALA B N 1
ATOM 4065 C CA . ALA B 1 223 ? 9.344 35.781 -0.968 1 96.44 223 ALA B CA 1
ATOM 4066 C C . ALA B 1 223 ? 9.203 37.156 -0.319 1 96.44 223 ALA B C 1
ATOM 4068 O O . ALA B 1 223 ? 10.07 37.562 0.449 1 96.44 223 ALA B O 1
ATOM 4069 N N . GLU B 1 224 ? 8.18 37.781 -0.669 1 96.75 224 GLU B N 1
ATOM 4070 C CA . GLU B 1 224 ? 7.93 39.125 -0.103 1 96.75 224 GLU B CA 1
ATOM 4071 C C . GLU B 1 224 ? 7.812 39.062 1.417 1 96.75 224 GLU B C 1
ATOM 4073 O O . GLU B 1 224 ? 8.406 39.875 2.125 1 96.75 224 GLU B O 1
ATOM 4078 N N . ALA B 1 225 ? 7.012 38.125 1.894 1 96.69 225 ALA B N 1
ATOM 4079 C CA . ALA B 1 225 ? 6.859 37.969 3.336 1 96.69 225 ALA B CA 1
ATOM 4080 C C . ALA B 1 225 ? 8.195 37.656 3.998 1 96.69 225 ALA B C 1
ATOM 4082 O O . ALA B 1 225 ? 8.508 38.188 5.062 1 96.69 225 ALA B O 1
ATOM 4083 N N . TYR B 1 226 ? 8.953 36.75 3.402 1 95.25 226 TYR B N 1
ATOM 4084 C CA . TYR B 1 226 ? 10.289 36.438 3.896 1 95.25 226 TYR B CA 1
ATOM 4085 C C . TYR B 1 226 ? 11.148 37.688 4.008 1 95.25 226 TYR B C 1
ATOM 4087 O O . TYR B 1 226 ? 11.805 37.906 5.027 1 95.25 226 TYR B O 1
ATOM 4095 N N . GLY B 1 227 ? 11.18 38.469 2.963 1 94.25 227 GLY B N 1
ATOM 4096 C CA . GLY B 1 227 ? 11.961 39.688 2.975 1 94.25 227 GLY B CA 1
ATOM 4097 C C . GLY B 1 227 ? 11.562 40.625 4.094 1 94.25 227 GLY B C 1
ATOM 4098 O O . GLY B 1 227 ? 12.43 41.188 4.766 1 94.25 227 GLY B O 1
ATOM 4099 N N . ARG B 1 228 ? 10.32 40.75 4.25 1 94.81 228 ARG B N 1
ATOM 4100 C CA . ARG B 1 228 ? 9.812 41.656 5.27 1 94.81 228 ARG B CA 1
ATOM 4101 C C . ARG B 1 228 ? 10.195 41.188 6.668 1 94.81 228 ARG B C 1
ATOM 4103 O O . ARG B 1 228 ? 10.586 42 7.516 1 94.81 228 ARG B O 1
ATOM 4110 N N . VAL B 1 229 ? 10.07 39.969 6.91 1 94.19 229 VAL B N 1
ATOM 4111 C CA . VAL B 1 229 ? 10.289 39.438 8.25 1 94.19 229 VAL B CA 1
ATOM 4112 C C . VAL B 1 229 ? 11.781 39.344 8.531 1 94.19 229 VAL B C 1
ATOM 4114 O O . VAL B 1 229 ? 12.227 39.594 9.656 1 94.19 229 VAL B O 1
ATOM 4117 N N . SER B 1 230 ? 12.547 39.031 7.539 1 92.62 230 SER B N 1
ATOM 4118 C CA . SER B 1 230 ? 13.969 38.75 7.75 1 92.62 230 SER B CA 1
ATOM 4119 C C . SER B 1 230 ? 14.789 40.031 7.586 1 92.62 230 SER B C 1
ATOM 4121 O O . SER B 1 230 ? 15.891 40.156 8.125 1 92.62 230 SER B O 1
ATOM 4123 N N . GLY B 1 231 ? 14.258 40.875 6.816 1 92.62 231 GLY B N 1
ATOM 4124 C CA . GLY B 1 231 ? 15.023 42.062 6.441 1 92.62 231 GLY B CA 1
ATOM 4125 C C . GLY B 1 231 ? 16.141 41.75 5.461 1 92.62 231 GLY B C 1
ATOM 4126 O O . GLY B 1 231 ? 16.984 42.625 5.195 1 92.62 231 GLY B O 1
ATOM 4127 N N . LYS B 1 232 ? 16.188 40.625 4.953 1 92.88 232 LYS B N 1
ATOM 4128 C CA . LYS B 1 232 ? 17.25 40.219 4.055 1 92.88 232 LYS B CA 1
ATOM 4129 C C . LYS B 1 232 ? 16.828 40.344 2.594 1 92.88 232 LYS B C 1
ATOM 4131 O O . LYS B 1 232 ? 15.641 40.25 2.273 1 92.88 232 LYS B O 1
ATOM 4136 N N . PRO B 1 233 ? 17.828 40.594 1.786 1 95.12 233 PRO B N 1
ATOM 4137 C CA . PRO B 1 233 ? 17.516 40.625 0.357 1 95.12 233 PRO B CA 1
ATOM 4138 C C . PRO B 1 233 ? 17.078 39.25 -0.176 1 95.12 233 PRO B C 1
ATOM 4140 O O . PRO B 1 233 ? 17.516 38.219 0.345 1 95.12 233 PRO B O 1
ATOM 4143 N N . TYR B 1 234 ? 16.234 39.25 -1.127 1 96.81 234 TYR B N 1
ATOM 4144 C CA . TYR B 1 234 ? 15.82 38 -1.805 1 96.81 234 TYR B CA 1
ATOM 4145 C C . TYR B 1 234 ? 15.586 38.25 -3.289 1 96.81 234 TYR B C 1
ATOM 4147 O O . TYR B 1 234 ? 15.406 39.406 -3.711 1 96.81 234 TYR B O 1
ATOM 4155 N N . ASP B 1 235 ? 15.656 37.25 -4.102 1 97.31 235 ASP B N 1
ATOM 4156 C CA . ASP B 1 235 ? 15.328 37.281 -5.527 1 97.31 235 ASP B CA 1
ATOM 4157 C C . ASP B 1 235 ? 14.32 36.188 -5.867 1 97.31 235 ASP B C 1
ATOM 4159 O O . ASP B 1 235 ? 14.125 35.25 -5.094 1 97.31 235 ASP B O 1
ATOM 4163 N N . ILE B 1 236 ? 13.656 36.375 -6.98 1 97.44 236 ILE B N 1
ATOM 4164 C CA . ILE B 1 236 ? 12.773 35.375 -7.562 1 97.44 236 ILE B CA 1
ATOM 4165 C C . ILE B 1 236 ? 13.258 35 -8.969 1 97.44 236 ILE B C 1
ATOM 4167 O O . ILE B 1 236 ? 13.43 35.906 -9.812 1 97.44 236 ILE B O 1
ATOM 4171 N N . GLU B 1 237 ? 13.484 33.719 -9.195 1 96.5 237 GLU B N 1
ATOM 4172 C CA . GLU B 1 237 ? 14.016 33.312 -10.492 1 96.5 237 GLU B CA 1
ATOM 4173 C C . GLU B 1 237 ? 13.289 32.094 -11.031 1 96.5 237 GLU B C 1
ATOM 4175 O O . GLU B 1 237 ? 12.844 31.25 -10.258 1 96.5 237 GLU B O 1
ATOM 4180 N N . LYS B 1 238 ? 13.164 32.062 -12.375 1 96.56 238 LYS B N 1
ATOM 4181 C CA . LYS B 1 238 ? 12.672 30.844 -13.008 1 96.56 238 LYS B CA 1
ATOM 4182 C C . LYS B 1 238 ? 13.766 29.781 -13.094 1 96.56 238 LYS B C 1
ATOM 4184 O O . LYS B 1 238 ? 14.82 30.031 -13.68 1 96.56 238 LYS B O 1
ATOM 4189 N N . ALA B 1 239 ? 13.516 28.688 -12.523 1 95.94 239 ALA B N 1
ATOM 4190 C CA . ALA B 1 239 ? 14.508 27.625 -12.492 1 95.94 239 ALA B CA 1
ATOM 4191 C C . ALA B 1 239 ? 14.508 26.812 -13.789 1 95.94 239 ALA B C 1
ATOM 4193 O O . ALA B 1 239 ? 15.539 26.281 -14.195 1 95.94 239 ALA B O 1
ATOM 4194 N N . GLY B 1 240 ? 13.391 26.719 -14.484 1 97.06 240 GLY B N 1
ATOM 4195 C CA . GLY B 1 240 ? 13.258 25.984 -15.727 1 97.06 240 GLY B CA 1
ATOM 4196 C C . GLY B 1 240 ? 11.828 25.594 -16.031 1 97.06 240 GLY B C 1
ATOM 4197 O O . GLY B 1 240 ? 10.891 26.094 -15.414 1 97.06 240 GLY B O 1
ATOM 4198 N N . SER B 1 241 ? 11.672 24.781 -17.094 1 97.31 241 SER B N 1
ATOM 4199 C CA . SER B 1 241 ? 10.359 24.266 -17.453 1 97.31 241 SER B CA 1
ATOM 4200 C C . SER B 1 241 ? 10 23.031 -16.641 1 97.31 241 SER B C 1
ATOM 4202 O O . SER B 1 241 ? 10.867 22.422 -16.016 1 97.31 241 SER B O 1
ATOM 4204 N N . LEU B 1 242 ? 8.734 22.688 -16.656 1 96.69 242 LEU B N 1
ATOM 4205 C CA . LEU B 1 242 ? 8.305 21.469 -15.977 1 96.69 242 LEU B CA 1
ATOM 4206 C C . LEU B 1 242 ? 8.906 20.25 -16.641 1 96.69 242 LEU B C 1
ATOM 4208 O O . LEU B 1 242 ? 9.211 19.25 -15.977 1 96.69 242 LEU B O 1
ATOM 4212 N N . ASP B 1 243 ? 9.062 20.312 -17.953 1 97.62 243 ASP B N 1
ATOM 4213 C CA . ASP B 1 243 ? 9.664 19.203 -18.688 1 97.62 243 ASP B CA 1
ATOM 4214 C C . ASP B 1 243 ? 11.102 18.969 -18.234 1 97.62 243 ASP B C 1
ATOM 4216 O O . ASP B 1 243 ? 11.531 17.812 -18.094 1 97.62 243 ASP B O 1
ATOM 4220 N N . GLU B 1 244 ? 11.781 20.047 -18.078 1 97.94 244 GLU B N 1
ATOM 4221 C CA . GLU B 1 244 ? 13.148 19.922 -17.594 1 97.94 244 GLU B CA 1
ATOM 4222 C C . GLU B 1 244 ? 13.188 19.312 -16.188 1 97.94 244 GLU B C 1
ATOM 4224 O O . GLU B 1 244 ? 14.039 18.469 -15.898 1 97.94 244 GLU B O 1
ATOM 4229 N N . LEU B 1 245 ? 12.305 19.797 -15.383 1 97.5 245 LEU B N 1
ATOM 4230 C CA . LEU B 1 245 ? 12.227 19.25 -14.031 1 97.5 245 LEU B CA 1
ATOM 4231 C C . LEU B 1 245 ? 11.867 17.781 -14.062 1 97.5 245 LEU B C 1
ATOM 4233 O O . LEU B 1 245 ? 12.453 16.969 -13.32 1 97.5 245 LEU B O 1
ATOM 4237 N N . ARG B 1 246 ? 10.93 17.375 -14.867 1 97.94 246 ARG B N 1
ATOM 4238 C CA . ARG B 1 246 ? 10.555 15.977 -15.031 1 97.94 246 ARG B CA 1
ATOM 4239 C C . ARG B 1 246 ? 11.75 15.133 -15.445 1 97.94 246 ARG B C 1
ATOM 4241 O O . ARG B 1 246 ? 11.945 14.023 -14.945 1 97.94 246 ARG B O 1
ATOM 4248 N N . GLN B 1 247 ? 12.516 15.617 -16.359 1 98.31 247 GLN B N 1
ATOM 4249 C CA . GLN B 1 247 ? 13.703 14.898 -16.812 1 98.31 247 GLN B CA 1
ATOM 4250 C C . GLN B 1 247 ? 14.695 14.703 -15.672 1 98.31 247 GLN B C 1
ATOM 4252 O O . GLN B 1 247 ? 15.312 13.641 -15.562 1 98.31 247 GLN B O 1
ATOM 4257 N N . GLN B 1 248 ? 14.852 15.742 -14.859 1 97.94 248 GLN B N 1
ATOM 4258 C CA . GLN B 1 248 ? 15.734 15.633 -13.711 1 97.94 248 GLN B CA 1
ATOM 4259 C C . GLN B 1 248 ? 15.258 14.547 -12.742 1 97.94 248 GLN B C 1
ATOM 4261 O O . GLN B 1 248 ? 16.062 13.773 -12.227 1 97.94 248 GLN B O 1
ATOM 4266 N N . VAL B 1 249 ? 14 14.523 -12.5 1 98.12 249 VAL B N 1
ATOM 4267 C CA . VAL B 1 249 ? 13.422 13.516 -11.617 1 98.12 249 VAL B CA 1
ATOM 4268 C C . VAL B 1 249 ? 13.648 12.125 -12.203 1 98.12 249 VAL B C 1
ATOM 4270 O O . VAL B 1 249 ? 14.109 11.219 -11.5 1 98.12 249 VAL B O 1
ATOM 4273 N N . ASP B 1 250 ? 13.375 11.93 -13.516 1 98.12 250 ASP B N 1
ATOM 4274 C CA . ASP B 1 250 ? 13.531 10.641 -14.172 1 98.12 250 ASP B CA 1
ATOM 4275 C C . ASP B 1 250 ? 14.977 10.172 -14.125 1 98.12 250 ASP B C 1
ATOM 4277 O O . ASP B 1 250 ? 15.25 8.992 -13.875 1 98.12 250 ASP B O 1
ATOM 4281 N N . GLU B 1 251 ? 15.883 11.062 -14.352 1 98.38 251 GLU B N 1
ATOM 4282 C CA . GLU B 1 251 ? 17.297 10.734 -14.297 1 98.38 251 GLU B CA 1
ATOM 4283 C C . GLU B 1 251 ? 17.719 10.312 -12.891 1 98.38 251 GLU B C 1
ATOM 4285 O O . GLU B 1 251 ? 18.484 9.359 -12.727 1 98.38 251 GLU B O 1
ATOM 4290 N N . SER B 1 252 ? 17.219 11.047 -11.891 1 98.06 252 SER B N 1
ATOM 4291 C CA . SER B 1 252 ? 17.531 10.711 -10.508 1 98.06 252 SER B CA 1
ATOM 4292 C C . SER B 1 252 ? 16.984 9.336 -10.141 1 98.06 252 SER B C 1
ATOM 4294 O O . SER B 1 252 ? 17.656 8.547 -9.477 1 98.06 252 SER B O 1
ATOM 4296 N N . ARG B 1 253 ? 15.789 9.039 -10.562 1 97.56 253 ARG B N 1
ATOM 4297 C CA . ARG B 1 253 ? 15.172 7.738 -10.312 1 97.56 253 ARG B CA 1
ATOM 4298 C C . ARG B 1 253 ? 16 6.613 -10.93 1 97.56 253 ARG B C 1
ATOM 4300 O O . ARG B 1 253 ? 16.219 5.578 -10.297 1 97.56 253 ARG B O 1
ATOM 4307 N N . LYS B 1 254 ? 16.406 6.801 -12.164 1 97.12 254 LYS B N 1
ATOM 4308 C CA . LYS B 1 254 ? 17.203 5.801 -12.867 1 97.12 254 LYS B CA 1
ATOM 4309 C C . LYS B 1 254 ? 18.547 5.582 -12.18 1 97.12 254 LYS B C 1
ATOM 4311 O O . LYS B 1 254 ? 19 4.445 -12.039 1 97.12 254 LYS B O 1
ATOM 4316 N N . GLN B 1 255 ? 19.141 6.633 -11.68 1 97.62 255 GLN B N 1
ATOM 4317 C CA . GLN B 1 255 ? 20.484 6.582 -11.117 1 97.62 255 GLN B CA 1
ATOM 4318 C C . GLN B 1 255 ? 20.453 6.031 -9.695 1 97.62 255 GLN B C 1
ATOM 4320 O O . GLN B 1 255 ? 21.344 5.27 -9.305 1 97.62 255 GLN B O 1
ATOM 4325 N N . LEU B 1 256 ? 19.516 6.371 -8.891 1 97.19 256 LEU B N 1
ATOM 4326 C CA . LEU B 1 256 ? 19.578 6.113 -7.457 1 97.19 256 LEU B CA 1
ATOM 4327 C C . LEU B 1 256 ? 18.703 4.926 -7.078 1 97.19 256 LEU B C 1
ATOM 4329 O O . LEU B 1 256 ? 19.016 4.184 -6.145 1 97.19 256 LEU B O 1
ATOM 4333 N N . GLY B 1 257 ? 17.562 4.758 -7.828 1 95.25 257 GLY B N 1
ATOM 4334 C CA . GLY B 1 257 ? 16.578 3.738 -7.473 1 95.25 257 GLY B CA 1
ATOM 4335 C C . GLY B 1 257 ? 15.695 4.145 -6.312 1 95.25 257 GLY B C 1
ATOM 4336 O O . GLY B 1 257 ? 15.945 5.152 -5.652 1 95.25 257 GLY B O 1
ATOM 4337 N N . ARG B 1 258 ? 14.711 3.363 -5.949 1 95.62 258 ARG B N 1
ATOM 4338 C CA . ARG B 1 258 ? 13.688 3.725 -4.98 1 95.62 258 ARG B CA 1
ATOM 4339 C C . ARG B 1 258 ? 14.203 3.592 -3.553 1 95.62 258 ARG B C 1
ATOM 4341 O O . ARG B 1 258 ? 13.664 4.203 -2.631 1 95.62 258 ARG B O 1
ATOM 4348 N N . GLY B 1 259 ? 15.219 2.785 -3.398 1 95.12 259 GLY B N 1
ATOM 4349 C CA . GLY B 1 259 ? 15.82 2.689 -2.078 1 95.12 259 GLY B CA 1
ATOM 4350 C C . GLY B 1 259 ? 16.406 4 -1.593 1 95.12 259 GLY B C 1
ATOM 4351 O O . GLY B 1 259 ? 16.625 4.18 -0.394 1 95.12 259 GLY B O 1
ATOM 4352 N N . ARG B 1 260 ? 16.719 4.898 -2.535 1 96.75 260 ARG B N 1
ATOM 4353 C CA . ARG B 1 260 ? 17.25 6.219 -2.223 1 96.75 260 ARG B CA 1
ATOM 4354 C C . ARG B 1 260 ? 16.281 7.316 -2.629 1 96.75 260 ARG B C 1
ATOM 4356 O O . ARG B 1 260 ? 16.703 8.414 -3.018 1 96.75 260 ARG B O 1
ATOM 4363 N N . ALA B 1 261 ? 15 6.973 -2.551 1 96.81 261 ALA B N 1
ATOM 436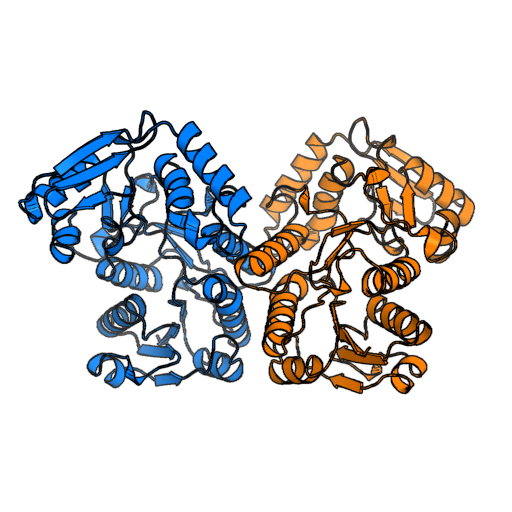4 C CA . ALA B 1 261 ? 13.961 7.895 -2.996 1 96.81 261 ALA B CA 1
ATOM 4365 C C . ALA B 1 261 ? 14.055 9.227 -2.256 1 96.81 261 ALA B C 1
ATOM 4367 O O . ALA B 1 261 ? 13.75 10.281 -2.82 1 96.81 261 ALA B O 1
ATOM 4368 N N . TRP B 1 262 ? 14.453 9.258 -1.051 1 95.62 262 TRP B N 1
ATOM 4369 C CA . TRP B 1 262 ? 14.531 10.484 -0.268 1 95.62 262 TRP B CA 1
ATOM 4370 C C . TRP B 1 262 ? 15.586 11.43 -0.84 1 95.62 262 TRP B C 1
ATOM 4372 O O . TRP B 1 262 ? 15.5 12.648 -0.665 1 95.62 262 TRP B O 1
ATOM 4382 N N . ASP B 1 263 ? 16.594 10.867 -1.551 1 96.56 263 ASP B N 1
ATOM 4383 C CA . ASP B 1 263 ? 17.641 11.672 -2.152 1 96.56 263 ASP B CA 1
ATOM 4384 C C . ASP B 1 263 ? 17.094 12.539 -3.285 1 96.56 263 ASP B C 1
ATOM 4386 O O . ASP B 1 263 ? 17.641 13.609 -3.572 1 96.56 263 ASP B O 1
ATOM 4390 N N . TYR B 1 264 ? 16.016 12.078 -3.893 1 97.12 264 TYR B N 1
ATOM 4391 C CA . TYR B 1 264 ? 15.469 12.891 -4.977 1 97.12 264 TYR B CA 1
ATOM 4392 C C . TYR B 1 264 ? 14.055 13.352 -4.652 1 97.12 264 TYR B C 1
ATOM 4394 O O . TYR B 1 264 ? 13.352 13.867 -5.523 1 97.12 264 TYR B O 1
ATOM 4402 N N . ALA B 1 265 ? 13.648 13.164 -3.434 1 96.31 265 ALA B N 1
ATOM 4403 C CA . ALA B 1 265 ? 12.305 13.531 -2.994 1 96.31 265 ALA B CA 1
ATOM 4404 C C . ALA B 1 265 ? 12.055 15.023 -3.197 1 96.31 265 ALA B C 1
ATOM 4406 O O . ALA B 1 265 ? 10.969 15.422 -3.621 1 96.31 265 ALA B O 1
ATOM 4407 N N . PRO B 1 266 ? 13 15.914 -2.904 1 95.5 266 PRO B N 1
ATOM 4408 C CA . PRO B 1 266 ? 12.719 17.328 -3.141 1 95.5 266 PRO B CA 1
ATOM 4409 C C . PRO B 1 266 ? 12.383 17.641 -4.598 1 95.5 266 PRO B C 1
ATOM 4411 O O . PRO B 1 266 ? 11.461 18.406 -4.879 1 95.5 266 PRO B O 1
ATOM 4414 N N . LEU B 1 267 ? 13.094 17 -5.539 1 96.38 267 LEU B N 1
ATOM 4415 C CA . LEU B 1 267 ? 12.828 17.219 -6.957 1 96.38 267 LEU B CA 1
ATOM 4416 C C . LEU B 1 267 ? 11.469 16.656 -7.352 1 96.38 267 LEU B C 1
ATOM 4418 O O . LEU B 1 267 ? 10.695 17.312 -8.047 1 96.38 267 LEU B O 1
ATOM 4422 N N . ALA B 1 268 ? 11.227 15.461 -6.883 1 96.81 268 ALA B N 1
ATOM 4423 C CA . ALA B 1 268 ? 9.961 14.812 -7.207 1 96.81 268 ALA B CA 1
ATOM 4424 C C . ALA B 1 268 ? 8.781 15.586 -6.617 1 96.81 268 ALA B C 1
ATOM 4426 O O . ALA B 1 268 ? 7.762 15.766 -7.277 1 96.81 268 ALA B O 1
ATOM 4427 N N . GLY B 1 269 ? 8.93 16.016 -5.363 1 95.62 269 GLY B N 1
ATOM 4428 C CA . GLY B 1 269 ? 7.91 16.844 -4.738 1 95.62 269 GLY B CA 1
ATOM 4429 C C . GLY B 1 269 ? 7.691 18.156 -5.445 1 95.62 269 GLY B C 1
ATOM 4430 O O . GLY B 1 269 ? 6.551 18.594 -5.621 1 95.62 269 GLY B O 1
ATOM 4431 N N . GLU B 1 270 ? 8.727 18.734 -5.844 1 95.62 270 GLU B N 1
ATOM 4432 C CA . GLU B 1 270 ? 8.641 20.016 -6.539 1 95.62 270 GLU B CA 1
ATOM 4433 C C . GLU B 1 270 ? 7.91 19.875 -7.871 1 95.62 270 GLU B C 1
ATOM 4435 O O . GLU B 1 270 ? 7.16 20.766 -8.273 1 95.62 270 GLU B O 1
ATOM 4440 N N . LEU B 1 271 ? 8.195 18.812 -8.555 1 96.5 271 LEU B N 1
ATOM 4441 C CA . LEU B 1 271 ? 7.508 18.578 -9.82 1 96.5 271 LEU B CA 1
ATOM 4442 C C . LEU B 1 271 ? 5.996 18.578 -9.625 1 96.5 271 LEU B C 1
ATOM 4444 O O . LEU B 1 271 ? 5.27 19.219 -10.391 1 96.5 271 LEU B O 1
ATOM 4448 N N . GLN B 1 272 ? 5.562 17.875 -8.578 1 95 272 GLN B N 1
ATOM 4449 C CA . GLN B 1 272 ? 4.133 17.844 -8.305 1 95 272 GLN B CA 1
ATOM 4450 C C . GLN B 1 272 ? 3.629 19.219 -7.852 1 95 272 GLN B C 1
ATOM 4452 O O . GLN B 1 272 ? 2.586 19.672 -8.312 1 95 272 GLN B O 1
ATOM 4457 N N . THR B 1 273 ? 4.359 19.797 -7.004 1 93.75 273 THR B N 1
ATOM 4458 C CA . THR B 1 273 ? 3.998 21.094 -6.465 1 93.75 273 THR B CA 1
ATOM 4459 C C . THR B 1 273 ? 3.885 22.125 -7.586 1 93.75 273 THR B C 1
ATOM 4461 O O . THR B 1 273 ? 2.914 22.891 -7.641 1 93.75 273 THR B O 1
ATOM 4464 N N . SER B 1 274 ? 4.77 22.109 -8.492 1 94.38 274 SER B N 1
ATOM 4465 C CA . SER B 1 274 ? 4.844 23.109 -9.555 1 94.38 274 SER B CA 1
ATOM 4466 C C . SER B 1 274 ? 3.84 22.828 -10.664 1 94.38 274 SER B C 1
ATOM 4468 O O . SER B 1 274 ? 3.564 23.688 -11.5 1 94.38 274 SER B O 1
ATOM 4470 N N . SER B 1 275 ? 3.322 21.656 -10.703 1 93.31 275 SER B N 1
ATOM 4471 C CA . SER B 1 275 ? 2.328 21.312 -11.719 1 93.31 275 SER B CA 1
ATOM 4472 C C . SER B 1 275 ? 0.982 21.969 -11.414 1 93.31 275 SER B C 1
ATOM 4474 O O . SER B 1 275 ? 0.096 22 -12.266 1 93.31 275 SER B O 1
ATOM 4476 N N . GLY B 1 276 ? 0.792 22.422 -10.18 1 93.19 276 GLY B N 1
ATOM 4477 C CA . GLY B 1 276 ? -0.457 23.047 -9.766 1 93.19 276 GLY B CA 1
ATOM 4478 C C . GLY B 1 276 ? -1.484 22.047 -9.266 1 93.19 276 GLY B C 1
ATOM 4479 O O . GLY B 1 276 ? -2.611 22.422 -8.938 1 93.19 276 GLY B O 1
ATOM 4480 N N . ILE B 1 277 ? -1.15 20.828 -9.109 1 94.31 277 ILE B N 1
ATOM 4481 C CA . ILE B 1 277 ? -2.105 19.766 -8.805 1 94.31 277 ILE B CA 1
ATOM 4482 C C . ILE B 1 277 ? -2.609 19.922 -7.371 1 94.31 277 ILE B C 1
ATOM 4484 O O . ILE B 1 277 ? -3.668 19.406 -7.016 1 94.31 277 ILE B O 1
ATOM 4488 N N . PHE B 1 278 ? -1.885 20.672 -6.492 1 95.12 278 PHE B N 1
ATOM 4489 C CA . PHE B 1 278 ? -2.229 20.766 -5.074 1 95.12 278 PHE B CA 1
ATOM 4490 C C . PHE B 1 278 ? -3.004 22.031 -4.785 1 95.12 278 PHE B C 1
ATOM 4492 O O . PHE B 1 278 ? -3.311 22.328 -3.627 1 95.12 278 PHE B O 1
ATOM 4499 N N . GLU B 1 279 ? -3.268 22.781 -5.805 1 95.19 279 GLU B N 1
ATOM 4500 C CA . GLU B 1 279 ? -4.055 23.984 -5.586 1 95.19 279 GLU B CA 1
ATOM 4501 C C . GLU B 1 279 ? -5.457 23.641 -5.086 1 95.19 279 GLU B C 1
ATOM 4503 O O . GLU B 1 279 ? -6.059 22.672 -5.523 1 95.19 279 GLU B O 1
ATOM 4508 N N . LEU B 1 280 ? -5.914 24.5 -4.195 1 95.56 280 LEU B N 1
ATOM 4509 C CA . LEU B 1 280 ? -7.215 24.281 -3.574 1 95.56 280 LEU B CA 1
ATOM 4510 C C . LEU B 1 280 ? -8.195 25.375 -3.959 1 95.56 280 LEU B C 1
ATOM 4512 O O . LEU B 1 280 ? -7.832 26.562 -3.984 1 95.56 280 LEU B O 1
ATOM 4516 N N . ALA B 1 281 ? -9.383 24.938 -4.266 1 93.88 281 ALA B N 1
ATOM 4517 C CA . ALA B 1 281 ? -10.461 25.906 -4.461 1 93.88 281 ALA B CA 1
ATOM 4518 C C . ALA B 1 281 ? -11.078 26.312 -3.127 1 93.88 281 ALA B C 1
ATOM 4520 O O . ALA B 1 281 ? -11.07 25.547 -2.168 1 93.88 281 ALA B O 1
ATOM 4521 N N . ASP B 1 282 ? -11.602 27.516 -3.135 1 94.19 282 ASP B N 1
ATOM 4522 C CA . ASP B 1 282 ? -12.148 28.062 -1.898 1 94.19 282 ASP B CA 1
ATOM 4523 C C . ASP B 1 282 ? -13.266 27.172 -1.354 1 94.19 282 ASP B C 1
ATOM 4525 O O . ASP B 1 282 ? -13.398 27 -0.139 1 94.19 282 ASP B O 1
ATOM 4529 N N . GLU B 1 283 ? -14.039 26.594 -2.273 1 94.19 283 GLU B N 1
ATOM 4530 C CA . GLU B 1 283 ? -15.203 25.812 -1.877 1 94.19 283 GLU B CA 1
ATOM 4531 C C . GLU B 1 283 ? -14.789 24.516 -1.194 1 94.19 283 GLU B C 1
ATOM 4533 O O . GLU B 1 283 ? -15.602 23.875 -0.529 1 94.19 283 GLU B O 1
ATOM 4538 N N . GLN B 1 284 ? -13.531 24.094 -1.309 1 94.44 284 GLN B N 1
ATOM 4539 C CA . GLN B 1 284 ? -13.039 22.844 -0.733 1 94.44 284 GLN B CA 1
ATOM 4540 C C . GLN B 1 284 ? -12.602 23.047 0.716 1 94.44 284 GLN B C 1
ATOM 4542 O O . GLN B 1 284 ? -12.453 22.078 1.462 1 94.44 284 GLN B O 1
ATOM 4547 N N . LEU B 1 285 ? -12.414 24.266 1.106 1 97.12 285 LEU B N 1
ATOM 4548 C CA . LEU B 1 285 ? -11.719 24.562 2.354 1 97.12 285 LEU B CA 1
ATOM 4549 C C . LEU B 1 285 ? -12.648 24.406 3.549 1 97.12 285 LEU B C 1
ATOM 4551 O O . LEU B 1 285 ? -13.812 24.812 3.504 1 97.12 285 LEU B O 1
ATOM 4555 N N . TYR B 1 286 ? -12.141 23.703 4.527 1 96.94 286 TYR B N 1
ATOM 4556 C CA . TYR B 1 286 ? -12.773 23.703 5.84 1 96.94 286 TYR B CA 1
ATOM 4557 C C . TYR B 1 286 ? -12.844 25.125 6.406 1 96.94 286 TYR B C 1
ATOM 4559 O O . TYR B 1 286 ? -11.938 25.922 6.188 1 96.94 286 TYR B O 1
ATOM 4567 N N . ASP B 1 287 ? -13.922 25.5 7.094 1 94.75 287 ASP B N 1
ATOM 4568 C CA . ASP B 1 287 ? -14.062 26.844 7.648 1 94.75 287 ASP B CA 1
ATOM 4569 C C . ASP B 1 287 ? -13.219 27.016 8.906 1 94.75 287 ASP B C 1
ATOM 4571 O O . ASP B 1 287 ? -13.75 27.047 10.023 1 94.75 287 ASP B O 1
ATOM 4575 N N . VAL B 1 288 ? -11.992 27.219 8.742 1 92.31 288 VAL B N 1
ATOM 4576 C CA . VAL B 1 288 ? -11.039 27.266 9.844 1 92.31 288 VAL B CA 1
ATOM 4577 C C . VAL B 1 288 ? -11.195 28.578 10.602 1 92.31 288 VAL B C 1
ATOM 4579 O O . VAL B 1 288 ? -10.734 28.703 11.742 1 92.31 288 VAL B O 1
ATOM 4582 N N . ASN B 1 289 ? -11.797 29.516 10.008 1 89 289 ASN B N 1
ATOM 4583 C CA . ASN B 1 289 ? -11.984 30.812 10.648 1 89 289 ASN B CA 1
ATOM 4584 C C . ASN B 1 289 ? -12.914 30.719 11.859 1 89 289 ASN B C 1
ATOM 4586 O O . ASN B 1 289 ? -12.898 31.578 12.734 1 89 289 ASN B O 1
ATOM 4590 N N . LYS B 1 290 ? -13.633 29.703 11.898 1 92.19 290 LYS B N 1
ATOM 4591 C CA . LYS B 1 290 ? -14.508 29.469 13.047 1 92.19 290 LYS B CA 1
ATOM 4592 C C . LYS B 1 290 ? -13.719 28.891 14.227 1 92.19 290 LYS B C 1
ATOM 4594 O O . LYS B 1 290 ? -14.219 28.859 15.352 1 92.19 290 LYS B O 1
ATOM 4599 N N . VAL B 1 291 ? -12.57 28.484 13.969 1 94.25 291 VAL B N 1
ATOM 4600 C CA . VAL B 1 291 ? -11.789 27.781 14.977 1 94.25 291 VAL B CA 1
ATOM 4601 C C . VAL B 1 291 ? -10.906 28.766 15.734 1 94.25 291 VAL B C 1
ATOM 4603 O O . VAL B 1 291 ? -10.828 28.719 16.969 1 94.25 291 VAL B O 1
ATOM 4606 N N . LYS B 1 292 ? -10.234 29.625 14.969 1 93.75 292 LYS B N 1
ATOM 4607 C CA . LYS B 1 292 ? -9.359 30.625 15.555 1 93.75 292 LYS B CA 1
ATOM 4608 C C . LYS B 1 292 ? -9.055 31.734 14.555 1 93.75 292 LYS B C 1
ATOM 4610 O O . LYS B 1 292 ? -9.406 31.625 13.375 1 93.75 292 LYS B O 1
ATOM 4615 N N . THR B 1 293 ? -8.312 32.719 15.164 1 93.19 293 THR B N 1
ATOM 4616 C CA . THR B 1 293 ? -7.852 33.812 14.289 1 93.19 293 THR B CA 1
ATOM 4617 C C . THR B 1 293 ? -6.871 33.281 13.25 1 93.19 293 THR B C 1
ATOM 4619 O O . THR B 1 293 ? -5.988 32.469 13.562 1 93.19 293 THR B O 1
ATOM 4622 N N . ALA B 1 294 ? -7.082 33.781 12.109 1 90.06 294 ALA B N 1
ATOM 4623 C CA . ALA B 1 294 ? -6.293 33.312 10.977 1 90.06 294 ALA B CA 1
ATOM 4624 C C . ALA B 1 294 ? -4.809 33.625 11.18 1 90.06 294 ALA B C 1
ATOM 4626 O O . ALA B 1 294 ? -4.441 34.719 11.617 1 90.06 294 ALA B O 1
ATOM 4627 N N . THR B 1 295 ? -3.961 32.625 10.953 1 95.38 295 THR B N 1
ATOM 4628 C CA . THR B 1 295 ? -2.516 32.812 10.922 1 95.38 295 THR B CA 1
ATOM 4629 C C . THR B 1 295 ? -2.086 33.438 9.602 1 95.38 295 THR B C 1
ATOM 4631 O O . THR B 1 295 ? -2.51 33 8.531 1 95.38 295 THR B O 1
ATOM 4634 N N . THR B 1 296 ? -1.283 34.531 9.68 1 95.69 296 THR B N 1
ATOM 4635 C CA . THR B 1 296 ? -0.799 35.188 8.469 1 95.69 296 THR B CA 1
ATOM 4636 C C . THR B 1 296 ? 0.502 34.531 7.996 1 95.69 296 THR B C 1
ATOM 4638 O O . THR B 1 296 ? 1.206 33.906 8.781 1 95.69 296 THR B O 1
ATOM 4641 N N . LEU B 1 297 ? 0.73 34.719 6.719 1 97.12 297 LEU B N 1
ATOM 4642 C CA . LEU B 1 297 ? 1.995 34.25 6.168 1 97.12 297 LEU B CA 1
ATOM 4643 C C . LEU B 1 297 ? 3.176 34.875 6.898 1 97.12 297 LEU B C 1
ATOM 4645 O O . LEU B 1 297 ? 4.176 34.219 7.164 1 97.12 297 LEU B O 1
ATOM 4649 N N . TYR B 1 298 ? 3.027 36.125 7.297 1 95.75 298 TYR B N 1
ATOM 4650 C CA . TYR B 1 298 ? 4.07 36.844 8.016 1 95.75 298 TYR B CA 1
ATOM 4651 C C . TYR B 1 298 ? 4.344 36.188 9.375 1 95.75 298 TYR B C 1
ATOM 4653 O O . TYR B 1 298 ? 5.496 35.938 9.727 1 95.75 298 TYR B O 1
ATOM 4661 N N . ASP B 1 299 ? 3.318 35.906 10.086 1 95.62 299 ASP B N 1
ATOM 4662 C CA . ASP B 1 299 ? 3.475 35.281 11.391 1 95.62 299 ASP B CA 1
ATOM 4663 C C . ASP B 1 299 ? 4.09 33.906 11.273 1 95.62 299 ASP B C 1
ATOM 4665 O O . ASP B 1 299 ? 4.906 33.5 12.102 1 95.62 299 ASP B O 1
ATOM 4669 N N . ALA B 1 300 ? 3.674 33.156 10.227 1 96.56 300 ALA B N 1
ATOM 4670 C CA . ALA B 1 300 ? 4.188 31.812 10.008 1 96.56 300 ALA B CA 1
ATOM 4671 C C . ALA B 1 300 ? 5.691 31.828 9.734 1 96.56 300 ALA B C 1
ATOM 4673 O O . ALA B 1 300 ? 6.426 30.969 10.234 1 96.56 300 ALA B O 1
ATOM 4674 N N . LEU B 1 301 ? 6.164 32.812 9 1 95.19 301 LEU B N 1
ATOM 4675 C CA . LEU B 1 301 ? 7.57 32.875 8.609 1 95.19 301 LEU B CA 1
ATOM 4676 C C . LEU B 1 301 ? 8.414 33.5 9.711 1 95.19 301 LEU B C 1
ATOM 4678 O O . LEU B 1 301 ? 9.617 33.25 9.797 1 95.19 301 LEU B O 1
ATOM 4682 N N . ARG B 1 302 ? 7.805 34.344 10.531 1 92.75 302 ARG B N 1
ATOM 4683 C CA . ARG B 1 302 ? 8.539 34.969 11.617 1 92.75 302 ARG B CA 1
ATOM 4684 C C . ARG B 1 302 ? 9.141 33.938 12.555 1 92.75 302 ARG B C 1
ATOM 4686 O O . ARG B 1 302 ? 10.227 34.156 13.102 1 92.75 302 ARG B O 1
ATOM 4693 N N . GLU B 1 303 ? 8.5 32.844 12.641 1 85.62 303 GLU B N 1
ATOM 4694 C CA . GLU B 1 303 ? 8.969 31.75 13.508 1 85.62 303 GLU B CA 1
ATOM 4695 C C . GLU B 1 303 ? 10.164 31.031 12.891 1 85.62 303 GLU B C 1
ATOM 4697 O O . GLU B 1 303 ? 10.867 30.297 13.586 1 85.62 303 GLU B O 1
ATOM 4702 N N . LEU B 1 304 ? 10.414 31.266 11.641 1 85.81 304 LEU B N 1
ATOM 4703 C CA . LEU B 1 304 ? 11.414 30.5 10.914 1 85.81 304 LEU B CA 1
ATOM 4704 C C . LEU B 1 304 ? 12.688 31.312 10.703 1 85.81 304 LEU B C 1
ATOM 4706 O O . LEU B 1 304 ? 13.719 30.781 10.289 1 85.81 304 LEU B O 1
ATOM 4710 N N . VAL B 1 305 ? 12.625 32.625 10.844 1 83.62 305 VAL B N 1
ATOM 4711 C CA . VAL B 1 305 ? 13.766 33.469 10.508 1 83.62 305 VAL B CA 1
ATOM 4712 C C . VAL B 1 305 ? 14.328 34.125 11.781 1 83.62 305 VAL B C 1
ATOM 4714 O O . VAL B 1 305 ? 13.594 34.344 12.75 1 83.62 305 VAL B O 1
#

Secondary structure (DSSP, 8-state):
-EEEEETTTSHHHHHHHHHHHHTT-EEEEEES-GGGS-HHHHHH-SEEEE-SSTT-HHHHHHHHTT-SEEEE---S-HHIIIIIHHHHHHHHHHHT--EEE-S--BS-GGGSPTTS-HHHHHHHHHHHHHHHH-S---EEEE--EEGGGTTSTTSTT--EE-SS-EEEEEESTTTTT--EEEE-HHHHHHHHHHHHHHSTTTTTT--EEEE--SEEE-HHHHHHHHHHHH---EEEEEEE-HHHHHHHHHHHHHHH-GGGHHHHHHHHHHHHHHTTTT---GGGB--GGGTSPPPPHHHHHHTT-/-EEEEETTTSHHHHHHHHHHHHTT-EEEEEES-GGGS-HHHHHH-SEEEE-SSTT-HHHHHHHHTT-SEEEE---S-HHIIIIIHHHHHHHHHHHT--EEE-S--BS-GGGSPTTS-HHHHHHHHHHHHHHHH-S---EEEE--EEGGGTTSTTSTT--EE-SS-EEEEEESTTTTT--EEEE-HHHHHHHHHHHHHHSTTTTTT--EEEE--SEEE-HHHHHHHHHHHH---EEEEEEE-HHHHHHHHHHHHHHH-GGGHHHHHHHHHHHHHHTTTT---GGGB--GGGTSPPPPHHHHHHTT-

Organism: NCBI:txid1051616

Solvent-accessible surface area (backbone atoms only — not comparable to full-atom values): 31777 Å² total; per-residue (Å²): 105,37,35,27,29,34,25,25,52,39,78,57,19,42,42,33,49,52,45,38,46,73,72,68,35,40,34,31,32,28,35,70,48,76,82,62,39,55,65,73,57,61,72,63,37,74,42,76,38,69,27,91,48,73,75,34,55,68,40,46,46,59,51,39,54,85,39,57,30,38,37,39,39,55,65,92,41,74,60,41,50,32,60,28,46,50,47,52,50,51,31,28,54,76,55,67,41,39,32,37,34,48,71,37,78,26,57,57,59,88,76,53,63,74,83,65,38,74,77,53,35,41,50,52,42,40,54,51,50,36,44,45,73,40,92,48,30,53,27,37,38,26,18,19,46,49,45,89,35,44,71,30,57,74,11,80,43,35,24,49,76,45,96,79,42,30,40,38,31,27,33,39,93,56,25,66,71,40,45,45,38,22,16,42,62,65,53,46,20,50,50,48,51,46,36,58,74,65,32,80,48,25,80,78,28,62,17,47,80,44,30,53,46,51,44,67,40,25,54,59,55,50,49,52,39,48,28,68,68,62,69,45,57,65,49,78,45,80,74,46,46,56,66,57,46,49,49,52,37,52,51,44,45,73,73,58,36,52,64,42,40,77,81,44,36,41,53,32,50,39,49,48,59,50,67,47,69,54,50,77,57,77,89,62,48,52,76,56,71,79,75,45,83,79,62,48,72,52,63,55,47,48,76,75,98,102,35,34,26,29,33,25,24,52,40,77,57,20,43,43,34,49,52,46,37,47,74,72,68,37,41,36,32,33,27,36,71,49,75,83,62,39,56,65,72,57,60,75,63,38,74,42,74,37,68,27,90,48,74,74,32,54,69,39,45,44,59,52,39,54,85,39,57,32,38,38,38,39,54,64,92,40,74,60,41,50,32,61,28,46,50,48,50,49,51,30,28,54,77,54,67,40,39,32,37,34,48,70,36,79,27,58,56,60,89,76,53,64,76,82,64,39,74,76,54,35,41,49,52,41,40,52,50,49,38,43,45,72,40,91,48,31,51,27,36,38,28,19,18,45,48,44,89,36,44,72,31,57,73,11,80,44,36,24,49,75,47,96,81,41,31,39,38,29,28,33,39,92,57,24,67,72,39,44,45,38,22,17,42,61,66,54,44,20,50,51,48,50,47,38,57,74,65,32,79,48,24,80,77,28,62,17,47,80,43,32,54,46,49,45,66,42,24,55,59,55,51,49,51,39,48,28,68,67,62,69,45,58,68,49,78,44,78,75,46,46,56,67,57,48,48,49,53,38,53,51,45,44,71,72,58,37,52,63,41,41,76,80,44,36,42,55,33,51,36,50,48,57,49,67,46,68,51,50,76,58,78,88,61,47,52,76,54,70,79,74,42,83,79,60,49,72,52,63,54,46,46,76,74,100